Protein AF-A0A1I6MDG7-F1 (afdb_monomer)

Structure (mmCIF, N/CA/C/O backbone):
data_AF-A0A1I6MDG7-F1
#
_entry.id   AF-A0A1I6MDG7-F1
#
loop_
_atom_site.group_PDB
_atom_site.id
_atom_site.type_symbol
_atom_site.label_atom_id
_atom_site.label_alt_id
_atom_site.label_comp_id
_atom_site.label_asym_id
_atom_site.label_entity_id
_atom_site.label_seq_id
_atom_site.pdbx_PDB_ins_code
_atom_site.Cartn_x
_atom_site.Cartn_y
_atom_site.Cartn_z
_atom_site.occupancy
_atom_site.B_iso_or_equiv
_atom_site.auth_seq_id
_atom_site.auth_comp_id
_atom_site.auth_asym_id
_atom_site.auth_atom_id
_atom_site.pdbx_PDB_model_num
ATOM 1 N N . MET A 1 1 ? 11.763 64.704 -12.467 1.00 43.56 1 MET A N 1
ATOM 2 C CA . MET A 1 1 ? 10.989 64.373 -11.253 1.00 43.56 1 MET A CA 1
ATOM 3 C C . MET A 1 1 ? 11.858 63.448 -10.425 1.00 43.56 1 MET A C 1
ATOM 5 O O . MET A 1 1 ? 12.180 62.375 -10.915 1.00 43.56 1 MET A O 1
ATOM 9 N N . ASN A 1 2 ? 12.329 63.895 -9.259 1.00 43.53 2 ASN A N 1
ATOM 10 C CA . ASN A 1 2 ? 13.111 63.047 -8.359 1.00 43.53 2 ASN A CA 1
ATOM 11 C C . ASN A 1 2 ? 12.183 61.952 -7.831 1.00 43.53 2 ASN A C 1
ATOM 13 O O . ASN A 1 2 ? 11.242 62.251 -7.102 1.00 43.53 2 ASN A O 1
ATOM 17 N N . THR A 1 3 ? 12.403 60.709 -8.251 1.00 54.56 3 THR A N 1
ATOM 18 C CA . THR A 1 3 ? 11.709 59.546 -7.700 1.00 54.56 3 THR A CA 1
ATOM 19 C C . THR A 1 3 ? 12.109 59.424 -6.236 1.00 54.56 3 THR A C 1
ATOM 21 O O . THR A 1 3 ? 13.273 59.158 -5.938 1.00 54.56 3 THR A O 1
ATOM 24 N N . VAL A 1 4 ? 11.168 59.687 -5.329 1.00 69.12 4 VAL A N 1
ATOM 25 C CA . VAL A 1 4 ? 11.352 59.421 -3.902 1.00 69.12 4 VAL A CA 1
ATOM 26 C C . VAL A 1 4 ? 11.642 57.933 -3.753 1.00 69.12 4 VAL A C 1
ATOM 28 O O . VAL A 1 4 ? 10.930 57.102 -4.316 1.00 69.12 4 VAL A O 1
ATOM 31 N N . ASP A 1 5 ? 12.704 57.602 -3.028 1.00 78.19 5 ASP A N 1
ATOM 32 C CA . ASP A 1 5 ? 13.038 56.218 -2.725 1.00 78.19 5 ASP A CA 1
ATOM 33 C C . ASP A 1 5 ? 11.861 55.564 -1.970 1.00 78.19 5 ASP A C 1
ATOM 35 O O . ASP A 1 5 ? 11.514 56.038 -0.882 1.00 78.19 5 ASP A O 1
ATOM 39 N N . PRO A 1 6 ? 11.239 54.494 -2.508 1.00 76.62 6 PRO A N 1
ATOM 40 C CA . PRO A 1 6 ? 10.049 53.867 -1.921 1.00 76.62 6 PRO A CA 1
ATOM 41 C C . PRO A 1 6 ? 10.282 53.312 -0.506 1.00 76.62 6 PRO A C 1
ATOM 43 O O . PRO A 1 6 ? 9.327 53.069 0.242 1.00 76.62 6 PRO A O 1
ATOM 46 N N . ASN A 1 7 ? 11.543 53.133 -0.115 1.00 83.25 7 ASN A N 1
ATOM 47 C CA . ASN A 1 7 ? 11.942 52.662 1.206 1.00 83.25 7 ASN A CA 1
ATOM 48 C C . ASN A 1 7 ? 12.086 53.793 2.238 1.00 83.25 7 ASN A C 1
ATOM 50 O O . ASN A 1 7 ? 12.268 53.519 3.424 1.00 83.25 7 ASN A O 1
ATOM 54 N N . THR A 1 8 ? 11.976 55.057 1.821 1.00 88.31 8 THR A N 1
ATOM 55 C CA . THR A 1 8 ? 12.063 56.221 2.711 1.00 88.31 8 THR A CA 1
ATOM 56 C C . THR A 1 8 ? 10.683 56.611 3.238 1.00 88.31 8 THR A C 1
ATOM 58 O O . THR A 1 8 ? 9.764 56.900 2.472 1.00 88.31 8 THR A O 1
ATOM 61 N N . CYS A 1 9 ? 10.542 56.642 4.564 1.00 89.94 9 CYS A N 1
ATOM 62 C CA . CYS A 1 9 ? 9.296 56.961 5.260 1.00 89.94 9 CYS A CA 1
ATOM 63 C C . CYS A 1 9 ? 9.522 58.019 6.354 1.00 89.94 9 CYS A C 1
ATOM 65 O O . CYS A 1 9 ? 10.592 58.075 6.968 1.00 89.94 9 CYS A O 1
ATOM 67 N N . LYS A 1 10 ? 8.490 58.817 6.650 1.00 92.56 10 LYS A N 1
ATOM 68 C CA . LYS A 1 10 ? 8.469 59.782 7.760 1.00 92.56 10 LYS A CA 1
ATOM 69 C C . LYS A 1 10 ? 7.570 59.280 8.902 1.00 92.56 10 LYS A C 1
ATOM 71 O O . LYS A 1 10 ? 6.344 59.343 8.776 1.00 92.56 10 LYS A O 1
ATOM 76 N N . PRO A 1 11 ? 8.131 58.750 10.005 1.00 93.81 11 PRO A N 1
ATOM 77 C CA . PRO A 1 11 ? 7.343 58.425 11.187 1.00 93.81 11 PRO A CA 1
ATOM 78 C C . PRO A 1 11 ? 6.955 59.694 11.962 1.00 93.81 11 PRO A C 1
ATOM 80 O O . PRO A 1 11 ? 7.801 60.511 12.317 1.00 93.81 11 PRO A O 1
ATOM 83 N N . VAL A 1 12 ? 5.667 59.827 12.261 1.00 93.69 12 VAL A N 1
ATOM 84 C CA . VAL A 1 12 ? 5.089 60.845 13.142 1.00 93.69 12 VAL A CA 1
ATOM 85 C C . VAL A 1 12 ? 4.904 60.208 14.511 1.00 93.69 12 VAL A C 1
ATOM 87 O O . VAL A 1 12 ? 4.022 59.372 14.688 1.00 93.69 12 VAL A O 1
ATOM 90 N N . ILE A 1 13 ? 5.766 60.563 15.461 1.00 94.25 13 ILE A N 1
ATOM 91 C CA . ILE A 1 13 ? 5.797 59.947 16.791 1.00 94.25 13 ILE A CA 1
ATOM 92 C C . ILE A 1 13 ? 5.070 60.865 17.766 1.00 94.25 13 ILE A C 1
ATOM 94 O O . ILE A 1 13 ? 5.495 61.999 17.976 1.00 94.25 13 ILE A O 1
ATOM 98 N N . LEU A 1 14 ? 3.981 60.367 18.336 1.00 92.94 14 LEU A N 1
ATOM 99 C CA . LEU A 1 14 ? 3.099 61.072 19.253 1.00 92.94 14 LEU A CA 1
ATOM 100 C C . LEU A 1 14 ? 3.419 60.682 20.694 1.00 92.94 14 LEU A C 1
ATOM 102 O O . LEU A 1 14 ? 3.488 59.494 21.014 1.00 92.94 14 LEU A O 1
ATOM 106 N N . ASP A 1 15 ? 3.556 61.681 21.558 1.00 89.25 15 ASP A N 1
ATOM 107 C CA . ASP A 1 15 ? 3.511 61.481 23.004 1.00 89.25 15 ASP A CA 1
ATOM 108 C C . ASP A 1 15 ? 2.039 61.375 23.449 1.00 89.25 15 ASP A C 1
ATOM 110 O O . ASP A 1 15 ? 1.292 62.354 23.305 1.00 89.25 15 ASP A O 1
ATOM 114 N N . PRO A 1 16 ? 1.595 60.223 23.987 1.00 86.00 16 PRO A N 1
ATOM 115 C CA . PRO A 1 16 ? 0.212 60.040 24.415 1.00 86.00 16 PRO A CA 1
ATOM 116 C C . PRO A 1 16 ? -0.193 60.956 25.580 1.00 86.00 16 PRO A C 1
ATOM 118 O O . PRO A 1 16 ? -1.380 61.217 25.742 1.00 86.00 16 PRO A O 1
ATOM 121 N N . ALA A 1 17 ? 0.749 61.472 26.381 1.00 83.75 17 ALA A N 1
ATOM 122 C CA . ALA A 1 17 ? 0.433 62.340 27.517 1.00 83.75 17 ALA A CA 1
ATOM 123 C C . ALA A 1 17 ? 0.257 63.811 27.111 1.00 83.75 17 ALA A C 1
ATOM 125 O O . ALA A 1 17 ? -0.654 64.484 27.593 1.00 83.75 17 ALA A O 1
ATOM 126 N N . SER A 1 18 ? 1.133 64.327 26.243 1.00 86.19 18 SER A N 1
ATOM 127 C CA . SER A 1 18 ? 1.118 65.741 25.841 1.00 86.19 18 SER A CA 1
ATOM 128 C C . SER A 1 18 ? 0.473 66.013 24.479 1.00 86.19 18 SER A C 1
ATOM 130 O O . SER A 1 18 ? 0.259 67.178 24.138 1.00 86.19 18 SER A O 1
ATOM 132 N N . HIS A 1 19 ? 0.177 64.967 23.697 1.00 88.81 19 HIS A N 1
ATOM 133 C CA . HIS A 1 19 ? -0.295 65.037 22.305 1.00 88.81 19 HIS A CA 1
ATOM 134 C C . HIS A 1 19 ? 0.657 65.805 21.369 1.00 88.81 19 HIS A C 1
ATOM 136 O O . HIS A 1 19 ? 0.256 66.325 20.323 1.00 88.81 19 HIS A O 1
ATOM 142 N N . ARG A 1 20 ? 1.933 65.903 21.750 1.00 91.69 20 ARG A N 1
ATOM 143 C CA . ARG A 1 20 ? 2.981 66.555 20.961 1.00 91.69 20 ARG A CA 1
ATOM 144 C C . ARG A 1 20 ? 3.683 65.551 20.059 1.00 91.69 20 ARG A C 1
ATOM 146 O O . ARG A 1 20 ? 3.671 64.348 20.314 1.00 91.69 20 ARG A O 1
ATOM 153 N N . ILE A 1 21 ? 4.309 66.063 19.005 1.00 93.00 21 ILE A N 1
ATOM 154 C CA . ILE A 1 21 ? 4.988 65.270 17.983 1.00 93.00 21 ILE A CA 1
ATOM 155 C C . ILE A 1 21 ? 6.496 65.443 18.110 1.00 93.00 21 ILE A C 1
ATOM 157 O O . ILE A 1 21 ? 7.004 66.568 18.119 1.00 93.00 21 ILE A O 1
ATOM 161 N N . PHE A 1 22 ? 7.213 64.324 18.153 1.00 93.00 22 PHE A N 1
ATOM 162 C CA . PHE A 1 22 ? 8.669 64.324 18.131 1.00 93.00 22 PHE A CA 1
ATOM 163 C C . PHE A 1 22 ? 9.194 64.878 16.806 1.00 93.00 22 PHE A C 1
ATOM 165 O O . PHE A 1 22 ? 8.869 64.373 15.728 1.00 93.00 22 PHE A O 1
ATOM 172 N N . SER A 1 23 ? 10.045 65.891 16.900 1.00 90.38 23 SER A N 1
ATOM 173 C CA . SER A 1 23 ? 10.650 66.574 15.761 1.00 90.38 23 SER A CA 1
ATOM 174 C C . SER A 1 23 ? 12.162 66.674 15.947 1.00 90.38 23 SER A C 1
ATOM 176 O O . SER A 1 23 ? 12.661 66.770 17.057 1.00 90.38 23 SER A O 1
ATOM 178 N N . VAL A 1 24 ? 12.934 66.678 14.870 1.00 88.00 24 VAL A N 1
ATOM 179 C CA . VAL A 1 24 ? 14.385 66.892 14.905 1.00 88.00 24 VAL A CA 1
ATOM 180 C C . VAL A 1 24 ? 14.662 68.344 14.537 1.00 88.00 24 VAL A C 1
ATOM 182 O O . VAL A 1 24 ? 14.070 68.861 13.594 1.00 88.00 24 VAL A O 1
ATOM 185 N N . ARG A 1 25 ? 15.555 69.014 15.271 1.00 83.06 25 ARG A N 1
ATOM 186 C CA . ARG A 1 25 ? 15.985 70.380 14.954 1.00 83.06 25 ARG A CA 1
ATOM 187 C C . ARG A 1 25 ? 17.420 70.369 14.443 1.00 83.06 25 ARG A C 1
ATOM 189 O O . ARG A 1 25 ? 18.304 69.850 15.122 1.00 83.06 25 ARG A O 1
ATOM 196 N N . ASP A 1 26 ? 17.644 70.966 13.282 1.00 80.25 26 ASP A N 1
ATOM 197 C CA . ASP A 1 26 ? 18.973 71.187 12.714 1.00 80.25 26 ASP A CA 1
ATOM 198 C C . ASP A 1 26 ? 19.121 72.630 12.192 1.00 80.25 26 ASP A C 1
ATOM 200 O O . ASP A 1 26 ? 18.292 73.499 12.471 1.00 80.25 26 ASP A O 1
ATOM 204 N N . ASN A 1 27 ? 20.205 72.907 11.463 1.00 74.19 27 ASN A N 1
ATOM 205 C CA . ASN A 1 27 ? 20.493 74.239 10.922 1.00 74.19 27 ASN A CA 1
ATOM 206 C C . ASN A 1 27 ? 19.499 74.691 9.831 1.00 74.19 27 ASN A C 1
ATOM 208 O O . ASN A 1 27 ? 19.531 75.859 9.444 1.00 74.19 27 ASN A O 1
ATOM 212 N N . THR A 1 28 ? 18.658 73.789 9.317 1.00 74.25 28 THR A N 1
ATOM 213 C CA . THR A 1 28 ? 17.661 74.061 8.272 1.00 74.25 28 THR A CA 1
ATOM 214 C C . THR A 1 28 ? 16.243 74.237 8.809 1.00 74.25 28 THR A C 1
ATOM 216 O O . THR A 1 28 ? 15.419 74.841 8.123 1.00 74.25 28 THR A O 1
ATOM 219 N N . GLY A 1 29 ? 15.979 73.833 10.055 1.00 82.50 29 GLY A N 1
ATOM 220 C CA . GLY A 1 29 ? 14.695 74.052 10.710 1.00 82.50 29 GLY A CA 1
ATOM 221 C C . GLY A 1 29 ? 14.282 72.906 11.628 1.00 82.50 29 GLY A C 1
ATOM 222 O O . GLY A 1 29 ? 15.109 72.208 12.214 1.00 82.50 29 GLY A O 1
ATOM 223 N N . VAL A 1 30 ? 12.969 72.768 11.799 1.00 85.38 30 VAL A N 1
ATOM 224 C CA . VAL A 1 30 ? 12.322 71.676 12.533 1.00 85.38 30 VAL A CA 1
ATOM 225 C C . VAL A 1 30 ? 11.760 70.700 11.505 1.00 85.38 30 VAL A C 1
ATOM 227 O O . VAL A 1 30 ? 10.949 71.096 10.674 1.00 85.38 30 VAL A O 1
ATOM 230 N N . HIS A 1 31 ? 12.157 69.434 11.590 1.00 89.12 31 HIS A N 1
ATOM 231 C CA . HIS A 1 31 ? 11.808 68.399 10.619 1.00 89.12 31 HIS A CA 1
ATOM 232 C C . HIS A 1 31 ? 11.282 67.140 11.306 1.00 89.12 31 HIS A C 1
ATOM 234 O O . HIS A 1 31 ? 11.679 66.815 12.426 1.00 89.12 31 HIS A O 1
ATOM 240 N N . LEU A 1 32 ? 10.413 66.387 10.632 1.00 91.06 32 LEU A N 1
ATOM 241 C CA . LEU A 1 32 ? 10.036 65.058 11.108 1.00 91.06 32 LEU A CA 1
ATOM 242 C C . LEU A 1 32 ? 11.208 64.079 10.931 1.00 91.06 32 LEU A C 1
ATOM 244 O O . LEU A 1 32 ? 11.985 64.205 9.975 1.00 91.06 32 LEU A O 1
ATOM 248 N N . PRO A 1 33 ? 11.344 63.064 11.803 1.00 91.19 33 PRO A N 1
ATOM 249 C CA . PRO A 1 33 ? 12.320 62.008 11.592 1.00 91.19 33 PRO A CA 1
ATOM 250 C C . PRO A 1 33 ? 12.143 61.367 10.214 1.00 91.19 33 PRO A C 1
ATOM 252 O O . PRO A 1 33 ? 11.031 61.231 9.706 1.00 91.19 33 PRO A O 1
ATOM 255 N N . THR A 1 34 ? 13.248 60.937 9.615 1.00 90.50 34 THR A N 1
ATOM 256 C CA . THR A 1 34 ? 13.234 60.182 8.358 1.00 90.50 34 THR A CA 1
ATOM 257 C C . THR A 1 34 ? 13.887 58.830 8.596 1.00 90.50 34 THR A C 1
ATOM 259 O O . THR A 1 34 ? 14.995 58.750 9.134 1.00 90.50 34 THR A O 1
ATOM 262 N N . VAL A 1 35 ? 13.189 57.763 8.212 1.00 91.19 35 VAL A N 1
ATOM 263 C CA . VAL A 1 35 ? 13.634 56.377 8.367 1.00 91.19 35 VAL A CA 1
ATOM 264 C C . VAL A 1 35 ? 13.661 55.707 7.000 1.00 91.19 35 VAL A C 1
ATOM 266 O O . VAL A 1 35 ? 12.691 55.768 6.249 1.00 91.19 35 VAL A O 1
ATOM 269 N N . HIS A 1 36 ? 14.776 55.049 6.702 1.00 89.25 36 HIS A N 1
ATOM 270 C CA . HIS A 1 36 ? 14.913 54.177 5.544 1.00 89.25 36 HIS A CA 1
ATOM 271 C C . HIS A 1 36 ? 14.711 52.724 5.993 1.00 89.25 36 HIS A C 1
ATOM 273 O O . HIS A 1 36 ? 15.344 52.288 6.956 1.00 89.25 36 HIS A O 1
ATOM 279 N N . LEU A 1 37 ? 13.801 52.000 5.342 1.00 88.06 37 LEU A N 1
ATOM 280 C CA . LEU A 1 37 ? 13.463 50.613 5.664 1.00 88.06 37 LEU A CA 1
ATOM 281 C C . LEU A 1 37 ? 14.071 49.660 4.633 1.00 88.06 37 LEU A C 1
ATOM 283 O O . LEU A 1 37 ? 13.758 49.754 3.451 1.00 88.06 37 LEU A O 1
ATOM 287 N N . ASP A 1 38 ? 14.883 48.704 5.081 1.00 83.69 38 ASP A N 1
ATOM 288 C CA . ASP A 1 38 ? 15.487 47.725 4.174 1.00 83.69 38 ASP A CA 1
ATOM 289 C C . ASP A 1 38 ? 14.412 46.877 3.453 1.00 83.69 38 ASP A C 1
ATOM 291 O O . ASP A 1 38 ? 13.447 46.425 4.093 1.00 83.69 38 ASP A O 1
ATOM 295 N N . PRO A 1 39 ? 14.576 46.588 2.146 1.00 79.06 39 PRO A N 1
ATOM 296 C CA . PRO A 1 39 ? 13.670 45.713 1.409 1.00 79.06 39 PRO A CA 1
ATOM 297 C C . PRO A 1 39 ? 13.482 44.354 2.097 1.00 79.06 39 PRO A C 1
ATOM 299 O O . PRO A 1 39 ? 14.442 43.690 2.480 1.00 79.06 39 PRO A O 1
ATOM 302 N N . GLY A 1 40 ? 12.227 43.920 2.240 1.00 75.06 40 GLY A N 1
ATOM 303 C CA . GLY A 1 40 ? 11.880 42.632 2.853 1.00 75.06 40 GLY A CA 1
ATOM 304 C C . GLY A 1 40 ? 11.813 42.632 4.387 1.00 75.06 40 GLY A C 1
ATOM 305 O O . GLY A 1 40 ? 11.380 41.636 4.972 1.00 75.06 40 GLY A O 1
ATOM 306 N N . VAL A 1 41 ? 12.165 43.733 5.061 1.00 80.69 41 VAL A N 1
ATOM 307 C CA . VAL A 1 41 ? 11.931 43.886 6.505 1.00 80.69 41 VAL A CA 1
ATOM 308 C C . VAL A 1 41 ? 10.475 44.281 6.755 1.00 80.69 41 VAL A C 1
ATOM 310 O O . VAL A 1 41 ? 9.925 45.163 6.101 1.00 80.69 41 VAL A O 1
ATOM 313 N N . ARG A 1 42 ? 9.826 43.641 7.738 1.00 83.50 42 ARG A N 1
ATOM 314 C CA . ARG A 1 42 ? 8.473 44.037 8.160 1.00 83.50 42 ARG A CA 1
ATOM 315 C C . ARG A 1 42 ? 8.491 45.466 8.710 1.00 83.50 42 ARG A C 1
ATOM 317 O O . ARG A 1 42 ? 9.258 45.745 9.631 1.00 83.50 42 ARG A O 1
ATOM 324 N N . GLN A 1 43 ? 7.622 46.331 8.184 1.00 86.19 43 GLN A N 1
ATOM 325 C CA . GLN A 1 43 ? 7.634 47.778 8.443 1.00 86.19 43 GLN A CA 1
ATOM 326 C C . GLN A 1 43 ? 7.644 48.131 9.936 1.00 86.19 43 GLN A C 1
ATOM 328 O O . GLN A 1 43 ? 8.569 48.806 10.378 1.00 86.19 43 GLN A O 1
ATOM 333 N N . ALA A 1 44 ? 6.685 47.626 10.722 1.00 88.88 44 ALA A N 1
ATOM 334 C CA . ALA A 1 44 ? 6.586 47.920 12.157 1.00 88.88 44 ALA A CA 1
ATOM 335 C C . ALA A 1 44 ? 7.891 47.608 12.908 1.00 88.88 44 ALA A C 1
ATOM 337 O O . ALA A 1 44 ? 8.415 48.441 13.649 1.00 88.88 44 ALA A O 1
ATOM 338 N N . ARG A 1 45 ? 8.483 46.439 12.633 1.00 87.69 45 ARG A N 1
ATOM 339 C CA . ARG A 1 45 ? 9.755 46.015 13.230 1.00 87.69 45 ARG A CA 1
ATOM 340 C C . ARG A 1 45 ? 10.925 46.888 12.775 1.00 87.69 45 ARG A C 1
ATOM 342 O O . ARG A 1 45 ? 11.804 47.203 13.576 1.00 87.69 45 ARG A O 1
ATOM 349 N N . GLY A 1 46 ? 10.945 47.262 11.496 1.00 89.38 46 GLY A N 1
ATOM 350 C CA . GLY A 1 46 ? 11.945 48.164 10.930 1.00 89.38 46 GLY A CA 1
ATOM 351 C C . GLY A 1 46 ? 11.908 49.546 11.584 1.00 89.38 46 GLY A C 1
ATOM 352 O O . GLY A 1 46 ? 12.948 50.035 12.021 1.00 89.38 46 GLY A O 1
ATOM 353 N N . PHE A 1 47 ? 10.714 50.125 11.753 1.00 91.69 47 PHE A N 1
ATOM 354 C CA . PHE A 1 47 ? 10.531 51.399 12.449 1.00 91.69 47 PHE A CA 1
ATOM 355 C C . PHE A 1 47 ? 10.956 51.328 13.914 1.00 91.69 47 PHE A C 1
ATOM 357 O O . PHE A 1 47 ? 11.747 52.166 14.339 1.00 91.69 47 PHE A O 1
ATOM 364 N N . GLN A 1 48 ? 10.506 50.320 14.671 1.00 90.62 48 GLN A N 1
ATOM 365 C CA . GLN A 1 48 ? 10.900 50.165 16.077 1.00 90.62 48 GLN A CA 1
ATOM 366 C C . GLN A 1 48 ? 12.424 50.105 16.231 1.00 90.62 48 GLN A C 1
ATOM 368 O O . GLN A 1 48 ? 12.995 50.801 17.071 1.00 90.62 48 GLN A O 1
ATOM 373 N N . LYS A 1 49 ? 13.098 49.321 15.379 1.00 90.12 49 LYS A N 1
ATOM 374 C CA . LYS A 1 49 ? 14.559 49.212 15.385 1.00 90.12 49 LYS A CA 1
ATOM 375 C C . LYS A 1 49 ? 15.223 50.548 15.044 1.00 90.12 49 LYS A C 1
ATOM 377 O O . LYS A 1 49 ? 16.109 50.977 15.777 1.00 90.12 49 LYS A O 1
ATOM 382 N N . ALA A 1 50 ? 14.803 51.205 13.964 1.00 91.06 50 ALA A N 1
ATOM 383 C CA . ALA A 1 50 ? 15.408 52.456 13.511 1.00 91.06 50 ALA A CA 1
ATOM 384 C C . ALA A 1 50 ? 15.225 53.594 14.528 1.00 91.06 50 ALA A C 1
ATOM 386 O O . ALA A 1 50 ? 16.182 54.304 14.839 1.00 91.06 50 ALA A O 1
ATOM 387 N N . LEU A 1 51 ? 14.019 53.739 15.084 1.00 91.31 51 LEU A N 1
ATOM 388 C CA . LEU A 1 51 ? 13.691 54.783 16.056 1.00 91.31 51 LEU A CA 1
ATOM 389 C C . LEU A 1 51 ? 14.391 54.557 17.400 1.00 91.31 51 LEU A C 1
ATOM 391 O O . LEU A 1 51 ? 14.964 55.495 17.954 1.00 91.31 51 LEU A O 1
ATOM 395 N N . SER A 1 52 ? 14.452 53.310 17.872 1.00 89.56 52 SER A N 1
ATOM 396 C CA . SER A 1 52 ? 15.197 52.955 19.084 1.00 89.56 52 SER A CA 1
ATOM 397 C C . SER A 1 52 ? 16.709 53.165 18.915 1.00 89.56 52 SER A C 1
ATOM 399 O O . SER A 1 52 ? 17.376 53.716 19.792 1.00 89.56 52 SER A O 1
ATOM 401 N N . GLN A 1 53 ? 17.280 52.784 17.768 1.00 89.88 53 GLN A N 1
ATOM 402 C CA . GLN A 1 53 ? 18.719 52.924 17.531 1.00 89.88 53 GLN A CA 1
ATOM 403 C C . GLN A 1 53 ? 19.155 54.378 17.344 1.00 89.88 53 GLN A C 1
ATOM 405 O O . GLN A 1 53 ? 20.197 54.757 17.877 1.00 89.88 53 GLN A O 1
ATOM 410 N N . ARG A 1 54 ? 18.380 55.173 16.594 1.00 88.56 54 ARG A N 1
ATOM 411 C CA . ARG A 1 54 ? 18.751 56.544 16.217 1.00 88.56 54 ARG A CA 1
ATOM 412 C C . ARG A 1 54 ? 18.315 57.593 17.232 1.00 88.56 54 ARG A C 1
ATOM 414 O O . ARG A 1 54 ? 19.065 58.532 17.467 1.00 88.56 54 ARG A O 1
ATOM 421 N N . TYR A 1 55 ? 17.126 57.437 17.809 1.00 87.38 55 TYR A N 1
ATOM 422 C CA . TYR A 1 55 ? 16.512 58.444 18.680 1.00 87.38 55 TYR A CA 1
ATOM 423 C C . TYR A 1 55 ? 16.276 57.948 20.108 1.00 87.38 55 TYR A C 1
ATOM 425 O O . TYR A 1 55 ? 15.758 58.708 20.913 1.00 87.38 55 TYR A O 1
ATOM 433 N N . ARG A 1 56 ? 16.644 56.698 20.438 1.00 88.44 56 ARG A N 1
ATOM 434 C CA . ARG A 1 56 ? 16.415 56.088 21.765 1.00 88.44 56 ARG A CA 1
ATOM 435 C C . ARG A 1 56 ? 14.942 56.090 22.198 1.00 88.44 56 ARG A C 1
ATOM 437 O O . ARG A 1 56 ? 14.647 56.022 23.384 1.00 88.44 56 ARG A O 1
ATOM 444 N N . LEU A 1 57 ? 14.017 56.114 21.233 1.00 89.12 57 LEU A N 1
ATOM 445 C CA . LEU A 1 57 ? 12.577 56.097 21.487 1.00 89.12 57 LEU A CA 1
ATOM 446 C C . LEU A 1 57 ? 12.008 54.679 21.360 1.00 89.12 57 LEU A C 1
ATOM 448 O O . LEU A 1 57 ? 12.166 54.022 20.327 1.00 89.12 57 LEU A O 1
ATOM 452 N N . GLU A 1 58 ? 11.293 54.236 22.394 1.00 90.12 58 GLU A N 1
ATOM 453 C CA . GLU A 1 58 ? 10.429 53.055 22.337 1.00 90.12 58 GLU A CA 1
ATOM 454 C C . GLU A 1 58 ? 9.066 53.461 21.775 1.00 90.12 58 GLU A C 1
ATOM 456 O O . GLU A 1 58 ? 8.361 54.291 22.351 1.00 90.12 58 GLU A O 1
ATOM 461 N N . THR A 1 59 ? 8.703 52.892 20.627 1.00 92.06 59 THR A N 1
ATOM 462 C CA . THR A 1 59 ? 7.496 53.285 19.895 1.00 92.06 59 THR A CA 1
ATOM 463 C C . THR A 1 59 ? 6.683 52.081 19.443 1.00 92.06 59 THR A C 1
ATOM 465 O O . THR A 1 59 ? 7.204 50.973 19.281 1.00 92.06 59 THR A O 1
ATOM 468 N N . LEU A 1 60 ? 5.397 52.313 19.205 1.00 92.00 60 LEU A N 1
ATOM 469 C CA . LEU A 1 60 ? 4.457 51.362 18.632 1.00 92.00 60 LEU A CA 1
ATOM 470 C C . LEU A 1 60 ? 3.806 52.001 17.409 1.00 92.00 60 LEU A C 1
ATOM 472 O O . LEU A 1 60 ? 3.287 53.108 17.494 1.00 92.00 60 LEU A O 1
ATOM 476 N N . GLN A 1 61 ? 3.849 51.336 16.259 1.00 92.56 61 GLN A N 1
ATOM 477 C CA . GLN A 1 61 ? 3.145 51.814 15.074 1.00 92.56 61 GLN A CA 1
ATOM 478 C C . GLN A 1 61 ? 1.636 51.660 15.289 1.00 92.56 61 GLN A C 1
ATOM 480 O O . GLN A 1 61 ? 1.175 50.575 15.644 1.00 92.56 61 GLN A O 1
ATOM 485 N N . LEU A 1 62 ? 0.883 52.733 15.056 1.00 90.31 62 LEU A N 1
ATOM 486 C CA . LEU A 1 62 ? -0.576 52.751 15.156 1.00 90.31 62 LEU A CA 1
ATOM 487 C C . LEU A 1 62 ? -1.224 52.503 13.793 1.00 90.31 62 LEU A C 1
ATOM 489 O O . LEU A 1 62 ? -2.052 51.609 13.651 1.00 90.31 62 LEU A O 1
ATOM 493 N N . ALA A 1 63 ? -0.810 53.266 12.780 1.00 88.44 63 ALA A N 1
ATOM 494 C CA . ALA A 1 63 ? -1.352 53.190 11.427 1.00 88.44 63 ALA A CA 1
ATOM 495 C C . ALA A 1 63 ? -0.367 53.749 10.392 1.00 88.44 63 ALA A C 1
ATOM 497 O O . ALA A 1 63 ? 0.519 54.540 10.718 1.00 88.44 63 ALA A O 1
ATOM 498 N N . GLU A 1 64 ? -0.552 53.369 9.131 1.00 87.75 64 GLU A N 1
ATOM 499 C CA . GLU A 1 64 ? 0.059 54.046 7.985 1.00 87.75 64 GLU A CA 1
ATOM 500 C C . GLU A 1 64 ? -0.955 55.048 7.421 1.00 87.75 64 GLU A C 1
ATOM 502 O O . GLU A 1 64 ? -2.132 54.722 7.260 1.00 87.75 64 GLU A O 1
ATOM 507 N N . LEU A 1 65 ? -0.523 56.285 7.171 1.00 85.25 65 LEU A N 1
ATOM 508 C CA . LEU A 1 65 ? -1.409 57.319 6.644 1.00 85.25 65 LEU A CA 1
ATOM 509 C C . LEU A 1 65 ? -1.580 57.155 5.129 1.00 85.25 65 LEU A C 1
ATOM 511 O O . LEU A 1 65 ? -0.616 56.804 4.439 1.00 85.25 65 LEU A O 1
ATOM 515 N N . PRO A 1 66 ? -2.761 57.489 4.579 1.00 75.12 66 PRO A N 1
ATOM 516 C CA . PRO A 1 66 ? -2.965 57.518 3.138 1.00 75.12 66 PRO A CA 1
ATOM 517 C C . PRO A 1 66 ? -1.908 58.389 2.439 1.00 75.12 66 PRO A C 1
ATOM 519 O O . PRO A 1 66 ? -1.641 59.526 2.843 1.00 75.12 66 PRO A O 1
ATOM 522 N N . SER A 1 67 ? -1.300 57.858 1.380 1.00 75.69 67 SER A N 1
ATOM 523 C CA . SER A 1 67 ? -0.337 58.571 0.535 1.00 75.69 67 SER A CA 1
ATOM 524 C C . SER A 1 67 ? -0.578 58.238 -0.938 1.00 75.69 67 SER A C 1
ATOM 526 O O . SER A 1 67 ? -1.060 57.157 -1.269 1.00 75.69 67 SER A O 1
ATOM 528 N N . THR A 1 68 ? -0.303 59.195 -1.827 1.00 76.25 68 THR A N 1
ATOM 529 C CA . THR A 1 68 ? -0.380 58.983 -3.277 1.00 76.25 68 THR A CA 1
ATOM 530 C C . THR A 1 68 ? 0.829 58.191 -3.767 1.00 76.25 68 THR A C 1
ATOM 532 O O . THR A 1 68 ? 1.926 58.306 -3.221 1.00 76.25 68 THR A O 1
ATOM 535 N N . GLU A 1 69 ? 0.643 57.397 -4.820 1.00 68.12 69 GLU A N 1
ATOM 536 C CA . GLU A 1 69 ? 1.711 56.582 -5.400 1.00 68.12 69 GLU A CA 1
ATOM 537 C C . GLU A 1 69 ? 2.902 57.461 -5.836 1.00 68.12 69 GLU A C 1
ATOM 539 O O . GLU A 1 69 ? 2.729 58.482 -6.502 1.00 68.12 69 GLU A O 1
ATOM 544 N N . GLY A 1 70 ? 4.114 57.100 -5.401 1.00 66.81 70 GLY A N 1
ATOM 545 C CA . GLY A 1 70 ? 5.338 57.877 -5.644 1.00 66.81 70 GLY A CA 1
ATOM 546 C C . GLY A 1 70 ? 5.618 59.025 -4.658 1.00 66.81 70 GLY A C 1
ATOM 547 O O . GLY A 1 70 ? 6.637 59.701 -4.810 1.00 66.81 70 GLY A O 1
ATOM 548 N N . ALA A 1 71 ? 4.765 59.250 -3.649 1.00 80.44 71 ALA A N 1
ATOM 549 C CA . ALA A 1 71 ? 5.013 60.202 -2.560 1.00 80.44 71 ALA A CA 1
ATOM 550 C C . ALA A 1 71 ? 5.731 59.557 -1.355 1.00 80.44 71 ALA A C 1
ATOM 552 O O . ALA A 1 71 ? 5.748 58.336 -1.196 1.00 80.44 71 ALA A O 1
ATOM 553 N N . ILE A 1 72 ? 6.308 60.389 -0.477 1.00 84.94 72 ILE A N 1
ATOM 554 C CA . ILE A 1 72 ? 6.860 59.941 0.814 1.00 84.94 72 ILE A CA 1
ATOM 555 C C . ILE A 1 72 ? 5.729 59.346 1.662 1.00 84.94 72 ILE A C 1
ATOM 557 O O . ILE A 1 72 ? 4.671 59.958 1.817 1.00 84.94 72 ILE A O 1
ATOM 561 N N . ARG A 1 73 ? 5.971 58.169 2.246 1.00 89.19 73 ARG A N 1
ATOM 562 C CA . ARG A 1 73 ? 5.010 57.487 3.122 1.00 89.19 73 ARG A CA 1
ATOM 563 C C . ARG A 1 73 ? 5.112 57.999 4.553 1.00 89.19 73 ARG A C 1
ATOM 565 O O . ARG A 1 73 ? 6.216 58.188 5.068 1.00 89.19 73 ARG A O 1
ATOM 572 N N . TYR A 1 74 ? 3.964 58.185 5.201 1.00 90.88 74 TYR A N 1
ATOM 573 C CA . TYR A 1 74 ? 3.871 58.640 6.588 1.00 90.88 74 TYR A CA 1
ATOM 574 C C . TYR A 1 74 ? 3.286 57.539 7.462 1.00 90.88 74 TYR A C 1
ATOM 576 O O . TYR A 1 74 ? 2.276 56.931 7.118 1.00 90.88 74 TYR A O 1
ATOM 584 N N . SER A 1 75 ? 3.906 57.306 8.611 1.00 91.38 75 SER A N 1
ATOM 585 C CA . SER A 1 75 ? 3.461 56.304 9.578 1.00 91.38 75 SER A CA 1
ATOM 586 C C . SER A 1 75 ? 3.253 56.970 10.927 1.00 91.38 75 SER A C 1
ATOM 588 O O . SER A 1 75 ? 4.097 57.754 11.346 1.00 91.38 75 SER A O 1
ATOM 590 N N . VAL A 1 76 ? 2.145 56.688 11.605 1.00 91.88 76 VAL A N 1
ATOM 591 C CA . VAL A 1 76 ? 1.870 57.227 12.940 1.00 91.88 76 VAL A CA 1
ATOM 592 C C . VAL A 1 76 ? 2.340 56.235 13.987 1.00 91.88 76 VAL A C 1
ATOM 594 O O . VAL A 1 76 ? 2.047 55.040 13.908 1.00 91.88 76 VAL A O 1
ATOM 597 N N . HIS A 1 77 ? 3.061 56.742 14.977 1.00 93.50 77 HIS A N 1
ATOM 598 C CA . HIS A 1 77 ? 3.609 55.972 16.076 1.00 93.50 77 HIS A CA 1
ATOM 599 C C . HIS A 1 77 ? 3.204 56.593 17.409 1.00 93.50 77 HIS A C 1
ATOM 601 O O . HIS A 1 77 ? 3.204 57.809 17.553 1.00 93.50 77 HIS A O 1
ATOM 607 N N . GLU A 1 78 ? 2.914 55.753 18.390 1.00 92.06 78 GLU A N 1
ATOM 608 C CA . GLU A 1 78 ? 2.766 56.132 19.790 1.00 92.06 78 GLU A CA 1
ATOM 609 C C . GLU A 1 78 ? 4.083 55.879 20.522 1.00 92.06 78 GLU A C 1
ATOM 611 O O . GLU A 1 78 ? 4.715 54.833 20.339 1.00 92.06 78 GLU A O 1
ATOM 616 N N . GLN A 1 79 ? 4.508 56.830 21.345 1.00 91.25 79 GLN A N 1
ATOM 617 C CA . GLN A 1 79 ? 5.605 56.639 22.282 1.00 91.25 79 GLN A CA 1
ATOM 618 C C . GLN A 1 79 ? 5.127 55.813 23.481 1.00 91.25 79 GLN A C 1
ATOM 620 O O . GLN A 1 79 ? 4.168 56.179 24.150 1.00 91.25 79 GLN A O 1
ATOM 625 N N . LEU A 1 80 ? 5.823 54.713 23.774 1.00 88.19 80 LEU A N 1
ATOM 626 C CA . LEU A 1 80 ? 5.438 53.795 24.852 1.00 88.19 80 LEU A CA 1
ATOM 627 C C . LEU A 1 80 ? 5.884 54.274 26.237 1.00 88.19 80 LEU A C 1
ATOM 629 O O . LEU A 1 80 ? 5.240 53.974 27.238 1.00 88.19 80 LEU A O 1
ATOM 633 N N . LYS A 1 81 ? 7.011 54.988 26.307 1.00 80.88 81 LYS A N 1
ATOM 634 C CA . LYS A 1 81 ? 7.576 55.525 27.549 1.00 80.88 81 LYS A CA 1
ATOM 635 C C . LYS A 1 81 ? 8.192 56.898 27.302 1.00 80.88 81 LYS A C 1
ATOM 637 O O . LYS A 1 81 ? 8.820 57.070 26.251 1.00 80.88 81 LYS A O 1
ATOM 642 N N . PRO A 1 82 ? 8.093 57.841 28.258 1.00 76.62 82 PRO A N 1
ATOM 643 C CA . PRO A 1 82 ? 8.863 59.078 28.213 1.00 76.62 82 PRO A CA 1
ATOM 644 C C . PRO A 1 82 ? 10.349 58.780 28.004 1.00 76.62 82 PRO A C 1
ATOM 646 O O . PRO A 1 82 ? 10.874 57.797 28.533 1.00 76.62 82 PRO A O 1
ATOM 649 N N . SER A 1 83 ? 11.019 59.608 27.208 1.00 67.62 83 SER A N 1
ATOM 650 C CA . SER A 1 83 ? 12.446 59.436 26.958 1.00 67.62 83 SER A CA 1
ATOM 651 C C . SER A 1 83 ? 13.231 59.647 28.254 1.00 67.62 83 SER A C 1
ATOM 653 O O . SER A 1 83 ? 13.053 60.654 28.930 1.00 67.62 83 SER A O 1
ATOM 655 N N . SER A 1 84 ? 14.147 58.735 28.577 1.00 64.88 84 SER A N 1
ATOM 656 C CA . SER A 1 84 ? 15.114 58.932 29.665 1.00 64.88 84 SER A CA 1
ATOM 657 C C . SER A 1 84 ? 16.355 59.728 29.237 1.00 64.88 84 SER A C 1
ATOM 659 O O . SER A 1 84 ? 17.206 60.021 30.075 1.00 64.88 84 SER A O 1
ATOM 661 N N . GLU A 1 85 ? 16.496 60.045 27.945 1.00 74.19 85 GLU A N 1
ATOM 662 C CA . GLU A 1 85 ? 17.631 60.802 27.405 1.00 74.19 85 GLU A CA 1
ATOM 663 C C . GLU A 1 85 ? 17.483 62.312 27.672 1.00 74.19 85 GLU A C 1
ATOM 665 O O . GLU A 1 85 ? 16.487 62.914 27.244 1.00 74.19 85 GLU A O 1
ATOM 670 N N . PRO A 1 86 ? 18.475 62.955 28.317 1.00 68.44 86 PRO A N 1
ATOM 671 C CA . PRO A 1 86 ? 18.452 64.388 28.583 1.00 68.44 86 PRO A CA 1
ATOM 672 C C . PRO A 1 86 ? 18.329 65.210 27.291 1.00 68.44 86 PRO A C 1
ATOM 674 O O . PRO A 1 86 ? 19.145 65.084 26.380 1.00 68.44 86 PRO A O 1
ATOM 677 N N . GLY A 1 87 ? 17.336 66.101 27.228 1.00 70.25 87 GLY A N 1
ATOM 678 C CA . GLY A 1 87 ? 17.174 67.065 26.132 1.00 70.25 87 GLY A CA 1
ATOM 679 C C . GLY A 1 87 ? 16.268 66.625 24.976 1.00 70.25 87 GLY A C 1
ATOM 680 O O . GLY A 1 87 ? 15.964 67.462 24.127 1.00 70.25 87 GLY A O 1
ATOM 681 N N . LEU A 1 88 ? 15.774 65.378 24.954 1.00 74.94 88 LEU A N 1
ATOM 682 C CA . LEU A 1 88 ? 14.781 64.947 23.954 1.00 74.94 88 LEU A CA 1
ATOM 683 C C . LEU A 1 88 ? 13.379 65.531 24.207 1.00 74.94 88 LEU A C 1
ATOM 685 O O . LEU A 1 88 ? 12.617 65.691 23.260 1.00 74.94 88 LEU A O 1
ATOM 689 N N . ASP A 1 89 ? 13.045 65.937 25.433 1.00 69.12 89 ASP A N 1
ATOM 690 C CA . ASP A 1 89 ? 11.713 66.482 25.751 1.00 69.12 89 ASP A CA 1
ATOM 691 C C . ASP A 1 89 ? 11.414 67.810 25.031 1.00 69.12 89 ASP A C 1
ATOM 693 O O . ASP A 1 89 ? 10.276 68.086 24.655 1.00 69.12 89 ASP A O 1
ATOM 697 N N . HIS A 1 90 ? 12.442 68.624 24.763 1.00 74.12 90 HIS A N 1
ATOM 698 C CA . HIS A 1 90 ? 12.306 69.890 24.026 1.00 74.12 90 HIS A CA 1
ATOM 699 C C . HIS A 1 90 ? 12.039 69.708 22.524 1.00 74.12 90 HIS A C 1
ATOM 701 O O . HIS A 1 90 ? 11.770 70.683 21.821 1.00 74.12 90 HIS A O 1
ATOM 707 N N . LEU A 1 91 ? 12.132 68.475 22.026 1.00 83.44 91 LEU A N 1
ATOM 708 C CA . LEU A 1 91 ? 11.897 68.120 20.631 1.00 83.44 91 LEU A CA 1
ATOM 709 C C . LEU A 1 91 ? 10.447 67.704 20.356 1.00 83.44 91 LEU A C 1
ATOM 711 O O . LEU A 1 91 ? 10.062 67.561 19.197 1.00 83.44 91 LEU A O 1
ATOM 715 N N . PHE A 1 92 ? 9.631 67.541 21.397 1.00 88.56 92 PHE A N 1
ATOM 716 C CA . PHE A 1 92 ? 8.200 67.309 21.257 1.00 88.56 92 PHE A CA 1
ATOM 717 C C . PHE A 1 92 ? 7.465 68.641 21.130 1.00 88.56 92 PHE A C 1
ATOM 719 O O . PHE A 1 92 ? 7.353 69.408 22.091 1.00 88.56 92 PHE A O 1
ATOM 726 N N . LEU A 1 93 ? 6.945 68.905 19.933 1.00 90.38 93 LEU A N 1
ATOM 727 C CA . LEU A 1 93 ? 6.301 70.167 19.579 1.00 90.38 93 LEU A CA 1
ATOM 728 C C . LEU A 1 93 ? 4.801 69.969 19.306 1.00 90.38 93 LEU A C 1
ATOM 730 O O . LEU A 1 93 ? 4.393 68.902 18.836 1.00 90.38 93 LEU A O 1
ATOM 734 N N . PRO A 1 94 ? 3.948 70.970 19.585 1.00 90.56 94 PRO A N 1
ATOM 735 C CA . PRO A 1 94 ? 2.559 70.960 19.138 1.00 90.56 94 PRO A CA 1
ATOM 736 C C . PRO A 1 94 ? 2.461 70.809 17.613 1.00 90.56 94 PRO A C 1
ATOM 738 O O . PRO A 1 94 ? 3.264 71.376 16.876 1.00 90.56 94 PRO A O 1
ATOM 741 N N . LEU A 1 95 ? 1.419 70.132 17.118 1.00 89.12 95 LEU A N 1
ATOM 742 C CA . LEU A 1 95 ? 1.174 69.948 15.676 1.00 89.12 95 LEU A CA 1
ATOM 743 C C . LEU A 1 95 ? 1.164 71.273 14.881 1.00 89.12 95 LEU A C 1
ATOM 745 O O . LEU A 1 95 ? 1.533 71.301 13.707 1.00 89.12 95 LEU A O 1
ATOM 749 N N . ALA A 1 96 ? 0.759 72.375 15.519 1.00 86.69 96 ALA A N 1
ATOM 750 C CA . ALA A 1 96 ? 0.752 73.712 14.925 1.00 86.69 96 ALA A CA 1
ATOM 751 C C . ALA A 1 96 ? 2.157 74.247 14.581 1.00 86.69 96 ALA A C 1
ATOM 753 O O . ALA A 1 96 ? 2.274 75.073 13.681 1.00 86.69 96 ALA A O 1
ATOM 754 N N . GLU A 1 97 ? 3.205 73.771 15.259 1.00 87.81 97 GLU A N 1
ATOM 755 C CA . GLU A 1 97 ? 4.593 74.212 15.060 1.00 87.81 97 GLU A CA 1
ATOM 756 C C . GLU A 1 97 ? 5.340 73.409 13.983 1.00 87.81 97 GLU A C 1
ATOM 758 O O . GLU A 1 97 ? 6.443 73.782 13.588 1.00 87.81 97 GLU A O 1
ATOM 763 N N . ILE A 1 98 ? 4.747 72.326 13.471 1.00 88.44 98 ILE A N 1
ATOM 764 C CA . ILE A 1 98 ? 5.302 71.574 12.340 1.00 88.44 98 ILE A CA 1
ATOM 765 C C . ILE A 1 98 ? 4.933 72.297 11.046 1.00 88.44 98 ILE A C 1
ATOM 767 O O . ILE A 1 98 ? 3.769 72.653 10.847 1.00 88.44 98 ILE A O 1
ATOM 771 N N . GLY A 1 99 ? 5.901 72.491 10.151 1.00 86.12 99 GLY A N 1
ATOM 772 C CA . GLY A 1 99 ? 5.688 73.121 8.847 1.00 86.12 99 GLY A CA 1
ATOM 773 C C . GLY A 1 99 ? 4.740 72.329 7.933 1.00 86.12 99 GLY A C 1
ATOM 774 O O . GLY A 1 99 ? 4.578 71.111 8.059 1.00 86.12 99 GLY A O 1
ATOM 775 N N . SER A 1 100 ? 4.054 73.019 7.019 1.00 83.75 100 SER A N 1
ATOM 776 C CA . SER A 1 100 ? 3.172 72.388 6.020 1.00 83.75 100 SER A CA 1
ATOM 777 C C . SER A 1 100 ? 3.937 71.646 4.916 1.00 83.75 100 SER A C 1
ATOM 779 O O . SER A 1 100 ? 3.368 70.783 4.253 1.00 83.75 100 SER A O 1
ATOM 781 N N . ASP A 1 101 ? 5.216 71.970 4.744 1.00 83.69 101 ASP A N 1
ATOM 782 C CA . ASP A 1 101 ? 6.205 71.288 3.909 1.00 83.69 101 ASP A CA 1
ATOM 783 C C . ASP A 1 101 ? 6.648 69.943 4.507 1.00 83.69 101 ASP A C 1
ATOM 785 O O . ASP A 1 101 ? 6.836 68.965 3.783 1.00 83.69 101 ASP A O 1
ATOM 789 N N . GLU A 1 102 ? 6.755 69.867 5.834 1.00 86.94 102 GLU A N 1
ATOM 790 C CA . GLU A 1 102 ? 7.101 68.640 6.554 1.00 86.94 102 GLU A CA 1
ATOM 791 C C . GLU A 1 102 ? 5.923 67.668 6.668 1.00 86.94 102 GLU A C 1
ATOM 793 O O . GLU A 1 102 ? 6.087 66.456 6.477 1.00 86.94 102 GLU A O 1
ATOM 798 N N . LEU A 1 103 ? 4.733 68.204 6.949 1.00 88.69 103 LEU A N 1
ATOM 799 C CA . LEU A 1 103 ? 3.503 67.441 7.133 1.00 88.69 103 LEU A CA 1
ATOM 800 C C . LEU A 1 103 ? 2.349 68.062 6.320 1.00 88.69 103 LEU A C 1
ATOM 802 O O . LEU A 1 103 ? 1.708 69.015 6.793 1.00 88.69 103 LEU A O 1
ATOM 806 N N . PRO A 1 104 ? 2.061 67.516 5.121 1.00 88.81 104 PRO A N 1
ATOM 807 C CA . PRO A 1 104 ? 1.040 68.047 4.225 1.00 88.81 104 PRO A CA 1
ATOM 808 C C . PRO A 1 104 ? -0.379 67.965 4.808 1.00 88.81 104 PRO A C 1
ATOM 810 O O . PRO A 1 104 ? -0.663 67.207 5.740 1.00 88.81 104 PRO A O 1
ATOM 813 N N . ALA A 1 105 ? -1.300 68.746 4.236 1.00 86.69 105 ALA A N 1
ATOM 814 C CA . ALA A 1 105 ? -2.663 68.912 4.751 1.00 86.69 105 ALA A CA 1
ATOM 815 C C . ALA A 1 105 ? -3.466 67.600 4.950 1.00 86.69 105 ALA A C 1
ATOM 817 O O . ALA A 1 105 ? -4.134 67.493 5.984 1.00 86.69 105 ALA A O 1
ATOM 818 N N . PRO A 1 106 ? -3.405 66.588 4.053 1.00 86.50 106 PRO A N 1
ATOM 819 C CA . PRO A 1 106 ? -4.120 65.325 4.258 1.00 86.50 106 PRO A CA 1
ATOM 820 C C . PRO A 1 106 ? -3.613 64.552 5.481 1.00 86.50 106 PRO A C 1
ATOM 822 O O . PRO A 1 106 ? -4.407 64.117 6.313 1.00 86.50 106 PRO A O 1
ATOM 825 N N . GLN A 1 107 ? -2.291 64.439 5.639 1.00 89.75 107 GLN A N 1
ATOM 826 C CA . GLN A 1 107 ? -1.676 63.741 6.770 1.00 89.75 107 GLN A CA 1
ATOM 827 C C . GLN A 1 107 ? -1.910 64.496 8.078 1.00 89.75 107 GLN A C 1
ATOM 829 O O . GLN A 1 107 ? -2.238 63.882 9.090 1.00 89.75 107 GLN A O 1
ATOM 834 N N . ARG A 1 108 ? -1.822 65.831 8.050 1.00 89.69 108 ARG A N 1
ATOM 835 C CA . ARG A 1 108 ? -2.156 66.680 9.199 1.00 89.69 108 ARG A CA 1
ATOM 836 C C . ARG A 1 108 ? -3.597 66.467 9.655 1.00 89.69 108 ARG A C 1
ATOM 838 O O . ARG A 1 108 ? -3.825 66.316 10.847 1.00 89.69 108 ARG A O 1
ATOM 845 N N . SER A 1 109 ? -4.544 66.408 8.720 1.00 87.75 109 SER A N 1
ATOM 846 C CA . SER A 1 109 ? -5.957 66.156 9.033 1.00 87.75 109 SER A CA 1
ATOM 847 C C . SER A 1 109 ? -6.159 64.774 9.657 1.00 87.75 109 SER A C 1
ATOM 849 O O . SER A 1 109 ? -6.866 64.656 10.653 1.00 87.75 109 SER A O 1
ATOM 851 N N . ALA A 1 110 ? -5.479 63.747 9.136 1.00 86.81 110 ALA A N 1
ATOM 852 C CA . ALA A 1 110 ? -5.536 62.394 9.689 1.00 86.81 110 ALA A CA 1
ATOM 853 C C . ALA A 1 110 ? -4.943 62.301 11.110 1.00 86.81 110 ALA A C 1
ATOM 855 O O . ALA A 1 110 ? -5.499 61.616 11.964 1.00 86.81 110 ALA A O 1
ATOM 856 N N . ILE A 1 111 ? -3.854 63.023 11.395 1.00 88.38 111 ILE A N 1
ATOM 857 C CA . ILE A 1 111 ? -3.271 63.092 12.746 1.00 88.38 111 ILE A CA 1
ATOM 858 C C . ILE A 1 111 ? -4.196 63.844 13.702 1.00 88.38 111 ILE A C 1
ATOM 860 O O . ILE A 1 111 ? -4.390 63.396 14.827 1.00 88.38 111 ILE A O 1
ATOM 864 N N . THR A 1 112 ? -4.804 64.949 13.264 1.00 88.31 112 THR A N 1
ATOM 865 C CA . THR A 1 112 ? -5.804 65.674 14.060 1.00 88.31 112 THR A CA 1
ATOM 866 C C . THR A 1 112 ? -6.993 64.775 14.404 1.00 88.31 112 THR A C 1
ATOM 868 O O . THR A 1 112 ? -7.373 64.699 15.569 1.00 88.31 112 THR A O 1
ATOM 871 N N . ALA A 1 113 ? -7.530 64.034 13.428 1.00 85.94 113 ALA A N 1
ATOM 872 C CA . ALA A 1 113 ? -8.598 63.062 13.662 1.00 85.94 113 ALA A CA 1
ATOM 873 C C . ALA A 1 113 ? -8.171 61.984 14.676 1.00 85.94 113 ALA A C 1
ATOM 875 O O . ALA A 1 113 ? -8.919 61.667 15.599 1.00 85.94 113 ALA A O 1
ATOM 876 N N . LEU A 1 114 ? -6.931 61.490 14.577 1.00 86.88 114 LEU A N 1
ATOM 877 C CA . LEU A 1 114 ? -6.371 60.523 15.522 1.00 86.88 114 LEU A CA 1
ATOM 878 C C . LEU A 1 114 ? -6.259 61.073 16.949 1.00 86.88 114 LEU A C 1
ATOM 880 O O . LEU A 1 114 ? -6.645 60.385 17.893 1.00 86.88 114 LEU A O 1
ATOM 884 N N . LEU A 1 115 ? -5.806 62.319 17.112 1.00 86.00 115 LEU A N 1
ATOM 885 C CA . LEU A 1 115 ? -5.734 63.000 18.411 1.00 86.00 115 LEU A CA 1
ATOM 886 C C . LEU A 1 115 ? -7.118 63.257 19.033 1.00 86.00 115 LEU A C 1
ATOM 888 O O . LEU A 1 115 ? -7.233 63.317 20.256 1.00 86.00 115 LEU A O 1
ATOM 892 N N . HIS A 1 116 ? -8.163 63.385 18.211 1.00 85.00 116 HIS A N 1
ATOM 893 C CA . HIS A 1 116 ? -9.554 63.513 18.659 1.00 85.00 116 HIS A CA 1
ATOM 894 C C . HIS A 1 116 ? -10.286 62.166 18.805 1.00 85.00 116 HIS A C 1
ATOM 896 O O . HIS A 1 116 ? -11.437 62.142 19.234 1.00 85.00 116 HIS A O 1
ATOM 902 N N . GLY A 1 117 ? -9.630 61.042 18.494 1.00 78.75 117 GLY A N 1
ATOM 903 C CA . GLY A 1 117 ? -10.221 59.701 18.566 1.00 78.75 117 GLY A CA 1
ATOM 904 C C . GLY A 1 117 ? -11.164 59.352 17.405 1.00 78.75 117 GLY A C 1
ATOM 905 O O . GLY A 1 117 ? -11.805 58.301 17.430 1.00 78.75 117 GLY A O 1
ATOM 906 N N . GLU A 1 118 ? -11.227 60.178 16.363 1.00 82.62 118 GLU A N 1
ATOM 907 C CA . GLU A 1 118 ? -12.078 60.021 15.176 1.00 82.62 118 GLU A CA 1
ATOM 908 C C . GLU A 1 118 ? -11.405 59.108 14.131 1.00 82.62 118 GLU A C 1
ATOM 910 O O . GLU A 1 118 ? -11.048 59.518 13.032 1.00 82.62 118 GLU A O 1
ATOM 915 N N . THR A 1 119 ? -11.168 57.847 14.501 1.00 70.25 119 THR A N 1
ATOM 916 C CA . THR A 1 119 ? -10.218 56.945 13.806 1.00 70.25 119 THR A CA 1
ATOM 917 C C . THR A 1 119 ? -10.878 55.804 13.033 1.00 70.25 119 THR A C 1
ATOM 919 O O . THR A 1 119 ? -10.202 54.855 12.637 1.00 70.25 119 THR A O 1
ATOM 922 N N . GLN A 1 120 ? -12.192 55.888 12.787 1.00 67.31 120 GLN A N 1
ATOM 923 C CA . GLN A 1 120 ? -12.980 54.789 12.206 1.00 67.31 120 GLN A CA 1
ATOM 924 C C . GLN A 1 120 ? -12.409 54.279 10.870 1.00 67.31 120 GLN A C 1
ATOM 926 O O . GLN A 1 120 ? -12.362 53.070 10.663 1.00 67.31 120 GLN A O 1
ATOM 931 N N . ASP A 1 121 ? -11.886 55.175 10.026 1.00 69.31 121 ASP A N 1
ATOM 932 C CA . ASP A 1 121 ? -11.325 54.829 8.710 1.00 69.31 121 ASP A CA 1
ATOM 933 C C . ASP A 1 121 ? -9.854 54.364 8.753 1.00 69.31 121 ASP A C 1
ATOM 935 O O . ASP A 1 121 ? -9.351 53.800 7.781 1.00 69.31 121 ASP A O 1
ATOM 939 N N . LEU A 1 122 ? -9.146 54.594 9.867 1.00 71.50 122 LEU A N 1
ATOM 940 C CA . LEU A 1 122 ? -7.741 54.197 10.058 1.00 71.50 122 LEU A CA 1
ATOM 941 C C . LEU A 1 122 ? -7.604 52.856 10.795 1.00 71.50 122 LEU A C 1
ATOM 943 O O . LEU A 1 122 ? -6.531 52.250 10.772 1.00 71.50 122 LEU A O 1
ATOM 947 N N . GLY A 1 123 ? -8.697 52.378 11.394 1.00 77.75 123 GLY A N 1
ATOM 948 C CA . GLY A 1 123 ? -8.816 51.056 11.995 1.00 77.75 123 GLY A CA 1
ATOM 949 C C . GLY A 1 123 ? -8.666 51.013 13.514 1.00 77.75 123 GLY A C 1
ATOM 950 O O . GLY A 1 123 ? -8.254 51.974 14.162 1.00 77.75 123 GLY A O 1
ATOM 951 N N . ARG A 1 124 ? -9.014 49.868 14.111 1.00 83.81 124 ARG A N 1
ATOM 952 C CA . ARG A 1 124 ? -9.160 49.685 15.568 1.00 83.81 124 ARG A CA 1
ATOM 953 C C . ARG A 1 124 ? -7.914 50.028 16.395 1.00 83.81 124 ARG A C 1
ATOM 955 O O . ARG A 1 124 ? -8.045 50.437 17.553 1.00 83.81 124 ARG A O 1
ATOM 962 N N . PHE A 1 125 ? -6.725 49.817 15.833 1.00 87.50 125 PHE A N 1
ATOM 963 C CA . PHE A 1 125 ? -5.445 50.060 16.512 1.00 87.50 125 PHE A CA 1
ATOM 964 C C . PHE A 1 125 ? -4.862 51.449 16.224 1.00 87.50 125 PHE A C 1
ATOM 966 O O . PHE A 1 125 ? -3.849 51.824 16.811 1.00 87.50 125 PHE A O 1
ATOM 973 N N . ALA A 1 126 ? -5.526 52.253 15.390 1.00 86.94 126 ALA A N 1
ATOM 974 C CA . ALA A 1 126 ? -5.106 53.599 15.028 1.00 86.94 126 ALA A CA 1
ATOM 975 C C . ALA A 1 126 ? -5.502 54.660 16.074 1.00 86.94 126 ALA A C 1
ATOM 977 O O . ALA A 1 126 ? -5.936 55.745 15.709 1.00 86.94 126 ALA A O 1
ATOM 978 N N . ARG A 1 127 ? -5.381 54.364 17.373 1.00 88.12 127 ARG A N 1
ATOM 979 C CA . ARG A 1 127 ? -5.785 55.256 18.477 1.00 88.12 127 ARG A CA 1
ATOM 980 C C . ARG A 1 127 ? -4.724 55.278 19.570 1.00 88.12 127 ARG A C 1
ATOM 982 O O . ARG A 1 127 ? -4.165 54.234 19.875 1.00 88.12 127 ARG A O 1
ATOM 989 N N . LEU A 1 128 ? -4.472 56.429 20.184 1.00 87.94 128 LEU A N 1
ATOM 990 C CA . LEU A 1 128 ? -3.515 56.521 21.292 1.00 87.94 128 LEU A CA 1
ATOM 991 C C . LEU A 1 128 ? -4.009 55.739 22.520 1.00 87.94 128 LEU A C 1
ATOM 993 O O . LEU A 1 128 ? -5.205 55.729 22.821 1.00 87.94 128 LEU A O 1
ATOM 997 N N . GLY A 1 129 ? -3.091 55.082 23.227 1.00 86.06 129 GLY A N 1
ATOM 998 C CA . GLY A 1 129 ? -3.351 54.418 24.502 1.00 86.06 129 GLY A CA 1
ATOM 999 C C . GLY A 1 129 ? -4.024 53.049 24.396 1.00 86.06 129 GLY A C 1
ATOM 1000 O O . GLY A 1 129 ? -4.389 52.467 25.419 1.00 86.06 129 GLY A O 1
ATOM 1001 N N . TRP A 1 130 ? -4.192 52.475 23.199 1.00 88.88 130 TRP A N 1
ATOM 1002 C CA . TRP A 1 130 ? -4.794 51.136 23.080 1.00 88.88 130 TRP A CA 1
ATOM 1003 C C . TRP A 1 130 ? -3.942 50.048 23.747 1.00 88.88 130 TRP A C 1
ATOM 1005 O O . TRP A 1 130 ? -4.476 49.061 24.256 1.00 88.88 130 TRP A O 1
ATOM 1015 N N . ILE A 1 131 ? -2.620 50.238 23.775 1.00 89.00 131 ILE A N 1
ATOM 1016 C CA . ILE A 1 131 ? -1.692 49.325 24.443 1.00 89.00 131 ILE A CA 1
ATOM 1017 C C . ILE A 1 131 ? -1.872 49.351 25.968 1.00 89.00 131 ILE A C 1
ATOM 1019 O O . ILE A 1 131 ? -1.774 48.314 26.623 1.00 89.00 131 ILE A O 1
ATOM 1023 N N . GLU A 1 132 ? -2.237 50.506 26.527 1.00 87.44 132 GLU A N 1
ATOM 1024 C CA . GLU A 1 132 ? -2.573 50.659 27.944 1.00 87.44 132 GLU A CA 1
ATOM 1025 C C . GLU A 1 132 ? -3.904 49.984 28.285 1.00 87.44 132 GLU A C 1
ATOM 1027 O O . GLU A 1 132 ? -4.048 49.378 29.348 1.00 87.44 132 GLU A O 1
ATOM 1032 N N . GLU A 1 133 ? -4.864 49.997 27.357 1.00 89.81 133 GLU A N 1
ATOM 1033 C CA . GLU A 1 133 ? -6.087 49.206 27.500 1.00 89.81 133 GLU A CA 1
ATOM 1034 C C . GLU A 1 133 ? -5.777 47.701 27.531 1.00 89.81 133 GLU A C 1
ATOM 1036 O O . GLU A 1 133 ? -6.332 46.973 28.357 1.00 89.81 133 GLU A O 1
ATOM 1041 N N . LEU A 1 134 ? -4.852 47.232 26.685 1.00 90.12 134 LEU A N 1
ATOM 1042 C CA . LEU A 1 134 ? -4.398 45.841 26.703 1.00 90.12 134 LEU A CA 1
ATOM 1043 C C . LEU A 1 134 ? -3.690 45.490 28.022 1.00 90.12 134 LEU A C 1
ATOM 1045 O O . LEU A 1 134 ? -3.980 44.446 28.608 1.00 90.12 134 LEU A O 1
ATOM 1049 N N . ARG A 1 135 ? -2.823 46.379 28.529 1.00 88.81 135 ARG A N 1
ATOM 1050 C CA . ARG A 1 135 ? -2.173 46.241 29.845 1.00 88.81 135 ARG A CA 1
ATOM 1051 C C . ARG A 1 135 ? -3.198 46.114 30.972 1.00 88.81 135 ARG A C 1
ATOM 1053 O O . ARG A 1 135 ? -3.086 45.213 31.802 1.00 88.81 135 ARG A O 1
ATOM 1060 N N . SER A 1 136 ? -4.203 46.991 30.975 1.00 88.81 136 SER A N 1
ATOM 1061 C CA . SER A 1 136 ? -5.284 47.002 31.967 1.00 88.81 136 SER A CA 1
ATOM 1062 C C . SER A 1 136 ? -6.080 45.694 31.951 1.00 88.81 136 SER A C 1
ATOM 1064 O O . SER A 1 136 ? -6.298 45.086 32.998 1.00 88.81 136 SER A O 1
ATOM 1066 N N . ARG A 1 137 ? -6.434 45.195 30.758 1.00 88.75 137 ARG A N 1
ATOM 1067 C CA . ARG A 1 137 ? -7.148 43.917 30.583 1.00 88.75 137 ARG A CA 1
ATOM 1068 C C . ARG A 1 137 ? -6.348 42.719 31.088 1.00 88.75 137 ARG A C 1
ATOM 1070 O O . ARG A 1 137 ? -6.927 41.817 31.682 1.00 88.75 137 ARG A O 1
ATOM 1077 N N . LEU A 1 138 ? -5.032 42.734 30.888 1.00 85.62 138 LEU A N 1
ATOM 1078 C CA . LEU A 1 138 ? -4.103 41.728 31.406 1.00 85.62 138 LEU A CA 1
ATOM 1079 C C . LEU A 1 138 ? -3.913 41.782 32.931 1.00 85.62 138 LEU A C 1
ATOM 1081 O O . LEU A 1 138 ? -3.284 40.887 33.497 1.00 85.62 138 LEU A O 1
ATOM 1085 N N . GLY A 1 139 ? -4.381 42.841 33.600 1.00 83.81 139 GLY A N 1
ATOM 1086 C CA . GLY A 1 139 ? -4.052 43.100 35.003 1.00 83.81 139 GLY A CA 1
ATOM 1087 C C . GLY A 1 139 ? -2.547 43.293 35.237 1.00 83.81 139 GLY A C 1
ATOM 1088 O O . GLY A 1 139 ? -2.072 43.132 36.360 1.00 83.81 139 GLY A O 1
ATOM 1089 N N . ALA A 1 140 ? -1.783 43.603 34.184 1.00 79.75 140 ALA A N 1
ATOM 1090 C CA . ALA A 1 140 ? -0.335 43.722 34.251 1.00 79.75 140 ALA A CA 1
ATOM 1091 C C . ALA A 1 140 ? 0.063 45.042 34.919 1.00 79.75 140 ALA A C 1
ATOM 1093 O O . ALA A 1 140 ? -0.462 46.105 34.581 1.00 79.75 140 ALA A O 1
ATOM 1094 N N . LYS A 1 141 ? 1.056 45.001 35.816 1.00 75.56 141 LYS A N 1
ATOM 1095 C CA . LYS A 1 141 ? 1.648 46.234 36.361 1.00 75.56 141 LYS A CA 1
ATOM 1096 C C . LYS A 1 141 ? 2.324 47.042 35.259 1.00 75.56 141 LYS A C 1
ATOM 1098 O O . LYS A 1 141 ? 2.050 48.230 35.137 1.00 75.56 141 LYS A O 1
ATOM 1103 N N . GLU A 1 142 ? 3.124 46.388 34.423 1.00 77.12 142 GLU A N 1
ATOM 1104 C CA . GLU A 1 142 ? 3.790 46.993 33.270 1.00 77.12 142 GLU A CA 1
ATOM 1105 C C . GLU A 1 142 ? 3.927 45.973 32.132 1.00 77.12 142 GLU A C 1
ATOM 1107 O O . GLU A 1 142 ? 3.983 44.765 32.371 1.00 77.12 142 GLU A O 1
ATOM 1112 N N . LEU A 1 143 ? 3.981 46.470 30.893 1.00 82.56 143 LEU A N 1
ATOM 1113 C CA . LEU A 1 143 ? 4.377 45.697 29.715 1.00 82.56 143 LEU A CA 1
ATOM 1114 C C . LEU A 1 143 ? 5.793 46.122 29.307 1.00 82.56 143 LEU A C 1
ATOM 1116 O O . LEU A 1 143 ? 6.125 47.312 29.291 1.00 82.56 143 LEU A O 1
ATOM 1120 N N . HIS A 1 144 ? 6.648 45.153 28.987 1.00 83.38 144 HIS A N 1
ATOM 1121 C CA . HIS A 1 144 ? 8.049 45.397 28.630 1.00 83.38 144 HIS A CA 1
ATOM 1122 C C . HIS A 1 144 ? 8.453 44.611 27.384 1.00 83.38 144 HIS A C 1
ATOM 1124 O O . HIS A 1 144 ? 7.801 43.630 27.034 1.00 83.38 144 HIS A O 1
ATOM 1130 N N . ASP A 1 145 ? 9.553 45.013 26.731 1.00 87.44 145 ASP A N 1
ATOM 1131 C CA . ASP A 1 145 ? 10.110 44.312 25.556 1.00 87.44 145 ASP A CA 1
ATOM 1132 C C . ASP A 1 145 ? 9.037 44.069 24.472 1.00 87.44 145 ASP A C 1
ATOM 1134 O O . ASP A 1 145 ? 8.910 42.969 23.932 1.00 87.44 145 ASP A O 1
ATOM 1138 N N . ILE A 1 146 ? 8.218 45.095 24.197 1.00 90.69 146 ILE A N 1
ATOM 1139 C CA . ILE A 1 146 ? 7.154 45.041 23.188 1.00 90.69 146 ILE A CA 1
ATOM 1140 C C . ILE A 1 146 ? 7.791 45.063 21.797 1.00 90.69 146 ILE A C 1
ATOM 1142 O O . ILE A 1 146 ? 8.385 46.055 21.374 1.00 90.69 146 ILE A O 1
ATOM 1146 N N . ARG A 1 147 ? 7.619 43.973 21.052 1.00 91.12 147 ARG A N 1
ATOM 1147 C CA . ARG A 1 147 ? 8.093 43.812 19.675 1.00 91.12 147 ARG A CA 1
ATOM 1148 C C . ARG A 1 147 ? 6.898 43.675 18.758 1.00 91.12 147 ARG A C 1
ATOM 1150 O O . ARG A 1 147 ? 6.211 42.654 18.761 1.00 91.12 147 ARG A O 1
ATOM 1157 N N . GLN A 1 148 ? 6.672 44.691 17.946 1.00 91.56 148 GLN A N 1
ATOM 1158 C CA . GLN A 1 148 ? 5.590 44.702 16.983 1.00 91.56 148 GLN A CA 1
ATOM 1159 C C . GLN A 1 148 ? 6.056 44.071 15.673 1.00 91.56 148 GLN A C 1
ATOM 1161 O O . GLN A 1 148 ? 7.032 44.495 15.051 1.00 91.56 148 GLN A O 1
ATOM 1166 N N . VAL A 1 149 ? 5.354 43.025 15.250 1.00 87.56 149 VAL A N 1
ATOM 1167 C CA . VAL A 1 149 ? 5.648 42.302 14.012 1.00 87.56 149 VAL A CA 1
ATOM 1168 C C . VAL A 1 149 ? 4.860 42.894 12.847 1.00 87.56 149 VAL A C 1
ATOM 1170 O O . VAL A 1 149 ? 5.406 43.018 11.749 1.00 87.56 149 VAL A O 1
ATOM 1173 N N . ASN A 1 150 ? 3.602 43.274 13.072 1.00 86.50 150 ASN A N 1
ATOM 1174 C CA . ASN A 1 150 ? 2.810 44.073 12.139 1.00 86.50 150 ASN A CA 1
ATOM 1175 C C . ASN A 1 150 ? 1.754 44.920 12.870 1.00 86.50 150 ASN A C 1
ATOM 1177 O O . ASN A 1 150 ? 1.323 44.598 13.977 1.00 86.50 150 ASN A O 1
ATOM 1181 N N . CYS A 1 151 ? 1.324 45.980 12.191 1.00 79.25 151 CYS A N 1
ATOM 1182 C CA . CYS A 1 151 ? 0.115 46.731 12.493 1.00 79.25 151 CYS A CA 1
ATOM 1183 C C . CYS A 1 151 ? -0.578 47.053 11.171 1.00 79.25 151 CYS A C 1
ATOM 1185 O O . CYS A 1 151 ? 0.085 47.430 10.207 1.00 79.25 151 CYS A O 1
ATOM 1187 N N . GLY A 1 152 ? -1.888 46.884 11.121 1.00 77.50 152 GLY A N 1
ATOM 1188 C CA . GLY A 1 152 ? -2.759 47.333 10.044 1.00 77.50 152 GLY A CA 1
ATOM 1189 C C . GLY A 1 152 ? -4.095 47.770 10.634 1.00 77.50 152 GLY A C 1
ATOM 1190 O O . GLY A 1 152 ? -4.272 47.700 11.848 1.00 77.50 152 GLY A O 1
ATOM 1191 N N . ILE A 1 153 ? -5.032 48.166 9.769 1.00 77.00 153 ILE A N 1
ATOM 1192 C CA . ILE A 1 153 ? -6.339 48.740 10.143 1.00 77.00 153 ILE A CA 1
ATOM 1193 C C . ILE A 1 153 ? -6.992 47.943 11.293 1.00 77.00 153 ILE A C 1
ATOM 1195 O O . ILE A 1 153 ? -7.150 48.453 12.397 1.00 77.00 153 ILE A O 1
ATOM 1199 N N . ASP A 1 154 ? -7.243 46.648 11.089 1.00 82.94 154 ASP A N 1
ATOM 1200 C CA . ASP A 1 154 ? -7.844 45.765 12.105 1.00 82.94 154 ASP A CA 1
ATOM 1201 C C . ASP A 1 154 ? -6.944 44.583 12.495 1.00 82.94 154 ASP A C 1
ATOM 1203 O O . ASP A 1 154 ? -7.399 43.590 13.068 1.00 82.94 154 ASP A O 1
ATOM 1207 N N . PHE A 1 155 ? -5.650 44.670 12.179 1.00 88.25 155 PHE A N 1
ATOM 1208 C CA . PHE A 1 155 ? -4.695 43.583 12.371 1.00 88.25 155 PHE A CA 1
ATOM 1209 C C . PHE A 1 155 ? -3.530 44.021 13.238 1.00 88.25 155 PHE A C 1
ATOM 1211 O O . PHE A 1 155 ? -2.861 45.008 12.943 1.00 88.25 155 PHE A O 1
ATOM 1218 N N . CYS A 1 156 ? -3.213 43.229 14.252 1.00 90.88 156 CYS A N 1
ATOM 1219 C CA . CYS A 1 156 ? -2.020 43.448 15.053 1.00 90.88 156 CYS A CA 1
ATOM 1220 C C . CYS A 1 156 ? -1.385 42.110 15.410 1.00 90.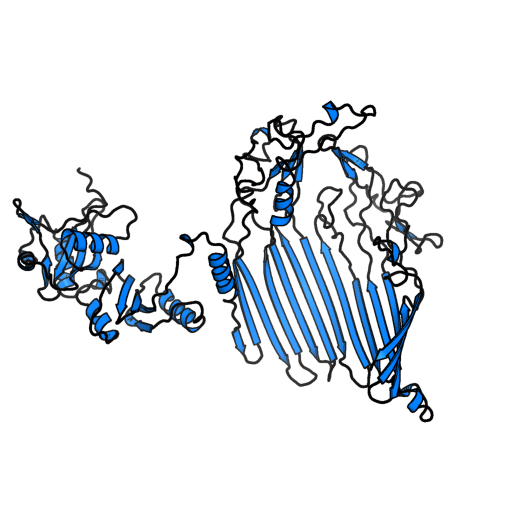88 156 CYS A C 1
ATOM 1222 O O . CYS A 1 156 ? -2.090 41.155 15.737 1.00 90.88 156 CYS A O 1
ATOM 1224 N N . LEU A 1 157 ? -0.059 42.045 15.351 1.00 93.38 157 LEU A N 1
ATOM 1225 C CA . LEU A 1 157 ? 0.731 40.967 15.929 1.00 93.38 157 LEU A CA 1
ATOM 1226 C C . LEU A 1 157 ? 1.916 41.596 16.638 1.00 93.38 157 LEU A C 1
ATOM 1228 O O . LEU A 1 157 ? 2.768 42.235 16.009 1.00 93.38 157 LEU A O 1
ATOM 1232 N N . LEU A 1 158 ? 1.995 41.368 17.938 1.00 93.25 158 LEU A N 1
ATOM 1233 C CA . LEU A 1 158 ? 3.140 41.764 18.737 1.00 93.25 158 LEU A CA 1
ATOM 1234 C C . LEU A 1 158 ? 3.462 40.697 19.775 1.00 93.25 158 LEU A C 1
ATOM 1236 O O . LEU A 1 158 ? 2.583 39.967 20.229 1.00 93.25 158 LEU A O 1
ATOM 1240 N N . SER A 1 159 ? 4.735 40.616 20.137 1.00 92.50 159 SER A N 1
ATOM 1241 C CA . SER A 1 159 ? 5.188 39.858 21.298 1.00 92.50 159 SER A CA 1
ATOM 1242 C C . SER A 1 159 ? 5.561 40.831 22.403 1.00 92.50 159 SER A C 1
ATOM 1244 O O . SER A 1 159 ? 6.179 41.856 22.118 1.00 92.50 159 SER A O 1
ATOM 1246 N N . MET A 1 160 ? 5.266 40.504 23.649 1.00 92.31 160 MET A N 1
ATOM 1247 C CA . MET A 1 160 ? 5.632 41.326 24.802 1.00 92.31 160 MET A CA 1
ATOM 1248 C C . MET A 1 160 ? 5.980 40.446 25.992 1.00 92.31 160 MET A C 1
ATOM 1250 O O . MET A 1 160 ? 5.629 39.267 26.018 1.00 92.31 160 MET A O 1
ATOM 1254 N N . ARG A 1 161 ? 6.670 41.016 26.979 1.00 88.69 161 ARG A N 1
ATOM 1255 C CA . ARG A 1 161 ? 6.830 40.376 28.281 1.00 88.69 161 ARG A CA 1
ATOM 1256 C C . ARG A 1 161 ? 5.660 40.736 29.186 1.00 88.69 161 ARG A C 1
ATOM 1258 O O . ARG A 1 161 ? 5.404 41.918 29.424 1.00 88.69 161 ARG A O 1
ATOM 1265 N N . TYR A 1 162 ? 4.989 39.700 29.670 1.00 80.81 162 TYR A N 1
ATOM 1266 C CA . TYR A 1 162 ? 3.973 39.749 30.710 1.00 80.81 162 TYR A CA 1
ATOM 1267 C C . TYR A 1 162 ? 4.547 39.005 31.920 1.00 80.81 162 TYR A C 1
ATOM 1269 O O . TYR A 1 162 ? 4.838 37.814 31.842 1.00 80.81 162 TYR A O 1
ATOM 1277 N N . GLU A 1 163 ? 4.808 39.741 33.002 1.00 78.75 163 GLU A N 1
ATOM 1278 C CA . GLU A 1 163 ? 5.597 39.252 34.141 1.00 78.75 163 GLU A CA 1
ATOM 1279 C C . GLU A 1 163 ? 6.988 38.731 33.711 1.00 78.75 163 GLU A C 1
ATOM 1281 O O . GLU A 1 163 ? 7.788 39.489 33.155 1.00 78.75 163 GLU A O 1
ATOM 1286 N N . ALA A 1 164 ? 7.305 37.458 33.973 1.00 79.31 164 ALA A N 1
ATOM 1287 C CA . ALA A 1 164 ? 8.569 36.829 33.580 1.00 79.31 164 ALA A CA 1
ATOM 1288 C C . ALA A 1 164 ? 8.522 36.172 32.187 1.00 79.31 164 ALA A C 1
ATOM 1290 O O . ALA A 1 164 ? 9.578 35.853 31.627 1.00 79.31 164 ALA A O 1
ATOM 1291 N N . GLU A 1 165 ? 7.333 36.010 31.606 1.00 85.38 165 GLU A N 1
ATOM 1292 C CA . GLU A 1 165 ? 7.102 35.211 30.403 1.00 85.38 165 GLU A CA 1
ATOM 1293 C C . GLU A 1 165 ? 6.904 36.082 29.163 1.00 85.38 165 GLU A C 1
ATOM 1295 O O . GLU A 1 165 ? 6.522 37.254 29.237 1.00 85.38 165 GLU A O 1
ATOM 1300 N N . ARG A 1 166 ? 7.206 35.518 27.991 1.00 90.88 166 ARG A N 1
ATOM 1301 C CA . ARG A 1 166 ? 6.892 36.155 26.713 1.00 90.88 166 ARG A CA 1
ATOM 1302 C C . ARG A 1 166 ? 5.550 35.637 26.228 1.00 90.88 166 ARG A C 1
ATOM 1304 O O . ARG A 1 166 ? 5.271 34.448 26.305 1.00 90.88 166 ARG A O 1
ATOM 1311 N N . VAL A 1 167 ? 4.734 36.550 25.725 1.00 93.25 167 VAL A N 1
ATOM 1312 C CA . VAL A 1 167 ? 3.409 36.252 25.190 1.00 93.25 167 VAL A CA 1
ATOM 1313 C C . VAL A 1 167 ? 3.231 36.929 23.843 1.00 93.25 167 VAL A C 1
ATOM 1315 O O . VAL A 1 167 ? 3.832 37.972 23.563 1.00 93.25 167 VAL A O 1
ATOM 1318 N N . TRP A 1 168 ? 2.374 36.348 23.016 1.00 94.88 168 TRP A N 1
ATOM 1319 C CA . TRP A 1 168 ? 1.966 36.890 21.731 1.00 94.88 168 TRP A CA 1
ATOM 1320 C C . TRP A 1 168 ? 0.549 37.422 21.818 1.00 94.88 168 TRP A C 1
ATOM 1322 O O . TRP A 1 168 ? -0.368 36.679 22.149 1.00 94.88 168 TRP A O 1
ATOM 1332 N N . PHE A 1 169 ? 0.355 38.685 21.456 1.00 94.75 169 PHE A N 1
ATOM 1333 C CA . PHE A 1 169 ? -0.967 39.232 21.187 1.00 94.75 169 PHE A CA 1
ATOM 1334 C C . PHE A 1 169 ? -1.194 39.281 19.681 1.00 94.75 169 PHE A C 1
ATOM 1336 O O . PHE A 1 169 ? -0.393 39.865 18.943 1.00 94.75 169 PHE A O 1
ATOM 1343 N N . LYS A 1 170 ? -2.297 38.678 19.236 1.00 95.31 170 LYS A N 1
ATOM 1344 C CA . LYS A 1 170 ? -2.745 38.721 17.847 1.00 95.31 170 LYS A CA 1
ATOM 1345 C C . LYS A 1 170 ? -4.195 39.172 17.774 1.00 95.31 170 LYS A C 1
ATOM 1347 O O . LYS A 1 170 ? -5.020 38.704 18.547 1.00 95.31 170 LYS A O 1
ATOM 1352 N N . ALA A 1 171 ? -4.505 40.035 16.817 1.00 94.44 171 ALA A N 1
ATOM 1353 C CA . ALA A 1 171 ? -5.860 40.451 16.480 1.00 94.44 171 ALA A CA 1
ATOM 1354 C C . ALA A 1 171 ? -6.056 40.492 14.965 1.00 94.44 171 ALA A C 1
ATOM 1356 O O . ALA A 1 171 ? -5.106 40.775 14.225 1.00 94.44 171 ALA A O 1
ATOM 1357 N N . VAL A 1 172 ? -7.276 40.183 14.514 1.00 93.44 172 VAL A N 1
ATOM 1358 C CA . VAL A 1 172 ? -7.596 40.019 13.089 1.00 93.44 172 VAL A CA 1
ATOM 1359 C C . VAL A 1 172 ? -8.865 40.763 12.653 1.00 93.44 172 VAL A C 1
ATOM 1361 O O . VAL A 1 172 ? -9.883 40.778 13.347 1.00 93.44 172 VAL A O 1
ATOM 1364 N N . GLY A 1 173 ? -8.820 41.344 11.455 1.00 87.88 173 GLY A N 1
ATOM 1365 C CA . GLY A 1 173 ? -9.963 41.932 10.755 1.00 87.88 173 GLY A CA 1
ATOM 1366 C C . GLY A 1 173 ? -10.365 41.140 9.515 1.00 87.88 173 GLY A C 1
ATOM 1367 O O . GLY A 1 173 ? -9.906 40.016 9.305 1.00 87.88 173 GLY A O 1
ATOM 1368 N N . GLU A 1 174 ? -11.213 41.722 8.669 1.00 84.25 174 GLU A N 1
ATOM 1369 C CA . GLU A 1 174 ? -11.547 41.150 7.358 1.00 84.25 174 GLU A CA 1
ATOM 1370 C C . GLU A 1 174 ? -10.299 41.094 6.454 1.00 84.25 174 GLU A C 1
ATOM 1372 O O . GLU A 1 174 ? -9.506 42.038 6.453 1.00 84.25 174 GLU A O 1
ATOM 1377 N N . PRO A 1 175 ? -10.069 39.996 5.704 1.00 84.62 175 PRO A N 1
ATOM 1378 C CA . PRO A 1 175 ? -10.956 38.842 5.478 1.00 84.62 175 PRO A CA 1
ATOM 1379 C C . PRO A 1 175 ? -10.789 37.678 6.481 1.00 84.62 175 PRO A C 1
ATOM 1381 O O . PRO A 1 175 ? -11.353 36.599 6.298 1.00 84.62 175 PRO A O 1
ATOM 1384 N N . ASN A 1 176 ? -9.981 37.847 7.529 1.00 89.12 176 ASN A N 1
ATOM 1385 C CA . ASN A 1 176 ? -9.524 36.761 8.405 1.00 89.12 176 ASN A CA 1
ATOM 1386 C C . ASN A 1 176 ? -10.284 36.682 9.738 1.00 89.12 176 ASN A C 1
ATOM 1388 O O . ASN A 1 176 ? -9.806 36.060 10.684 1.00 89.12 176 ASN A O 1
ATOM 1392 N N . THR A 1 177 ? -11.479 37.263 9.841 1.00 86.56 177 THR A N 1
ATOM 1393 C CA . THR A 1 177 ? -12.278 37.285 11.084 1.00 86.56 177 THR A CA 1
ATOM 1394 C C . THR A 1 177 ? -12.572 35.886 11.639 1.00 86.56 177 THR A C 1
ATOM 1396 O O . THR A 1 177 ? -12.642 35.694 12.853 1.00 86.56 177 THR A O 1
ATOM 1399 N N . ARG A 1 178 ? -12.643 34.866 10.771 1.00 91.31 178 ARG A N 1
ATOM 1400 C CA . ARG A 1 178 ? -12.800 33.450 11.163 1.00 91.31 178 ARG A CA 1
ATOM 1401 C C . ARG A 1 178 ? -11.602 32.878 11.926 1.00 91.31 178 ARG A C 1
ATOM 1403 O O . ARG A 1 178 ? -11.772 31.900 12.656 1.00 91.31 178 ARG A O 1
ATOM 1410 N N . GLU A 1 179 ? -10.410 33.453 11.768 1.00 93.94 179 GLU A N 1
ATOM 1411 C CA . GLU A 1 179 ? -9.181 32.946 12.386 1.00 93.94 179 GLU A CA 1
ATOM 1412 C C . GLU A 1 179 ? -9.271 32.956 13.917 1.00 93.94 179 GLU A C 1
ATOM 1414 O O . GLU A 1 179 ? -8.802 32.019 14.561 1.00 93.94 179 GLU A O 1
ATOM 1419 N N . PHE A 1 180 ? -9.949 33.951 14.498 1.00 94.38 180 PHE A N 1
ATOM 1420 C CA . PHE A 1 180 ? -10.173 34.042 15.941 1.00 94.38 180 PHE A CA 1
ATOM 1421 C C . PHE A 1 180 ? -10.904 32.805 16.487 1.00 94.38 180 PHE A C 1
ATOM 1423 O O . PHE A 1 180 ? -10.383 32.092 17.345 1.00 94.38 180 PHE A O 1
ATOM 1430 N N . ALA A 1 181 ? -12.085 32.494 15.944 1.00 92.44 181 ALA A N 1
ATOM 1431 C CA . ALA A 1 181 ? -12.886 31.358 16.401 1.00 92.44 181 ALA A CA 1
ATOM 1432 C C . ALA A 1 181 ? -12.178 30.012 16.158 1.00 92.44 181 ALA A C 1
ATOM 1434 O O . ALA A 1 181 ? -12.230 29.117 17.008 1.00 92.44 181 ALA A O 1
ATOM 1435 N N . LEU A 1 182 ? -11.484 29.879 15.021 1.00 91.06 182 LEU A N 1
ATOM 1436 C CA . LEU A 1 182 ? -10.710 28.682 14.689 1.00 91.06 182 LEU A CA 1
ATOM 1437 C C . LEU A 1 182 ? -9.549 28.478 15.663 1.00 91.06 182 LEU A C 1
ATOM 1439 O O . LEU A 1 182 ? -9.416 27.390 16.216 1.00 91.06 182 LEU A O 1
ATOM 1443 N N . THR A 1 183 ? -8.759 29.517 15.932 1.00 93.31 183 THR A N 1
ATOM 1444 C CA . THR A 1 183 ? -7.595 29.436 16.826 1.00 93.31 183 THR A CA 1
ATOM 1445 C C . THR A 1 183 ? -8.004 29.054 18.244 1.00 93.31 183 THR A C 1
ATOM 1447 O O . THR A 1 183 ? -7.420 28.137 18.824 1.00 93.31 183 THR A O 1
ATOM 1450 N N . LEU A 1 184 ? -9.062 29.674 18.783 1.00 93.75 184 LEU A N 1
ATOM 1451 C CA . LEU A 1 184 ? -9.583 29.318 20.106 1.00 93.75 184 LEU A CA 1
ATOM 1452 C C . LEU A 1 184 ? -10.058 27.863 20.170 1.00 93.75 184 LEU A C 1
ATOM 1454 O O . LEU A 1 184 ? -9.837 27.178 21.169 1.00 93.75 184 LEU A O 1
ATOM 1458 N N . THR A 1 185 ? -10.713 27.383 19.112 1.00 90.44 185 THR A N 1
ATOM 1459 C CA . THR A 1 185 ? -11.214 26.004 19.044 1.00 90.44 185 THR A CA 1
ATOM 1460 C C . THR A 1 185 ? -10.062 25.006 18.957 1.00 90.44 185 THR A C 1
ATOM 1462 O O . THR A 1 185 ? -10.046 24.022 19.697 1.00 90.44 185 THR A O 1
ATOM 1465 N N . LEU A 1 186 ? -9.081 25.274 18.091 1.00 86.00 186 LEU A N 1
ATOM 1466 C CA . LEU A 1 186 ? -7.927 24.405 17.884 1.00 86.00 186 LEU A CA 1
ATOM 1467 C C . LEU A 1 186 ? -7.053 24.326 19.139 1.00 86.00 186 LEU A C 1
ATOM 1469 O O . LEU A 1 186 ? -6.774 23.217 19.586 1.00 86.00 186 LEU A O 1
ATOM 1473 N N . SER A 1 187 ? -6.695 25.456 19.759 1.00 89.44 187 SER A N 1
ATOM 1474 C CA . SER A 1 187 ? -5.874 25.461 20.983 1.00 89.44 187 SER A CA 1
ATOM 1475 C C . SER A 1 187 ? -6.549 24.705 22.136 1.00 89.44 187 SER A C 1
ATOM 1477 O O . SER A 1 187 ? -5.915 23.905 22.818 1.00 89.44 187 SER A O 1
ATOM 1479 N N . ARG A 1 188 ? -7.876 24.837 22.305 1.00 88.06 188 ARG A N 1
ATOM 1480 C CA . ARG A 1 188 ? -8.614 24.085 23.341 1.00 88.06 188 ARG A CA 1
ATOM 1481 C C . ARG A 1 188 ? -8.577 22.576 23.140 1.00 88.06 188 ARG A C 1
ATOM 1483 O O . ARG A 1 188 ? -8.645 21.847 24.131 1.00 88.06 188 ARG A O 1
ATOM 1490 N N . LYS A 1 189 ? -8.548 22.136 21.884 1.00 81.25 189 LYS A N 1
ATOM 1491 C CA . LYS A 1 189 ? -8.711 20.740 21.489 1.00 81.25 189 LYS A CA 1
ATOM 1492 C C . LYS A 1 189 ? -7.383 20.010 21.285 1.00 81.25 189 LYS A C 1
ATOM 1494 O O . LYS A 1 189 ? -7.319 18.809 21.508 1.00 81.25 189 LYS A O 1
ATOM 1499 N N . PHE A 1 190 ? -6.334 20.734 20.911 1.00 80.62 190 PHE A N 1
ATOM 1500 C CA . PHE A 1 190 ? -4.994 20.210 20.658 1.00 80.62 190 PHE A CA 1
ATOM 1501 C C . PHE A 1 190 ? -3.974 20.856 21.609 1.00 80.62 190 PHE A C 1
ATOM 1503 O O . PHE A 1 190 ? -2.972 21.407 21.163 1.00 80.62 190 PHE A O 1
ATOM 1510 N N . ARG A 1 191 ? -4.247 20.809 22.922 1.00 83.88 191 ARG A N 1
ATOM 1511 C CA . ARG A 1 191 ? -3.439 21.486 23.960 1.00 83.88 191 ARG A CA 1
ATOM 1512 C C . ARG A 1 191 ? -1.984 21.026 24.006 1.00 83.88 191 ARG A C 1
ATOM 1514 O O . ARG A 1 191 ? -1.117 21.816 24.337 1.00 83.88 191 ARG A O 1
ATOM 1521 N N . ASP A 1 192 ? -1.730 19.775 23.635 1.00 80.00 192 ASP A N 1
ATOM 1522 C CA . ASP A 1 192 ? -0.375 19.214 23.611 1.00 80.00 192 ASP A CA 1
ATOM 1523 C C . ASP A 1 192 ? 0.440 19.679 22.387 1.00 80.00 192 ASP A C 1
ATOM 1525 O O . ASP A 1 192 ? 1.646 19.456 22.326 1.00 80.00 192 ASP A O 1
ATOM 1529 N N . TYR A 1 193 ? -0.211 20.305 21.395 1.00 77.38 193 TYR A N 1
ATOM 1530 C CA . TYR A 1 193 ? 0.389 20.641 20.097 1.00 77.38 193 TYR A CA 1
ATOM 1531 C C . TYR A 1 193 ? 0.335 22.129 19.746 1.00 77.38 193 TYR A C 1
ATOM 1533 O O . TYR A 1 193 ? 1.045 22.568 18.843 1.00 77.38 193 TYR A O 1
ATOM 1541 N N . LEU A 1 194 ? -0.534 22.900 20.399 1.00 86.12 194 LEU A N 1
ATOM 1542 C CA . LEU A 1 194 ? -0.741 24.316 20.117 1.00 86.12 194 LEU A CA 1
ATOM 1543 C C . LEU A 1 194 ? -0.530 25.151 21.383 1.00 86.12 194 LEU A C 1
ATOM 1545 O O . LEU A 1 194 ? -0.911 24.695 22.459 1.00 86.12 194 LEU A O 1
ATOM 1549 N N . PRO A 1 195 ? 0.002 26.384 21.259 1.00 88.06 195 PRO A N 1
ATOM 1550 C CA . PRO A 1 195 ? 0.186 27.272 22.401 1.00 88.06 195 PRO A CA 1
ATOM 1551 C C . PRO A 1 195 ? -1.119 27.498 23.171 1.00 88.06 195 PRO A C 1
ATOM 1553 O O . PRO A 1 195 ? -2.201 27.610 22.569 1.00 88.06 195 PRO A O 1
ATOM 1556 N N . SER A 1 196 ? -1.020 27.614 24.495 1.00 90.75 196 SER A N 1
ATOM 1557 C CA . SER A 1 196 ? -2.171 27.926 25.337 1.00 90.75 196 SER A CA 1
ATOM 1558 C C . SER A 1 196 ? -2.660 29.340 25.054 1.00 90.75 196 SER A C 1
ATOM 1560 O O . SER A 1 196 ? -1.877 30.288 24.980 1.00 90.75 196 SER A O 1
ATOM 1562 N N . ILE A 1 197 ? -3.977 29.495 24.924 1.00 94.56 197 ILE A N 1
ATOM 1563 C CA . ILE A 1 197 ? -4.603 30.817 24.889 1.00 94.56 197 ILE A CA 1
ATOM 1564 C C . ILE A 1 197 ? -4.833 31.279 26.324 1.00 94.56 197 ILE A C 1
ATOM 1566 O O . ILE A 1 197 ? -5.702 30.751 27.018 1.00 94.56 197 ILE A O 1
ATOM 1570 N N . LEU A 1 198 ? -4.081 32.297 26.730 1.00 91.38 198 LEU A N 1
ATOM 1571 C CA . LEU A 1 198 ? -4.175 32.930 28.043 1.00 91.38 198 LEU A CA 1
ATOM 1572 C C . LEU A 1 198 ? -5.419 33.815 28.151 1.00 91.38 198 LEU A C 1
ATOM 1574 O O . LEU A 1 198 ? -6.068 33.871 29.193 1.00 91.38 198 LEU A O 1
ATOM 1578 N N . MET A 1 199 ? -5.771 34.507 27.065 1.00 92.31 199 MET A N 1
ATOM 1579 C CA . MET A 1 199 ? -6.888 35.450 27.049 1.00 92.31 199 MET A CA 1
ATOM 1580 C C . MET A 1 199 ? -7.494 35.576 25.654 1.00 92.31 199 MET A C 1
ATOM 1582 O O . MET A 1 199 ? -6.777 35.607 24.658 1.00 92.31 199 MET A O 1
ATOM 1586 N N . ALA A 1 200 ? -8.818 35.703 25.585 1.00 94.69 200 ALA A N 1
ATOM 1587 C CA . ALA A 1 200 ? -9.543 36.070 24.373 1.00 94.69 200 ALA A CA 1
ATOM 1588 C C . ALA A 1 200 ? -10.187 37.450 24.560 1.00 94.69 200 ALA A C 1
ATOM 1590 O O . ALA A 1 200 ? -10.720 37.742 25.628 1.00 94.69 200 ALA A O 1
ATOM 1591 N N . ILE A 1 201 ? -10.160 38.271 23.513 1.00 94.31 201 ILE A N 1
ATOM 1592 C CA . ILE A 1 201 ? -10.701 39.634 23.459 1.00 94.31 201 ILE A CA 1
ATOM 1593 C C . ILE A 1 201 ? -11.642 39.699 22.239 1.00 94.31 201 ILE A C 1
ATOM 1595 O O . ILE A 1 201 ? -11.216 40.099 21.149 1.00 94.31 201 ILE A O 1
ATOM 1599 N N . PRO A 1 202 ? -12.896 39.215 22.368 1.00 93.00 202 PRO A N 1
ATOM 1600 C CA . PRO A 1 202 ? -13.826 39.057 21.246 1.00 93.00 202 PRO A CA 1
ATOM 1601 C C . PRO A 1 202 ? -14.102 40.344 20.466 1.00 93.00 202 PRO A C 1
ATOM 1603 O O . PRO A 1 202 ? -14.152 40.321 19.242 1.00 93.00 202 PRO A O 1
ATOM 1606 N N . GLU A 1 203 ? -14.215 41.479 21.151 1.00 90.31 203 GLU A N 1
ATOM 1607 C CA . GLU A 1 203 ? -14.419 42.800 20.549 1.00 90.31 203 GLU A CA 1
ATOM 1608 C C . GLU A 1 203 ? -13.275 43.217 19.614 1.00 90.31 203 GLU A C 1
ATOM 1610 O O . GLU A 1 203 ? -13.454 44.074 18.748 1.00 90.31 203 GLU A O 1
ATOM 1615 N N . TRP A 1 204 ? -12.094 42.616 19.781 1.00 91.31 204 TRP A N 1
ATOM 1616 C CA . TRP A 1 204 ? -10.922 42.862 18.949 1.00 91.31 204 TRP A CA 1
ATOM 1617 C C . TRP A 1 204 ? -10.645 41.713 17.978 1.00 91.31 204 TRP A C 1
ATOM 1619 O O . TRP A 1 204 ? -9.637 41.761 17.271 1.00 91.31 204 TRP A O 1
ATOM 1629 N N . ASN A 1 205 ? -11.487 40.669 17.955 1.00 93.69 205 ASN A N 1
ATOM 1630 C CA . ASN A 1 205 ? -11.148 39.363 17.374 1.00 93.69 205 ASN A CA 1
ATOM 1631 C C . ASN A 1 205 ? -9.714 38.951 17.758 1.00 93.69 205 ASN A C 1
ATOM 1633 O O . ASN A 1 205 ? -8.926 38.507 16.920 1.00 93.69 205 ASN A O 1
ATOM 1637 N N . GLY A 1 206 ? -9.347 39.228 19.010 1.00 94.31 206 GLY A N 1
ATOM 1638 C CA . GLY A 1 206 ? -7.974 39.203 19.483 1.00 94.31 206 GLY A CA 1
ATOM 1639 C C . GLY A 1 206 ? -7.763 38.147 20.548 1.00 94.31 206 GLY A C 1
ATOM 1640 O O . GLY A 1 206 ? -8.692 37.762 21.253 1.00 94.31 206 GLY A O 1
ATOM 1641 N N . TRP A 1 207 ? -6.540 37.662 20.675 1.00 96.06 207 TRP A N 1
ATOM 1642 C CA . TRP A 1 207 ? -6.167 36.698 21.695 1.00 96.06 207 TRP A CA 1
ATOM 1643 C C . TRP A 1 207 ? -4.715 36.873 22.113 1.00 96.06 207 TRP A C 1
ATOM 1645 O O . TRP A 1 207 ? -3.891 37.416 21.374 1.00 96.06 207 TRP A O 1
ATOM 1655 N N . ILE A 1 208 ? -4.424 36.396 23.317 1.00 94.50 208 ILE A N 1
ATOM 1656 C CA . ILE A 1 208 ? -3.087 36.333 23.889 1.00 94.50 208 ILE A CA 1
ATOM 1657 C C . ILE A 1 208 ? -2.729 34.864 24.043 1.00 94.50 208 ILE A C 1
ATOM 1659 O O . ILE A 1 208 ? -3.485 34.107 24.655 1.00 94.50 208 ILE A O 1
ATOM 1663 N N . ALA A 1 209 ? -1.601 34.472 23.469 1.00 94.69 209 ALA A N 1
ATOM 1664 C CA . ALA A 1 209 ? -1.058 33.128 23.549 1.00 94.69 209 ALA A CA 1
ATOM 1665 C C . ALA A 1 209 ? 0.306 33.143 24.245 1.00 94.69 209 ALA A C 1
ATOM 1667 O O . ALA A 1 209 ? 1.039 34.130 24.151 1.00 94.69 209 ALA A O 1
ATOM 1668 N N . GLU A 1 210 ? 0.647 32.044 24.909 1.00 92.19 210 GLU A N 1
ATOM 1669 C CA . GLU A 1 210 ? 2.008 31.800 25.394 1.00 92.19 210 GLU A CA 1
ATOM 1670 C C . GLU A 1 210 ? 3.004 31.812 24.222 1.00 92.19 210 GLU A C 1
ATOM 1672 O O . GLU A 1 210 ? 2.683 31.398 23.102 1.00 92.19 210 GLU A O 1
ATOM 1677 N N . ASP A 1 211 ? 4.212 32.315 24.465 1.00 89.25 211 ASP A N 1
ATOM 1678 C CA . ASP A 1 211 ? 5.341 32.066 23.571 1.00 89.25 211 ASP A CA 1
ATOM 1679 C C . ASP A 1 211 ? 5.828 30.626 23.753 1.00 89.25 211 ASP A C 1
ATOM 1681 O O . ASP A 1 211 ? 5.777 30.078 24.853 1.00 89.25 211 ASP A O 1
ATOM 1685 N N . VAL A 1 212 ? 6.289 30.008 22.669 1.00 84.00 212 VAL A N 1
ATOM 1686 C CA . VAL A 1 212 ? 6.781 28.627 22.696 1.00 84.00 212 VAL A CA 1
ATOM 1687 C C . VAL A 1 212 ? 8.227 28.625 22.241 1.00 84.00 212 VAL A C 1
ATOM 1689 O O . VAL A 1 212 ? 8.541 29.054 21.129 1.00 84.00 212 VAL A O 1
ATOM 1692 N N . ASP A 1 213 ? 9.104 28.117 23.102 1.00 77.12 213 ASP A N 1
ATOM 1693 C CA . ASP A 1 213 ? 10.513 27.933 22.778 1.00 77.12 213 ASP A CA 1
ATOM 1694 C C . ASP A 1 213 ? 10.682 26.882 21.669 1.00 77.12 213 ASP A C 1
ATOM 1696 O O . ASP A 1 213 ? 10.070 25.813 21.688 1.00 77.12 213 ASP A O 1
ATOM 1700 N N . GLY A 1 214 ? 11.539 27.167 20.688 1.00 77.19 214 GLY A N 1
ATOM 1701 C CA . GLY A 1 214 ? 11.826 26.235 19.600 1.00 77.19 214 GLY A CA 1
ATOM 1702 C C . GLY A 1 214 ? 12.525 26.876 18.406 1.00 77.19 214 GLY A C 1
ATOM 1703 O O . GLY A 1 214 ? 12.702 28.093 18.330 1.00 77.19 214 GLY A O 1
ATOM 1704 N N . ILE A 1 215 ? 12.926 26.035 17.451 1.00 78.12 215 ILE A N 1
ATOM 1705 C CA . ILE A 1 215 ? 13.497 26.465 16.171 1.00 78.12 215 ILE A CA 1
ATOM 1706 C C . ILE A 1 215 ? 12.416 26.289 15.097 1.00 78.12 215 ILE A C 1
ATOM 1708 O O . ILE A 1 215 ? 11.882 25.186 14.959 1.00 78.12 215 ILE A O 1
ATOM 1712 N N . PRO A 1 216 ? 12.081 27.331 14.315 1.00 78.31 216 PRO A N 1
ATOM 1713 C CA . PRO A 1 216 ? 11.189 27.191 13.171 1.00 78.31 216 PRO A CA 1
ATOM 1714 C C . PRO A 1 216 ? 11.660 26.084 12.220 1.00 78.31 216 PRO A C 1
ATOM 1716 O O . PRO A 1 216 ? 12.846 26.002 11.906 1.00 78.31 216 PRO A O 1
ATOM 1719 N N . LEU A 1 217 ? 10.743 25.261 11.701 1.00 71.62 217 LEU A N 1
ATOM 1720 C CA . LEU A 1 217 ? 11.106 24.131 10.828 1.00 71.62 217 LEU A CA 1
ATOM 1721 C C . LEU A 1 217 ? 11.887 24.553 9.573 1.00 71.62 217 LEU A C 1
ATOM 1723 O O . LEU A 1 217 ? 12.721 23.804 9.081 1.00 71.62 217 LEU A O 1
ATOM 1727 N N . ASN A 1 218 ? 11.679 25.772 9.071 1.00 73.81 218 ASN A N 1
ATOM 1728 C CA . ASN A 1 218 ? 12.438 26.307 7.936 1.00 73.81 218 ASN A CA 1
ATOM 1729 C C . ASN A 1 218 ? 13.876 26.739 8.286 1.00 73.81 218 ASN A C 1
ATOM 1731 O O . ASN A 1 218 ? 14.618 27.143 7.394 1.00 73.81 218 ASN A O 1
ATOM 1735 N N . GLN A 1 219 ? 14.257 26.694 9.562 1.00 80.50 219 GLN A N 1
ATOM 1736 C CA . GLN A 1 219 ? 15.586 27.039 10.068 1.00 80.50 219 GLN A CA 1
ATOM 1737 C C . GLN A 1 219 ? 16.353 25.812 10.583 1.00 80.50 219 GLN A C 1
ATOM 1739 O O . GLN A 1 219 ? 17.478 25.964 11.054 1.00 80.50 219 GLN A O 1
ATOM 1744 N N . THR A 1 220 ? 15.779 24.606 10.488 1.00 78.88 220 THR A N 1
ATOM 1745 C CA . THR A 1 220 ? 16.430 23.360 10.907 1.00 78.88 220 THR A CA 1
ATOM 1746 C C . THR A 1 220 ? 16.450 22.314 9.793 1.00 78.88 220 THR A C 1
ATOM 1748 O O . THR A 1 220 ? 15.459 22.078 9.100 1.00 78.88 220 THR A O 1
ATOM 1751 N N . SER A 1 221 ? 17.601 21.668 9.626 1.00 79.00 221 SER A N 1
ATOM 1752 C CA . SER A 1 221 ? 17.788 20.492 8.769 1.00 79.00 221 SER A CA 1
ATOM 1753 C C . SER A 1 221 ? 17.912 19.195 9.575 1.00 79.00 221 SER A C 1
ATOM 1755 O O . SER A 1 221 ? 18.212 18.157 8.992 1.00 79.00 221 SER A O 1
ATOM 1757 N N . ASP A 1 222 ? 17.692 19.245 10.895 1.00 80.62 222 ASP A N 1
ATOM 1758 C CA . ASP A 1 222 ? 17.763 18.081 11.779 1.00 80.62 222 ASP A CA 1
ATOM 1759 C C . ASP A 1 222 ? 16.606 17.103 11.498 1.00 80.62 222 ASP A C 1
ATOM 1761 O O . ASP A 1 222 ? 15.442 17.446 11.745 1.00 80.62 222 ASP A O 1
ATOM 1765 N N . PRO A 1 223 ? 16.887 15.879 11.010 1.00 66.06 223 PRO A N 1
ATOM 1766 C CA . PRO A 1 223 ? 15.857 14.887 10.730 1.00 66.06 223 PRO A CA 1
ATOM 1767 C C . PRO A 1 223 ? 15.010 14.523 11.955 1.00 66.06 223 PRO A C 1
ATOM 1769 O O . PRO A 1 223 ? 13.824 14.249 11.788 1.00 66.06 223 PRO A O 1
ATOM 1772 N N . ALA A 1 224 ? 15.574 14.561 13.169 1.00 73.50 224 ALA A N 1
ATOM 1773 C CA . ALA A 1 224 ? 14.842 14.228 14.391 1.00 73.50 224 ALA A CA 1
ATOM 1774 C C . ALA A 1 224 ? 13.783 15.291 14.724 1.00 73.50 224 ALA A C 1
ATOM 1776 O O . ALA A 1 224 ? 12.640 14.959 15.041 1.00 73.50 224 ALA A O 1
ATOM 1777 N N . ALA A 1 225 ? 14.123 16.575 14.577 1.00 77.94 225 ALA A N 1
ATOM 1778 C CA . ALA A 1 225 ? 13.167 17.672 14.726 1.00 77.94 225 ALA A CA 1
ATOM 1779 C C . ALA A 1 225 ? 12.014 17.569 13.712 1.00 77.94 225 ALA A C 1
ATOM 1781 O O . ALA A 1 225 ? 10.847 17.769 14.060 1.00 77.94 225 ALA A O 1
ATOM 1782 N N . TRP A 1 226 ? 12.332 17.198 12.468 1.00 79.94 226 TRP A N 1
ATOM 1783 C CA . TRP A 1 226 ? 11.328 16.930 11.444 1.00 79.94 226 TRP A CA 1
ATOM 1784 C C . TRP A 1 226 ? 10.456 15.722 11.802 1.00 79.94 226 TRP A C 1
ATOM 1786 O O . TRP A 1 226 ? 9.235 15.821 11.717 1.00 79.94 226 TRP A O 1
ATOM 1796 N N . GLU A 1 227 ? 11.037 14.612 12.257 1.00 73.50 227 GLU A N 1
ATOM 1797 C CA . GLU A 1 227 ? 10.304 13.409 12.672 1.00 73.50 227 GLU A CA 1
ATOM 1798 C C . GLU A 1 227 ? 9.314 13.684 13.812 1.00 73.50 227 GLU A C 1
ATOM 1800 O O . GLU A 1 227 ? 8.166 13.234 13.754 1.00 73.50 227 GLU A O 1
ATOM 1805 N N . VAL A 1 228 ? 9.714 14.474 14.812 1.00 76.06 228 VAL A N 1
ATOM 1806 C CA . VAL A 1 228 ? 8.827 14.902 15.905 1.00 76.06 228 VAL A CA 1
ATOM 1807 C C . VAL A 1 228 ? 7.665 15.733 15.365 1.00 76.06 228 VAL A C 1
ATOM 1809 O O . VAL A 1 228 ? 6.511 15.443 15.685 1.00 76.06 228 VAL A O 1
ATOM 1812 N N . ALA A 1 229 ? 7.933 16.713 14.497 1.00 77.19 229 ALA A N 1
ATOM 1813 C CA . ALA A 1 229 ? 6.884 17.527 13.884 1.00 77.19 229 ALA A CA 1
ATOM 1814 C C . ALA A 1 229 ? 5.925 16.686 13.025 1.00 77.19 229 ALA A C 1
ATOM 1816 O O . ALA A 1 229 ? 4.707 16.850 13.105 1.00 77.19 229 ALA A O 1
ATOM 1817 N N . PHE A 1 230 ? 6.452 15.740 12.243 1.00 70.31 230 PHE A N 1
ATOM 1818 C CA . PHE A 1 230 ? 5.649 14.808 11.452 1.00 70.31 230 PHE A CA 1
ATOM 1819 C C . PHE A 1 230 ? 4.781 13.912 12.327 1.00 70.31 230 PHE A C 1
ATOM 1821 O O . PHE A 1 230 ? 3.611 13.694 12.011 1.00 70.31 230 PHE A O 1
ATOM 1828 N N . THR A 1 231 ? 5.341 13.401 13.420 1.00 65.25 231 THR A N 1
ATOM 1829 C CA . THR A 1 231 ? 4.619 12.553 14.368 1.00 65.25 231 THR A CA 1
ATOM 1830 C C . THR A 1 231 ? 3.497 13.339 15.032 1.00 65.25 231 THR A C 1
ATOM 1832 O O . THR A 1 231 ? 2.365 12.870 15.027 1.00 65.25 231 THR A O 1
ATOM 1835 N N . ALA A 1 232 ? 3.776 14.559 15.493 1.00 69.06 232 ALA A N 1
ATOM 1836 C CA . ALA A 1 232 ? 2.791 15.458 16.086 1.00 69.06 232 ALA A CA 1
ATOM 1837 C C . ALA A 1 232 ? 1.647 15.815 15.118 1.00 69.06 232 ALA A C 1
ATOM 1839 O O . ALA A 1 232 ? 0.475 15.773 15.481 1.00 69.06 232 ALA A O 1
ATOM 1840 N N . LEU A 1 233 ? 1.954 16.108 13.851 1.00 67.81 233 LEU A N 1
ATOM 1841 C CA . LEU A 1 233 ? 0.926 16.348 12.832 1.00 67.81 233 LEU A CA 1
ATOM 1842 C C . LEU A 1 233 ? 0.125 15.078 12.516 1.00 67.81 233 LEU A C 1
ATOM 1844 O O . LEU A 1 233 ? -1.081 15.144 12.287 1.00 67.81 233 LEU A O 1
ATOM 1848 N N . ALA A 1 234 ? 0.776 13.913 12.513 1.00 61.41 234 ALA A N 1
ATOM 1849 C CA . ALA A 1 234 ? 0.111 12.635 12.298 1.00 61.41 234 ALA A CA 1
ATOM 1850 C C . ALA A 1 234 ? -0.808 12.241 13.465 1.00 61.41 234 ALA A C 1
ATOM 1852 O O . ALA A 1 234 ? -1.806 11.557 13.229 1.00 61.41 234 ALA A O 1
ATOM 1853 N N . THR A 1 235 ? -0.499 12.665 14.694 1.00 59.72 235 THR A N 1
ATOM 1854 C CA . THR A 1 235 ? -1.325 12.432 15.886 1.00 59.72 235 THR A CA 1
ATOM 1855 C C . THR A 1 235 ? -2.474 13.427 16.035 1.00 59.72 235 THR A C 1
ATOM 1857 O O . THR A 1 235 ? -3.375 13.156 16.824 1.00 59.72 235 THR A O 1
ATOM 1860 N N . MET A 1 236 ? -2.551 14.493 15.226 1.00 61.88 236 MET A N 1
ATOM 1861 C CA . MET A 1 236 ? -3.746 15.352 15.107 1.00 61.88 236 MET A CA 1
ATOM 1862 C C . MET A 1 236 ? -4.933 14.650 14.401 1.00 61.88 236 MET A C 1
ATOM 1864 O O . MET A 1 236 ? -5.737 15.290 13.721 1.00 61.88 236 MET A O 1
ATOM 1868 N N . GLN A 1 237 ? -5.057 13.328 14.541 1.00 63.47 237 GLN A N 1
ATOM 1869 C CA . GLN A 1 237 ? -6.283 12.600 14.224 1.00 63.47 237 GLN A CA 1
ATOM 1870 C C . GLN A 1 237 ? -7.338 12.899 15.279 1.00 63.47 237 GLN A C 1
ATOM 1872 O O . GLN A 1 237 ? -7.029 13.146 16.444 1.00 63.47 237 GLN A O 1
ATOM 1877 N N . ASP A 1 238 ? -8.593 12.878 14.857 1.00 68.12 238 ASP A N 1
ATOM 1878 C CA . ASP A 1 238 ? -9.698 13.232 15.719 1.00 68.12 238 ASP A CA 1
ATOM 1879 C C . ASP A 1 238 ? -10.858 12.261 15.572 1.00 68.12 238 ASP A C 1
ATOM 1881 O O . ASP A 1 238 ? -11.079 11.672 14.512 1.00 68.12 238 ASP A O 1
ATOM 1885 N N . GLU A 1 239 ? -11.611 12.114 16.651 1.00 75.38 239 GLU A N 1
ATOM 1886 C CA . GLU A 1 239 ? -12.763 11.232 16.710 1.00 75.38 239 GLU A CA 1
ATOM 1887 C C . GLU A 1 239 ? -13.974 12.021 17.200 1.00 75.38 239 GLU A C 1
ATOM 1889 O O . GLU A 1 239 ? -14.039 12.502 18.330 1.00 75.38 239 GLU A O 1
ATOM 1894 N N . TRP A 1 240 ? -14.952 12.174 16.317 1.00 80.62 240 TRP A N 1
ATOM 1895 C CA . TRP A 1 240 ? -16.203 12.858 16.594 1.00 80.62 240 TRP A CA 1
ATOM 1896 C C . TRP A 1 240 ? -17.278 11.834 16.929 1.00 80.62 240 TRP A C 1
ATOM 1898 O O . TRP A 1 240 ? -17.823 11.166 16.049 1.00 80.62 240 TRP A O 1
ATOM 1908 N N . GLN A 1 241 ? -17.649 11.752 18.202 1.00 85.25 241 GLN A N 1
ATOM 1909 C CA . GLN A 1 241 ? -18.870 11.060 18.610 1.00 85.25 241 GLN A CA 1
ATOM 1910 C C . GLN A 1 241 ? -20.071 11.981 18.368 1.00 85.25 241 GLN A C 1
ATOM 1912 O O . GLN A 1 241 ? -20.430 12.789 19.223 1.00 85.25 241 GLN A O 1
ATOM 1917 N N . LEU A 1 242 ? -20.687 11.895 17.183 1.00 85.62 242 LEU A N 1
ATOM 1918 C CA . LEU A 1 242 ? -21.849 12.733 16.844 1.00 85.62 242 LEU A CA 1
ATOM 1919 C C . LEU A 1 242 ? -23.123 12.274 17.572 1.00 85.62 242 LEU A C 1
ATOM 1921 O O . LEU A 1 242 ? -24.052 13.057 17.755 1.00 85.62 242 LEU A O 1
ATOM 1925 N N . SER A 1 243 ? -23.184 11.005 17.985 1.00 90.50 243 SER A N 1
ATOM 1926 C CA . SER A 1 243 ? -24.226 10.470 18.866 1.00 90.50 243 SER A CA 1
ATOM 1927 C C . SER A 1 243 ? -23.708 9.254 19.644 1.00 90.50 243 SER A C 1
ATOM 1929 O O . SER A 1 243 ? -22.610 8.770 19.389 1.00 90.50 243 SER A O 1
ATOM 1931 N N . ARG A 1 244 ? -24.520 8.695 20.553 1.00 88.12 244 ARG A N 1
ATOM 1932 C CA . ARG A 1 244 ? -24.173 7.464 21.297 1.00 88.12 244 ARG A CA 1
ATOM 1933 C C . ARG A 1 244 ? -23.994 6.225 20.410 1.00 88.12 244 ARG A C 1
ATOM 1935 O O . ARG A 1 244 ? -23.447 5.232 20.874 1.00 88.12 244 ARG A O 1
ATOM 1942 N N . SER A 1 245 ? -24.501 6.258 19.179 1.00 92.75 245 SER A N 1
ATOM 1943 C CA . SER A 1 245 ? -24.454 5.143 18.231 1.00 92.75 245 SER A CA 1
ATOM 1944 C C . SER A 1 245 ? -23.681 5.466 16.956 1.00 92.75 245 SER A C 1
ATOM 1946 O O . SER A 1 245 ? -23.537 4.583 16.115 1.00 92.75 245 SER A O 1
ATOM 1948 N N . PHE A 1 246 ? -23.188 6.695 16.786 1.00 95.44 246 PHE A N 1
ATOM 1949 C CA . PHE A 1 246 ? -22.502 7.113 15.569 1.00 95.44 246 PHE A CA 1
ATOM 1950 C C . PHE A 1 246 ? -21.214 7.866 15.880 1.00 95.44 246 PHE A C 1
ATOM 1952 O O . PHE A 1 246 ? -21.241 8.945 16.481 1.00 95.44 246 PHE A O 1
ATOM 1959 N N . THR A 1 247 ? -20.116 7.315 15.376 1.00 95.50 247 THR A N 1
ATOM 1960 C CA . THR A 1 247 ? -18.772 7.876 15.474 1.00 95.50 247 THR A CA 1
ATOM 1961 C C . THR A 1 247 ? -18.241 8.160 14.076 1.00 95.50 247 THR A C 1
ATOM 1963 O O . THR A 1 247 ? -18.325 7.311 13.187 1.00 95.50 247 THR A O 1
ATOM 1966 N N . LEU A 1 248 ? -17.663 9.343 13.893 1.00 94.94 248 LEU A N 1
ATOM 1967 C CA . LEU A 1 248 ? -16.945 9.752 12.694 1.00 94.94 248 LEU A CA 1
ATOM 1968 C C . LEU A 1 248 ? -15.475 9.994 13.048 1.00 94.94 248 LEU A C 1
ATOM 1970 O O . LEU A 1 248 ? -15.179 10.650 14.039 1.00 94.94 248 LEU A O 1
ATOM 1974 N N . SER A 1 249 ? -14.558 9.523 12.215 1.00 93.56 249 SER A N 1
ATOM 1975 C CA . SER A 1 249 ? -13.114 9.670 12.414 1.00 93.56 249 SER A CA 1
ATOM 1976 C C . SER A 1 249 ? -12.492 10.314 11.174 1.00 93.56 249 SER A C 1
ATOM 1978 O O . SER A 1 249 ? -12.041 9.601 10.267 1.00 93.56 249 SER A O 1
ATOM 1980 N N . PRO A 1 250 ? -12.533 11.654 11.055 1.00 90.19 250 PRO A N 1
ATOM 1981 C CA . PRO A 1 250 ? -11.797 12.362 10.022 1.00 90.19 250 PRO A CA 1
ATOM 1982 C C . PRO A 1 250 ? -10.298 12.379 10.350 1.00 90.19 250 PRO A C 1
ATOM 1984 O O . PRO A 1 250 ? -9.881 12.609 11.482 1.00 90.19 250 PRO A O 1
ATOM 1987 N N . GLY A 1 251 ? -9.471 12.169 9.333 1.00 86.38 251 GLY A N 1
ATOM 1988 C CA . GLY A 1 251 ? -8.022 12.235 9.446 1.00 86.38 251 GLY A CA 1
ATOM 1989 C C . GLY A 1 251 ? -7.408 12.882 8.215 1.00 86.38 251 GLY A C 1
ATOM 1990 O O . GLY A 1 251 ? -7.844 12.662 7.086 1.00 86.38 251 GLY A O 1
ATOM 1991 N N . LEU A 1 252 ? -6.358 13.663 8.428 1.00 86.94 252 LEU A N 1
ATOM 1992 C CA . LEU A 1 252 ? -5.519 14.181 7.360 1.00 86.94 252 LEU A CA 1
ATOM 1993 C C . LEU A 1 252 ? -4.079 13.839 7.699 1.00 86.94 252 LEU A C 1
ATOM 1995 O O . LEU A 1 252 ? -3.582 14.209 8.756 1.00 86.94 252 LEU A O 1
ATOM 1999 N N . ARG A 1 253 ? -3.413 13.116 6.804 1.00 84.44 253 ARG A N 1
ATOM 2000 C CA . ARG A 1 253 ? -1.986 12.842 6.924 1.00 84.44 253 ARG A CA 1
ATOM 2001 C C . ARG A 1 253 ? -1.245 13.607 5.845 1.00 84.44 253 ARG A C 1
ATOM 2003 O O . ARG A 1 253 ? -1.690 13.647 4.705 1.00 84.44 253 ARG A O 1
ATOM 2010 N N . TRP A 1 254 ? -0.119 14.201 6.197 1.00 84.81 254 TRP A N 1
ATOM 2011 C CA . TRP A 1 254 ? 0.818 14.746 5.228 1.00 84.81 254 TRP A CA 1
ATOM 2012 C C . TRP A 1 254 ? 1.997 13.782 5.090 1.00 84.81 254 TRP A C 1
ATOM 2014 O O . TRP A 1 254 ? 2.514 13.297 6.096 1.00 84.81 254 TRP A O 1
ATOM 2024 N N . GLU A 1 255 ? 2.372 13.444 3.856 1.00 81.12 255 GLU A N 1
ATOM 2025 C CA . GLU A 1 255 ? 3.449 12.497 3.567 1.00 81.12 255 GLU A CA 1
ATOM 2026 C C . GLU A 1 255 ? 4.534 13.154 2.706 1.00 81.12 255 GLU A C 1
ATOM 2028 O O . GLU A 1 255 ? 4.262 13.861 1.734 1.00 81.12 255 GLU A O 1
ATOM 2033 N N . VAL A 1 256 ? 5.794 12.898 3.048 1.00 83.69 256 VAL A N 1
ATOM 2034 C CA . VAL A 1 256 ? 6.951 13.335 2.266 1.00 83.69 256 VAL A CA 1
ATOM 2035 C C . VAL A 1 256 ? 7.840 12.129 1.980 1.00 83.69 256 VAL A C 1
ATOM 2037 O O . VAL A 1 256 ? 8.068 11.294 2.853 1.00 83.69 256 VAL A O 1
ATOM 2040 N N . SER A 1 257 ? 8.325 12.015 0.745 1.00 85.19 257 SER A N 1
ATOM 2041 C CA . SER A 1 257 ? 9.238 10.945 0.324 1.00 85.19 257 SER A CA 1
ATOM 2042 C C . SER A 1 257 ? 10.378 11.554 -0.497 1.00 85.19 257 SER A C 1
ATOM 2044 O O . SER A 1 257 ? 10.313 11.550 -1.732 1.00 85.19 257 SER A O 1
ATOM 2046 N N . PRO A 1 258 ? 11.403 12.122 0.164 1.00 88.81 258 PRO A N 1
ATOM 2047 C CA . PRO A 1 258 ? 12.578 12.639 -0.530 1.00 88.81 258 PRO A CA 1
ATOM 2048 C C . PRO A 1 258 ? 13.363 11.500 -1.204 1.00 88.81 258 PRO A C 1
ATOM 2050 O O . PRO A 1 258 ? 13.238 10.343 -0.784 1.00 88.81 258 PRO A O 1
ATOM 2053 N N . PRO A 1 259 ? 14.172 11.794 -2.237 1.00 90.38 259 PRO A N 1
ATOM 2054 C CA . PRO A 1 259 ? 15.050 10.795 -2.830 1.00 90.38 259 PRO A CA 1
ATOM 2055 C C . PRO A 1 259 ? 16.084 10.282 -1.821 1.00 90.38 259 PRO A C 1
ATOM 2057 O O . PRO A 1 259 ? 16.565 11.052 -0.982 1.00 90.38 259 PRO A O 1
ATOM 2060 N N . PRO A 1 260 ? 16.462 8.994 -1.903 1.00 90.38 260 PRO A N 1
ATOM 2061 C CA . PRO A 1 260 ? 17.585 8.483 -1.134 1.00 90.38 260 PRO A CA 1
ATOM 2062 C C . PRO A 1 260 ? 18.876 9.205 -1.537 1.00 90.38 260 PRO A C 1
ATOM 2064 O O . PRO A 1 260 ? 19.079 9.542 -2.705 1.00 90.38 260 PRO A O 1
ATOM 2067 N N . HIS A 1 261 ? 19.754 9.412 -0.563 1.00 88.19 261 HIS A N 1
ATOM 2068 C CA . HIS A 1 261 ? 21.085 9.984 -0.740 1.00 88.19 261 HIS A CA 1
ATOM 2069 C C . HIS A 1 261 ? 22.117 9.078 -0.065 1.00 88.19 261 HIS A C 1
ATOM 2071 O O . HIS A 1 261 ? 21.792 8.343 0.870 1.00 88.19 261 HIS A O 1
ATOM 2077 N N . GLY A 1 262 ? 23.348 9.103 -0.569 1.00 82.75 262 GLY A N 1
ATOM 2078 C CA . GLY A 1 262 ? 24.448 8.346 0.024 1.00 82.75 262 GLY A CA 1
ATOM 2079 C C . GLY A 1 262 ? 24.976 9.013 1.290 1.00 82.75 262 GLY A C 1
ATOM 2080 O O . GLY A 1 262 ? 24.784 10.212 1.501 1.00 82.75 262 GLY A O 1
ATOM 2081 N N . ALA A 1 263 ? 25.690 8.255 2.121 1.00 77.00 263 ALA A N 1
ATOM 2082 C CA . ALA A 1 263 ? 26.439 8.839 3.226 1.00 77.00 263 ALA A CA 1
ATOM 2083 C C . ALA A 1 263 ? 27.611 9.668 2.660 1.00 77.00 263 ALA A C 1
ATOM 2085 O O . ALA A 1 263 ? 28.498 9.145 1.988 1.00 77.00 263 ALA A O 1
ATOM 2086 N N . GLY A 1 264 ? 27.609 10.984 2.887 1.00 76.25 264 GLY A N 1
ATOM 2087 C CA . GLY A 1 264 ? 28.658 11.879 2.389 1.00 76.25 264 GLY A CA 1
ATOM 2088 C C . GLY A 1 264 ? 28.591 12.118 0.874 1.00 76.25 264 GLY A C 1
ATOM 2089 O O . GLY A 1 264 ? 27.626 12.689 0.371 1.00 76.25 264 GLY A O 1
ATOM 2090 N N . THR A 1 265 ? 29.643 11.743 0.139 1.00 73.19 265 THR A N 1
ATOM 2091 C CA . THR A 1 265 ? 29.777 12.016 -1.309 1.00 73.19 265 THR A CA 1
ATOM 2092 C C . THR A 1 265 ? 29.275 10.877 -2.201 1.00 73.19 265 THR A C 1
ATOM 2094 O O . THR A 1 265 ? 29.279 11.005 -3.427 1.00 73.19 265 THR A O 1
ATOM 2097 N N . GLU A 1 266 ? 28.797 9.777 -1.616 1.00 83.50 266 GLU A N 1
ATOM 2098 C CA . GLU A 1 266 ? 28.403 8.549 -2.316 1.00 83.50 266 GLU A CA 1
ATOM 2099 C C . GLU A 1 266 ? 26.990 8.600 -2.919 1.00 83.50 266 GLU A C 1
ATOM 2101 O O . GLU A 1 266 ? 26.205 7.664 -2.807 1.00 83.50 266 GLU A O 1
ATOM 2106 N N . ASN A 1 267 ? 26.637 9.701 -3.579 1.00 90.00 267 ASN A N 1
ATOM 2107 C CA . ASN A 1 267 ? 25.337 9.827 -4.236 1.00 90.00 267 ASN A CA 1
ATOM 2108 C C . ASN A 1 267 ? 25.289 9.050 -5.556 1.00 90.00 267 ASN A C 1
ATOM 2110 O O . ASN A 1 267 ? 26.275 9.035 -6.304 1.00 90.00 267 ASN A O 1
ATOM 2114 N N . ALA A 1 268 ? 24.127 8.452 -5.838 1.00 92.44 268 ALA A N 1
ATOM 2115 C CA . ALA A 1 268 ? 23.819 7.865 -7.134 1.00 92.44 268 ALA A CA 1
ATOM 2116 C C . ALA A 1 268 ? 23.902 8.914 -8.249 1.00 92.44 268 ALA A C 1
ATOM 2118 O O . ALA A 1 268 ? 23.575 10.088 -8.053 1.00 92.44 268 ALA A O 1
ATOM 2119 N N . TYR A 1 269 ? 24.333 8.476 -9.428 1.00 92.81 269 TYR A N 1
ATOM 2120 C CA . TYR A 1 269 ? 24.290 9.300 -10.628 1.00 92.81 269 TYR A CA 1
ATOM 2121 C C . TYR A 1 269 ? 22.889 9.276 -11.246 1.00 92.81 269 TYR A C 1
ATOM 2123 O O . TYR A 1 269 ? 22.195 8.262 -11.206 1.00 92.81 269 TYR A O 1
ATOM 2131 N N . THR A 1 270 ? 22.500 10.398 -11.847 1.00 94.06 270 THR A N 1
ATOM 2132 C CA . THR A 1 270 ? 21.266 10.555 -12.628 1.00 94.06 270 THR A CA 1
ATOM 2133 C C . THR A 1 270 ? 21.565 11.330 -13.910 1.00 94.06 270 THR A C 1
ATOM 2135 O O . THR A 1 270 ? 22.707 11.725 -14.159 1.00 94.06 270 THR A O 1
ATOM 2138 N N . LEU A 1 271 ? 20.547 11.544 -14.734 1.00 93.69 271 LEU A N 1
ATOM 2139 C CA . LEU A 1 271 ? 20.652 12.243 -16.010 1.00 93.69 271 LEU A CA 1
ATOM 2140 C C . LEU A 1 271 ? 20.062 13.653 -15.927 1.00 93.69 271 LEU A C 1
ATOM 2142 O O . LEU A 1 271 ? 19.052 13.885 -15.262 1.00 93.69 271 LEU A O 1
ATOM 2146 N N . ALA A 1 272 ? 20.677 14.577 -16.658 1.00 91.88 272 ALA A N 1
ATOM 2147 C CA . ALA A 1 272 ? 20.081 15.841 -17.062 1.00 91.88 272 ALA A CA 1
ATOM 2148 C C . ALA A 1 272 ? 19.562 15.727 -18.508 1.00 91.88 272 ALA A C 1
ATOM 2150 O O . ALA A 1 272 ? 19.998 14.861 -19.264 1.00 91.88 272 ALA A O 1
ATOM 2151 N N . GLY A 1 273 ? 18.620 16.592 -18.893 1.00 88.50 273 GLY A N 1
ATOM 2152 C CA . GLY A 1 273 ? 17.959 16.533 -20.202 1.00 88.50 273 GLY A CA 1
ATOM 2153 C C . GLY A 1 273 ? 16.674 15.699 -20.195 1.00 88.50 273 GLY A C 1
ATOM 2154 O O . GLY A 1 273 ? 16.112 15.397 -19.141 1.00 88.50 273 GLY A O 1
ATOM 2155 N N . SER A 1 274 ? 16.163 15.364 -21.382 1.00 87.56 274 SER A N 1
ATOM 2156 C CA . SER A 1 274 ? 14.877 14.673 -21.537 1.00 87.56 274 SER A CA 1
ATOM 2157 C C . SER A 1 274 ? 15.051 13.264 -22.088 1.00 87.56 274 SER A C 1
ATOM 2159 O O . SER A 1 274 ? 15.576 13.077 -23.179 1.00 87.56 274 SER A O 1
ATOM 2161 N N . ILE A 1 275 ? 14.498 12.270 -21.389 1.00 85.44 275 ILE A N 1
ATOM 2162 C CA . ILE A 1 275 ? 14.445 10.872 -21.859 1.00 85.44 275 ILE A CA 1
ATOM 2163 C C . ILE A 1 275 ? 13.647 10.737 -23.166 1.00 85.44 275 ILE A C 1
ATOM 2165 O O . ILE A 1 275 ? 13.891 9.828 -23.951 1.00 85.44 275 ILE A O 1
ATOM 2169 N N . ALA A 1 276 ? 12.697 11.641 -23.423 1.00 86.56 276 ALA A N 1
ATOM 2170 C CA . ALA A 1 276 ? 11.950 11.660 -24.681 1.00 86.56 276 ALA A CA 1
ATOM 2171 C C . ALA A 1 276 ? 12.773 12.209 -25.862 1.00 86.56 276 ALA A C 1
ATOM 2173 O O . ALA A 1 276 ? 12.378 12.025 -27.009 1.00 86.56 276 ALA A O 1
ATOM 2174 N N . LEU A 1 277 ? 13.901 12.873 -25.589 1.00 91.31 277 LEU A N 1
ATOM 2175 C CA . LEU A 1 277 ? 14.832 13.417 -26.578 1.00 91.31 277 LEU A CA 1
ATOM 2176 C C . LEU A 1 277 ? 16.262 12.986 -26.207 1.00 91.31 277 LEU A C 1
ATOM 2178 O O . LEU A 1 277 ? 17.026 13.814 -25.698 1.00 91.31 277 LEU A O 1
ATOM 2182 N N . PRO A 1 278 ? 16.643 11.712 -26.430 1.00 91.31 278 PRO A N 1
ATOM 2183 C CA . PRO A 1 278 ? 17.874 11.155 -25.868 1.00 91.31 278 PRO A CA 1
ATOM 2184 C C . PRO A 1 278 ? 19.164 11.895 -26.257 1.00 91.31 278 PRO A C 1
ATOM 2186 O O . PRO A 1 278 ? 20.093 11.962 -25.456 1.00 91.31 278 PRO A O 1
ATOM 2189 N N . ALA A 1 279 ? 19.193 12.543 -27.426 1.00 92.06 279 ALA A N 1
ATOM 2190 C CA . ALA A 1 279 ? 20.283 13.426 -27.863 1.00 92.06 279 ALA A CA 1
ATOM 2191 C C . ALA A 1 279 ? 20.572 14.607 -26.908 1.00 92.06 279 ALA A C 1
ATOM 2193 O O . ALA A 1 279 ? 21.637 15.210 -26.982 1.00 92.06 279 ALA A O 1
ATOM 2194 N N . THR A 1 280 ? 19.640 14.956 -26.014 1.00 93.25 280 THR A N 1
ATOM 2195 C CA . THR A 1 280 ? 19.816 16.012 -24.998 1.00 93.25 280 THR A CA 1
ATOM 2196 C C . THR A 1 280 ? 20.364 15.499 -23.667 1.00 93.25 280 THR A C 1
ATOM 2198 O O . THR A 1 280 ? 20.610 16.304 -22.769 1.00 93.25 280 THR A O 1
ATOM 2201 N N . LEU A 1 281 ? 20.497 14.179 -23.507 1.00 94.44 281 LEU A N 1
ATOM 2202 C CA . LEU A 1 281 ? 20.910 13.579 -22.244 1.00 94.44 281 LEU A CA 1
ATOM 2203 C C . LEU A 1 281 ? 22.381 13.862 -21.956 1.00 94.44 281 LEU A C 1
ATOM 2205 O O . LEU A 1 281 ? 23.241 13.710 -22.820 1.00 94.44 281 LEU A O 1
ATOM 2209 N N . SER A 1 282 ? 22.656 14.220 -20.709 1.00 94.88 282 SER A N 1
ATOM 2210 C CA . SER A 1 282 ? 24.003 14.347 -20.166 1.00 94.88 282 SER A CA 1
ATOM 2211 C C . SER A 1 282 ? 24.038 13.824 -18.734 1.00 94.88 282 SER A C 1
ATOM 2213 O O . SER A 1 282 ? 23.005 13.715 -18.064 1.00 94.88 282 SER A O 1
ATOM 2215 N N . LEU A 1 283 ? 25.226 13.461 -18.252 1.00 94.81 283 LEU A N 1
ATOM 2216 C CA . LEU A 1 283 ? 25.372 12.960 -16.891 1.00 94.81 283 LEU A CA 1
ATOM 2217 C C . LEU A 1 283 ? 25.232 14.141 -15.930 1.00 94.81 283 LEU A C 1
ATOM 2219 O O . LEU A 1 283 ? 25.986 15.112 -16.020 1.00 94.81 283 LEU A O 1
ATOM 2223 N N . ALA A 1 284 ? 24.280 14.066 -15.002 1.00 94.50 284 ALA A N 1
ATOM 2224 C CA . ALA A 1 284 ? 24.120 15.118 -14.013 1.00 94.50 284 ALA A CA 1
ATOM 2225 C C . ALA A 1 284 ? 25.324 15.137 -13.049 1.00 94.50 284 ALA A C 1
ATOM 2227 O O . ALA A 1 284 ? 25.876 14.075 -12.731 1.00 94.50 284 ALA A O 1
ATOM 2228 N N . PRO A 1 285 ? 25.723 16.315 -12.531 1.00 92.31 285 PRO A N 1
ATOM 2229 C CA . PRO A 1 285 ? 26.759 16.405 -11.511 1.00 92.31 285 PRO A CA 1
ATOM 2230 C C . PRO A 1 285 ? 26.465 15.482 -10.325 1.00 92.31 285 PRO A C 1
ATOM 2232 O O . PRO A 1 285 ? 25.316 15.360 -9.885 1.00 92.31 285 PRO A O 1
ATOM 2235 N N . ARG A 1 286 ? 27.503 14.841 -9.779 1.00 89.06 286 ARG A N 1
ATOM 2236 C CA . ARG A 1 286 ? 27.349 13.955 -8.618 1.00 89.06 286 ARG A CA 1
ATOM 2237 C C . ARG A 1 286 ? 26.745 14.731 -7.443 1.00 89.06 286 ARG A C 1
ATOM 2239 O O . ARG A 1 286 ? 27.199 15.826 -7.128 1.00 89.06 286 ARG A O 1
ATOM 2246 N N . GLY A 1 287 ? 25.732 14.152 -6.800 1.00 88.81 287 GLY A N 1
ATOM 2247 C CA . GLY A 1 287 ? 24.956 14.820 -5.748 1.00 88.81 287 GLY A CA 1
ATOM 2248 C C . GLY A 1 287 ? 23.689 15.519 -6.245 1.00 88.81 287 GLY A C 1
ATOM 2249 O O . GLY A 1 287 ? 22.898 15.971 -5.422 1.00 88.81 287 GLY A O 1
ATOM 2250 N N . THR A 1 288 ? 23.448 15.560 -7.560 1.00 92.75 288 THR A N 1
ATOM 2251 C CA . THR A 1 288 ? 22.128 15.932 -8.089 1.00 92.75 288 THR A CA 1
ATOM 2252 C C . THR A 1 288 ? 21.085 14.932 -7.571 1.00 92.75 288 THR A C 1
ATOM 2254 O O . THR A 1 288 ? 21.277 13.727 -7.750 1.00 92.75 288 THR A O 1
ATOM 2257 N N . PRO A 1 289 ? 19.997 15.385 -6.920 1.00 91.88 289 PRO A N 1
ATOM 2258 C CA . PRO A 1 289 ? 18.973 14.481 -6.411 1.00 91.88 289 PRO A CA 1
ATOM 2259 C C . PRO A 1 289 ? 18.282 13.741 -7.561 1.00 91.88 289 PRO A C 1
ATOM 2261 O O . PRO A 1 289 ? 18.066 14.306 -8.632 1.00 91.88 289 PRO A O 1
ATOM 2264 N N . LEU A 1 290 ? 17.895 12.481 -7.329 1.00 93.00 290 LEU A N 1
ATOM 2265 C CA . LEU A 1 290 ? 17.202 11.668 -8.339 1.00 93.00 290 LEU A CA 1
ATOM 2266 C C . LEU A 1 290 ? 15.876 12.309 -8.799 1.00 93.00 290 LEU A C 1
ATOM 2268 O O . LEU A 1 290 ? 15.492 12.148 -9.953 1.00 93.00 290 LEU A O 1
ATOM 2272 N N . TRP A 1 291 ? 15.198 13.035 -7.904 1.00 92.81 291 TRP A N 1
ATOM 2273 C CA . TRP A 1 291 ? 14.024 13.875 -8.169 1.00 92.81 291 TRP A CA 1
ATOM 2274 C C . TRP A 1 291 ? 13.926 14.998 -7.125 1.00 92.81 291 TRP A C 1
ATOM 2276 O O . TRP A 1 291 ? 14.517 14.912 -6.050 1.00 92.81 291 TRP A O 1
ATOM 2286 N N . HIS A 1 292 ? 13.150 16.042 -7.403 1.00 90.62 292 HIS A N 1
ATOM 2287 C CA . HIS A 1 292 ? 12.811 17.075 -6.428 1.00 90.62 292 HIS A CA 1
ATOM 2288 C C . HIS A 1 292 ? 11.717 16.587 -5.474 1.00 90.62 292 HIS A C 1
ATOM 2290 O O . HIS A 1 292 ? 10.708 16.024 -5.899 1.00 90.62 292 HIS A O 1
ATOM 2296 N N . THR A 1 293 ? 11.917 16.803 -4.173 1.00 86.38 293 THR A N 1
ATOM 2297 C CA . THR A 1 293 ? 10.951 16.411 -3.142 1.00 86.38 293 THR A CA 1
ATOM 2298 C C . THR A 1 293 ? 9.670 17.232 -3.262 1.00 86.38 293 THR A C 1
ATOM 2300 O O . THR A 1 293 ? 9.674 18.439 -3.034 1.00 86.38 293 THR A O 1
ATOM 2303 N N . GLU A 1 294 ? 8.560 16.563 -3.558 1.00 82.00 294 GLU A N 1
ATOM 2304 C CA . GLU A 1 294 ? 7.228 17.165 -3.532 1.00 82.00 294 GLU A CA 1
ATOM 2305 C C . GLU A 1 294 ? 6.691 17.232 -2.096 1.00 82.00 294 GLU A C 1
ATOM 2307 O O . GLU A 1 294 ? 6.674 16.230 -1.376 1.00 82.00 294 GLU A O 1
ATOM 2312 N N . LEU A 1 295 ? 6.216 18.413 -1.689 1.00 82.12 295 LEU A N 1
ATOM 2313 C CA . LEU A 1 295 ? 5.686 18.677 -0.345 1.00 82.12 295 LEU A CA 1
ATOM 2314 C C . LEU A 1 295 ? 4.151 18.676 -0.293 1.00 82.12 295 LEU A C 1
ATOM 2316 O O . LEU A 1 295 ? 3.583 18.962 0.750 1.00 82.12 295 LEU A O 1
ATOM 2320 N N . PHE A 1 296 ? 3.450 18.353 -1.381 1.00 82.88 296 PHE A N 1
ATOM 2321 C CA . PHE A 1 296 ? 1.983 18.451 -1.451 1.00 82.88 296 PHE A CA 1
ATOM 2322 C C . PHE A 1 296 ? 1.269 17.088 -1.489 1.00 82.88 296 PHE A C 1
ATOM 2324 O O . PHE A 1 296 ? 0.252 16.937 -2.166 1.00 82.88 296 PHE A O 1
ATOM 2331 N N . ASN A 1 297 ? 1.760 16.083 -0.750 1.00 86.75 297 ASN A N 1
ATOM 2332 C CA . ASN A 1 297 ? 1.095 14.774 -0.654 1.00 86.75 297 ASN A CA 1
ATOM 2333 C C . ASN A 1 297 ? 0.206 14.702 0.595 1.00 86.75 297 ASN A C 1
ATOM 2335 O O . ASN A 1 297 ? 0.590 14.189 1.647 1.00 86.75 297 ASN A O 1
ATOM 2339 N N . PHE A 1 298 ? -1.001 15.248 0.476 1.00 89.69 298 PHE A N 1
ATOM 2340 C CA . PHE A 1 298 ? -2.031 15.134 1.505 1.00 89.69 298 PHE A CA 1
ATOM 2341 C C . PHE A 1 298 ? -2.853 13.860 1.304 1.00 89.69 298 PHE A C 1
ATOM 2343 O O . PHE A 1 298 ? -3.429 13.627 0.242 1.00 89.69 298 PHE A O 1
ATOM 2350 N N . ALA A 1 299 ? -2.909 13.041 2.344 1.00 93.00 299 ALA A N 1
ATOM 2351 C CA . ALA A 1 299 ? -3.586 11.759 2.419 1.00 93.00 299 ALA A CA 1
ATOM 2352 C C . ALA A 1 299 ? -4.812 11.874 3.347 1.00 93.00 299 ALA A C 1
ATOM 2354 O O . ALA A 1 299 ? -4.717 11.548 4.538 1.00 93.00 299 ALA A O 1
ATOM 2355 N N . PRO A 1 300 ? -5.960 12.379 2.848 1.00 93.81 300 PRO A N 1
ATOM 2356 C CA . PRO A 1 300 ? -7.193 12.425 3.622 1.00 93.81 300 PRO A CA 1
ATOM 2357 C C . PRO A 1 300 ? -7.722 11.013 3.883 1.00 93.81 300 PRO A C 1
ATOM 2359 O O . PRO A 1 300 ? -7.583 10.106 3.055 1.00 93.81 300 PRO A O 1
ATOM 2362 N N . ARG A 1 301 ? -8.341 10.839 5.048 1.00 94.38 301 ARG A N 1
ATOM 2363 C CA . ARG A 1 301 ? -8.945 9.594 5.519 1.00 94.38 301 ARG A CA 1
ATOM 2364 C C . ARG A 1 301 ? -10.241 9.920 6.246 1.00 94.38 301 ARG A C 1
ATOM 2366 O O . ARG A 1 301 ? -10.319 10.898 6.984 1.00 94.38 301 ARG A O 1
ATOM 2373 N N . LEU A 1 302 ? -11.256 9.100 6.038 1.00 95.94 302 LEU A N 1
ATOM 2374 C CA . LEU A 1 302 ? -12.540 9.234 6.704 1.00 95.94 302 LEU A CA 1
ATOM 2375 C C . LEU A 1 302 ? -13.037 7.851 7.099 1.00 95.94 302 LEU A C 1
ATOM 2377 O O . LEU A 1 302 ? -13.190 6.984 6.241 1.00 95.94 302 LEU A O 1
ATOM 2381 N N . GLY A 1 303 ? -13.285 7.658 8.389 1.00 96.81 303 GLY A N 1
ATOM 2382 C CA . GLY A 1 303 ? -13.949 6.481 8.938 1.00 96.81 303 GLY A CA 1
ATOM 2383 C C . GLY A 1 303 ? -15.294 6.849 9.553 1.00 96.81 303 GLY A C 1
ATOM 2384 O O . GLY A 1 303 ? -15.455 7.942 10.086 1.00 96.81 303 GLY A O 1
ATOM 2385 N N . ALA A 1 304 ? -16.254 5.936 9.493 1.00 97.31 304 ALA A N 1
ATOM 2386 C CA . ALA A 1 304 ? -17.535 6.043 10.170 1.00 97.31 304 ALA A CA 1
ATOM 2387 C C . ALA A 1 304 ? -17.921 4.689 10.770 1.00 97.31 304 ALA A C 1
ATOM 2389 O O . ALA A 1 304 ? -17.766 3.641 10.135 1.00 97.31 304 ALA A O 1
ATOM 2390 N N . VAL A 1 305 ? -18.457 4.717 11.985 1.00 97.75 305 VAL A N 1
ATOM 2391 C CA . VAL A 1 305 ? -18.995 3.548 12.677 1.00 97.75 305 VAL A CA 1
ATOM 2392 C C . VAL A 1 305 ? -20.401 3.875 13.151 1.00 97.75 305 VAL A C 1
ATOM 2394 O O . VAL A 1 305 ? -20.616 4.875 13.832 1.00 97.75 305 VAL A O 1
ATOM 2397 N N . TRP A 1 306 ? -21.353 3.018 12.797 1.00 97.56 306 TRP A N 1
ATOM 2398 C CA . TRP A 1 306 ? -22.751 3.148 13.174 1.00 97.56 306 TRP A CA 1
ATOM 2399 C C . TRP A 1 306 ? -23.251 1.868 13.842 1.00 97.56 306 TRP A C 1
ATOM 2401 O O . TRP A 1 306 ? -23.371 0.819 13.207 1.00 97.56 306 TRP A O 1
ATOM 2411 N N . ALA A 1 307 ? -23.541 1.962 15.135 1.00 97.06 307 ALA A N 1
ATOM 2412 C CA . ALA A 1 307 ? -24.195 0.929 15.920 1.00 97.06 307 ALA A CA 1
ATOM 2413 C C . ALA A 1 307 ? -25.716 1.017 15.707 1.00 97.06 307 ALA A C 1
ATOM 2415 O O . ALA A 1 307 ? -26.415 1.770 16.384 1.00 97.06 307 ALA A O 1
ATOM 2416 N N . VAL A 1 308 ? -26.212 0.290 14.706 1.00 97.00 308 VAL A N 1
ATOM 2417 C CA . VAL A 1 308 ? -27.623 0.298 14.285 1.00 97.00 308 VAL A CA 1
ATOM 2418 C C . VAL A 1 308 ? -28.513 -0.343 15.348 1.00 97.00 308 VAL A C 1
ATOM 2420 O O . VAL A 1 308 ? -29.595 0.161 15.636 1.00 97.00 308 VAL A O 1
ATOM 2423 N N . ASP A 1 309 ? -28.046 -1.449 15.926 1.00 94.31 309 ASP A N 1
ATOM 2424 C CA . ASP A 1 309 ? -28.724 -2.187 16.987 1.00 94.31 309 ASP A CA 1
ATOM 2425 C C . ASP A 1 309 ? -27.695 -2.601 18.041 1.00 94.31 309 ASP A C 1
ATOM 2427 O O . ASP A 1 309 ? -26.602 -3.052 17.701 1.00 94.31 309 ASP A O 1
ATOM 2431 N N . ASN A 1 310 ? -28.058 -2.449 19.311 1.00 92.44 310 ASN A N 1
ATOM 2432 C CA . ASN A 1 310 ? -27.225 -2.762 20.472 1.00 92.44 310 ASN A CA 1
ATOM 2433 C C . ASN A 1 310 ? -27.900 -3.775 21.408 1.00 92.44 310 ASN A C 1
ATOM 2435 O O . ASN A 1 310 ? -27.465 -3.946 22.547 1.00 92.44 310 ASN A O 1
ATOM 2439 N N . MET A 1 311 ? -28.986 -4.420 20.970 1.00 93.44 311 MET A N 1
ATOM 2440 C CA . MET A 1 311 ? -29.615 -5.480 21.747 1.00 93.44 311 MET A CA 1
ATOM 2441 C C . MET A 1 311 ? -28.665 -6.681 21.875 1.00 93.44 311 MET A C 1
ATOM 2443 O O . MET A 1 311 ? -28.198 -7.187 20.851 1.00 93.44 311 MET A O 1
ATOM 2447 N N . PRO A 1 312 ? -28.414 -7.178 23.101 1.00 91.25 312 PRO A N 1
ATOM 2448 C CA . PRO A 1 312 ? -27.544 -8.324 23.327 1.00 91.25 312 PRO A CA 1
ATOM 2449 C C . PRO A 1 312 ? -27.895 -9.538 22.455 1.00 91.25 312 PRO A C 1
ATOM 2451 O O . PRO A 1 312 ? -29.018 -10.043 22.495 1.00 91.25 312 PRO A O 1
ATOM 2454 N N . GLY A 1 313 ? -26.930 -10.019 21.669 1.00 91.25 313 GLY A N 1
ATOM 2455 C CA . GLY A 1 313 ? -27.097 -11.151 20.748 1.00 91.25 313 GLY A CA 1
ATOM 2456 C C . GLY A 1 313 ? -27.800 -10.818 19.426 1.00 91.25 313 GLY A C 1
ATOM 2457 O O . GLY A 1 313 ? -28.013 -11.715 18.607 1.00 91.25 313 GLY A O 1
ATOM 2458 N N . GLN A 1 314 ? -28.162 -9.556 19.201 1.00 94.88 314 GLN A N 1
ATOM 2459 C CA . GLN A 1 314 ? -28.694 -9.040 17.938 1.00 94.88 314 GLN A CA 1
ATOM 2460 C C . GLN A 1 314 ? -27.968 -7.763 17.500 1.00 94.88 314 GLN A C 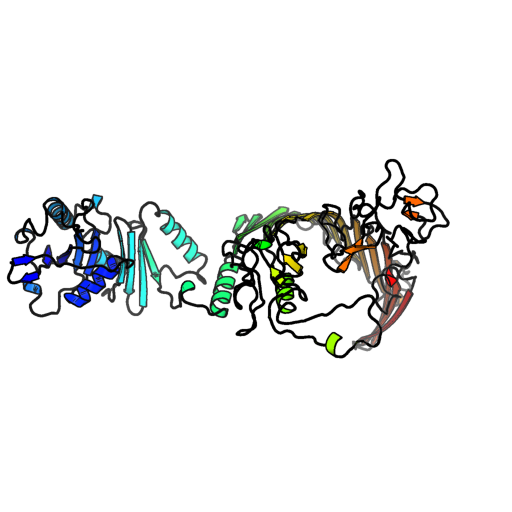1
ATOM 2462 O O . GLN A 1 314 ? -28.454 -7.058 16.618 1.00 94.88 314 GLN A O 1
ATOM 2467 N N . GLU A 1 315 ? -26.801 -7.469 18.068 1.00 97.06 315 GLU A N 1
ATOM 2468 C CA . GLU A 1 315 ? -26.049 -6.262 17.757 1.00 97.06 315 GLU A CA 1
ATOM 2469 C C . GLU A 1 315 ? -25.767 -6.178 16.253 1.00 97.06 315 GLU A C 1
ATOM 2471 O O . GLU A 1 315 ? -25.389 -7.166 15.616 1.00 97.06 315 GLU A O 1
ATOM 2476 N N . LEU A 1 316 ? -25.984 -4.999 15.678 1.00 97.69 316 LEU A N 1
ATOM 2477 C CA . LEU A 1 316 ? -25.727 -4.707 14.275 1.00 97.69 316 LEU A CA 1
ATOM 2478 C C . LEU A 1 316 ? -24.849 -3.468 14.185 1.00 97.69 316 LEU A C 1
ATOM 2480 O O . LEU A 1 316 ? -25.258 -2.370 14.561 1.00 97.69 316 LEU A O 1
ATOM 2484 N N . LEU A 1 317 ? -23.661 -3.654 13.628 1.00 97.88 317 LEU A N 1
ATOM 2485 C CA . LEU A 1 317 ? -22.674 -2.609 13.447 1.00 97.88 317 LEU A CA 1
ATOM 2486 C C . LEU A 1 317 ? -22.352 -2.451 11.966 1.00 97.88 317 LEU A C 1
ATOM 2488 O O . LEU A 1 317 ? -22.054 -3.424 11.276 1.00 97.88 317 LEU A O 1
ATOM 2492 N N . ILE A 1 318 ? -22.364 -1.215 11.486 1.00 98.38 318 ILE A N 1
ATOM 2493 C CA . ILE A 1 318 ? -21.893 -0.861 10.152 1.00 98.38 318 ILE A CA 1
ATOM 2494 C C . ILE A 1 318 ? -20.622 -0.033 10.312 1.00 98.38 318 ILE A C 1
ATOM 2496 O O . ILE A 1 318 ? -20.589 0.933 11.071 1.00 98.38 318 ILE A O 1
ATOM 2500 N N . ARG A 1 319 ? -19.564 -0.413 9.600 1.00 97.81 319 ARG A N 1
ATOM 2501 C CA . ARG A 1 319 ? -18.307 0.332 9.516 1.00 97.81 319 ARG A CA 1
ATOM 2502 C C . ARG A 1 319 ? -18.055 0.701 8.064 1.00 97.81 319 ARG A C 1
ATOM 2504 O O . ARG A 1 319 ? -18.100 -0.167 7.198 1.00 97.81 319 ARG A O 1
ATOM 2511 N N . ALA A 1 320 ? -17.754 1.958 7.796 1.00 98.19 320 ALA A N 1
ATOM 2512 C CA . ALA A 1 320 ? -17.345 2.417 6.478 1.00 98.19 320 ALA A CA 1
ATOM 2513 C C . ALA A 1 320 ? -16.063 3.236 6.600 1.00 98.19 320 ALA A C 1
ATOM 2515 O O . ALA A 1 320 ? -15.870 3.950 7.581 1.00 98.19 320 ALA A O 1
ATOM 2516 N N . GLY A 1 321 ? -15.182 3.127 5.618 1.00 97.94 321 GLY A N 1
ATOM 2517 C CA . GLY A 1 321 ? -13.927 3.860 5.600 1.00 97.94 321 GLY A CA 1
ATOM 2518 C C . GLY A 1 321 ? -13.453 4.115 4.182 1.00 97.94 321 GLY A C 1
ATOM 2519 O O . GLY A 1 321 ? -13.670 3.292 3.294 1.00 97.94 321 GLY A O 1
ATOM 2520 N N . ALA A 1 322 ? -12.807 5.254 3.964 1.00 98.38 322 ALA A N 1
ATOM 2521 C CA . ALA A 1 322 ? -12.093 5.552 2.733 1.00 98.38 322 ALA A CA 1
ATOM 2522 C C . ALA A 1 322 ? -10.861 6.416 3.015 1.00 98.38 322 ALA A C 1
ATOM 2524 O O . ALA A 1 322 ? -10.852 7.222 3.947 1.00 98.38 322 ALA A O 1
ATOM 2525 N N . GLY A 1 323 ? -9.815 6.273 2.206 1.00 97.19 323 GLY A N 1
ATOM 2526 C CA . GLY A 1 323 ? -8.620 7.094 2.347 1.00 97.19 323 GLY A CA 1
ATOM 2527 C C . GLY A 1 323 ? -7.653 6.996 1.178 1.00 97.19 323 GLY A C 1
ATOM 2528 O O . GLY A 1 323 ? -7.721 6.075 0.361 1.00 97.19 323 GLY A O 1
ATOM 2529 N N . VAL A 1 324 ? -6.744 7.966 1.123 1.00 96.88 324 VAL A N 1
ATOM 2530 C CA . VAL A 1 324 ? -5.619 8.007 0.182 1.00 96.88 324 VAL A CA 1
ATOM 2531 C C . VAL A 1 324 ? -4.347 7.555 0.899 1.00 96.88 324 VAL A C 1
ATOM 2533 O O . VAL A 1 324 ? -4.099 7.931 2.045 1.00 96.88 324 VAL A O 1
ATOM 2536 N N . PHE A 1 325 ? -3.541 6.744 0.220 1.00 94.62 325 PHE A N 1
ATOM 2537 C CA . PHE A 1 325 ? -2.288 6.195 0.737 1.00 94.62 325 PHE A CA 1
ATOM 2538 C C . PHE A 1 325 ? -1.204 6.345 -0.329 1.00 94.62 325 PHE A C 1
ATOM 2540 O O . PHE A 1 325 ? -1.360 5.780 -1.415 1.00 94.62 325 PHE A O 1
ATOM 2547 N N . PHE A 1 326 ? -0.130 7.092 -0.055 1.00 93.50 326 PHE A N 1
ATOM 2548 C CA . PHE A 1 326 ? 0.982 7.196 -0.998 1.00 93.50 326 PHE A CA 1
ATOM 2549 C C . PHE A 1 326 ? 1.948 6.021 -0.829 1.00 93.50 326 PHE A C 1
ATOM 2551 O O . PHE A 1 326 ? 2.151 5.485 0.260 1.00 93.50 326 PHE A O 1
ATOM 2558 N N . GLY A 1 327 ? 2.518 5.585 -1.946 1.00 89.19 327 GLY A N 1
ATOM 2559 C CA . GLY A 1 327 ? 3.665 4.690 -1.976 1.00 89.19 327 GLY A CA 1
ATOM 2560 C C . GLY A 1 327 ? 4.968 5.479 -2.068 1.00 89.19 327 GLY A C 1
ATOM 2561 O O . GLY A 1 327 ? 4.973 6.692 -2.271 1.00 89.19 327 GLY A O 1
ATOM 2562 N N . THR A 1 328 ? 6.090 4.773 -1.964 1.00 86.81 328 THR A N 1
ATOM 2563 C CA . THR A 1 328 ? 7.426 5.375 -2.062 1.00 86.81 328 THR A CA 1
ATOM 2564 C C . THR A 1 328 ? 8.116 4.957 -3.358 1.00 86.81 328 THR A C 1
ATOM 2566 O O . THR A 1 328 ? 7.853 3.884 -3.908 1.00 86.81 328 THR A O 1
ATOM 2569 N N . ALA A 1 329 ? 9.034 5.796 -3.835 1.00 88.81 329 ALA A N 1
ATOM 2570 C CA . ALA A 1 329 ? 9.916 5.483 -4.958 1.00 88.81 329 ALA A CA 1
ATOM 2571 C C . ALA A 1 329 ? 11.287 4.944 -4.506 1.00 88.81 329 ALA A C 1
ATOM 2573 O O . ALA A 1 329 ? 12.157 4.680 -5.332 1.00 88.81 329 ALA A O 1
ATOM 2574 N N . ASN A 1 330 ? 11.492 4.744 -3.200 1.00 88.00 330 ASN A N 1
ATOM 2575 C CA . ASN A 1 330 ? 12.821 4.476 -2.645 1.00 88.00 330 ASN A CA 1
ATOM 2576 C C . ASN A 1 330 ? 13.365 3.100 -3.042 1.00 88.00 330 ASN A C 1
ATOM 2578 O O . ASN A 1 330 ? 14.564 2.965 -3.262 1.00 88.00 330 ASN A O 1
ATOM 2582 N N . ARG A 1 331 ? 12.499 2.085 -3.188 1.00 86.50 331 ARG A N 1
ATOM 2583 C CA . ARG A 1 331 ? 12.925 0.743 -3.622 1.00 86.50 331 ARG A CA 1
ATOM 2584 C C . ARG A 1 331 ? 13.556 0.756 -5.025 1.00 86.50 331 ARG A C 1
ATOM 2586 O O . ARG A 1 331 ? 14.688 0.301 -5.131 1.00 86.50 331 ARG A O 1
ATOM 2593 N N . PRO A 1 332 ? 12.890 1.254 -6.089 1.00 87.44 332 PRO A N 1
ATOM 2594 C CA . PRO A 1 332 ? 13.537 1.351 -7.398 1.00 87.44 332 PRO A CA 1
ATOM 2595 C C . PRO A 1 332 ? 14.699 2.353 -7.405 1.00 87.44 332 PRO A C 1
ATOM 2597 O O . PRO A 1 332 ? 15.681 2.132 -8.102 1.00 87.44 332 PRO A O 1
ATOM 2600 N N . ALA A 1 333 ? 14.639 3.423 -6.607 1.00 91.44 333 ALA A N 1
ATOM 2601 C CA . ALA A 1 333 ? 15.737 4.383 -6.500 1.00 91.44 333 ALA A CA 1
ATOM 2602 C C . ALA A 1 333 ? 17.013 3.786 -5.896 1.00 91.44 333 ALA A C 1
ATOM 2604 O O . ALA A 1 333 ? 18.109 4.161 -6.299 1.00 91.44 333 ALA A O 1
ATOM 2605 N N . ALA A 1 334 ? 16.889 2.817 -4.988 1.00 90.38 334 ALA A N 1
ATOM 2606 C CA . ALA A 1 334 ? 18.031 2.090 -4.445 1.00 90.38 334 ALA A CA 1
ATOM 2607 C C . ALA A 1 334 ? 18.792 1.290 -5.521 1.00 90.38 334 ALA A C 1
ATOM 2609 O O . ALA A 1 334 ? 19.994 1.087 -5.376 1.00 90.38 334 ALA A O 1
ATOM 2610 N N . GLU A 1 335 ? 18.146 0.886 -6.626 1.00 89.31 335 GLU A N 1
ATOM 2611 C CA . GLU A 1 335 ? 18.842 0.235 -7.751 1.00 89.31 335 GLU A CA 1
ATOM 2612 C C . GLU A 1 335 ? 19.886 1.171 -8.392 1.00 89.31 335 GLU A C 1
ATOM 2614 O O . GLU A 1 335 ? 20.926 0.697 -8.846 1.00 89.31 335 GLU A O 1
ATOM 2619 N N . ALA A 1 336 ? 19.676 2.494 -8.346 1.00 90.88 336 ALA A N 1
ATOM 2620 C CA . ALA A 1 336 ? 20.637 3.479 -8.850 1.00 90.88 336 ALA A CA 1
ATOM 2621 C C . ALA A 1 336 ? 21.969 3.473 -8.072 1.00 90.88 336 ALA A C 1
ATOM 2623 O O . ALA A 1 336 ? 23.011 3.807 -8.633 1.00 90.88 336 ALA A O 1
ATOM 2624 N N . PHE A 1 337 ? 21.954 3.043 -6.805 1.00 90.81 337 PHE A N 1
ATOM 2625 C CA . PHE A 1 337 ? 23.144 2.908 -5.951 1.00 90.81 337 PHE A CA 1
ATOM 2626 C C . PHE A 1 337 ? 23.904 1.592 -6.174 1.00 90.81 337 PHE A C 1
ATOM 2628 O O . PHE A 1 337 ? 24.916 1.347 -5.530 1.00 90.81 337 PHE A O 1
ATOM 2635 N N . ASN A 1 338 ? 23.442 0.753 -7.104 1.00 87.69 338 ASN A N 1
ATOM 2636 C CA . ASN A 1 338 ? 24.152 -0.438 -7.570 1.00 87.69 338 ASN A CA 1
ATOM 2637 C C . ASN A 1 338 ? 24.561 -0.316 -9.048 1.00 87.69 338 ASN A C 1
ATOM 2639 O O . ASN A 1 338 ? 24.888 -1.324 -9.669 1.00 87.69 338 ASN A O 1
ATOM 2643 N N . ALA A 1 339 ? 24.512 0.886 -9.629 1.00 87.00 339 ALA A N 1
ATOM 2644 C CA . ALA A 1 339 ? 24.686 1.125 -11.061 1.00 87.00 339 ALA A CA 1
ATOM 2645 C C . ALA A 1 339 ? 25.993 1.889 -11.366 1.00 87.00 339 ALA A C 1
ATOM 2647 O O . ALA A 1 339 ? 27.014 1.641 -10.720 1.00 87.00 339 ALA A O 1
ATOM 2648 N N . LEU A 1 340 ? 25.980 2.802 -12.350 1.00 88.69 340 LEU A N 1
ATOM 2649 C CA . LEU A 1 340 ? 27.120 3.652 -12.724 1.00 88.69 340 LEU A CA 1
ATOM 2650 C C . LEU A 1 340 ? 27.840 4.228 -11.488 1.00 88.69 340 LEU A C 1
ATOM 2652 O O . LEU A 1 340 ? 27.232 4.905 -10.662 1.00 88.69 340 LEU A O 1
ATOM 2656 N N . GLY A 1 341 ? 29.147 3.970 -11.380 1.00 87.31 341 GLY A N 1
ATOM 2657 C CA . GLY A 1 341 ? 29.993 4.425 -10.270 1.00 87.31 341 GLY A CA 1
ATOM 2658 C C . GLY A 1 341 ? 30.052 3.494 -9.053 1.00 87.31 341 GLY A C 1
ATOM 2659 O O . GLY A 1 341 ? 30.912 3.691 -8.199 1.00 87.31 341 GLY A O 1
ATOM 2660 N N . PHE A 1 342 ? 29.191 2.472 -8.985 1.00 88.00 342 PHE A N 1
ATOM 2661 C CA . PHE A 1 342 ? 29.117 1.512 -7.872 1.00 88.00 342 PHE A CA 1
ATOM 2662 C C . PHE A 1 342 ? 29.371 0.072 -8.319 1.00 88.00 342 PHE A C 1
ATOM 2664 O O . PHE A 1 342 ? 30.023 -0.691 -7.610 1.00 88.00 342 PHE A O 1
ATOM 2671 N N . SER A 1 343 ? 28.898 -0.298 -9.509 1.00 82.81 343 SER A N 1
ATOM 2672 C CA . SER A 1 343 ? 29.169 -1.595 -10.122 1.00 82.81 343 SER A CA 1
ATOM 2673 C C . SER A 1 343 ? 29.528 -1.443 -11.600 1.00 82.81 343 SER A C 1
ATOM 2675 O O . SER A 1 343 ? 29.177 -0.459 -12.257 1.00 82.81 343 SER A O 1
ATOM 2677 N N . ALA A 1 344 ? 30.261 -2.422 -12.124 1.00 77.06 344 ALA A N 1
ATOM 2678 C CA . ALA A 1 344 ? 30.592 -2.522 -13.536 1.00 77.06 344 ALA A CA 1
ATOM 2679 C C . ALA A 1 344 ? 30.494 -3.987 -13.959 1.00 77.06 344 ALA A C 1
ATOM 2681 O O . ALA A 1 344 ? 31.000 -4.873 -13.270 1.00 77.06 344 ALA A O 1
ATOM 2682 N N . THR A 1 345 ? 29.820 -4.236 -15.080 1.00 73.62 345 THR A N 1
ATOM 2683 C CA . THR A 1 345 ? 29.597 -5.583 -15.613 1.00 73.62 345 THR A CA 1
ATOM 2684 C C . THR A 1 345 ? 30.024 -5.610 -17.073 1.00 73.62 345 THR A C 1
ATOM 2686 O O . THR A 1 345 ? 29.731 -4.682 -17.819 1.00 73.62 345 THR A O 1
ATOM 2689 N N . ASN A 1 346 ? 30.721 -6.667 -17.488 1.00 72.12 346 ASN A N 1
ATOM 2690 C CA . ASN A 1 346 ? 31.094 -6.891 -18.883 1.00 72.12 346 ASN A CA 1
ATOM 2691 C C . ASN A 1 346 ? 30.478 -8.214 -19.356 1.00 72.12 346 ASN A C 1
ATOM 2693 O O . ASN A 1 346 ? 30.771 -9.266 -18.786 1.00 72.12 346 ASN A O 1
ATOM 2697 N N . HIS A 1 347 ? 29.627 -8.166 -20.381 1.00 71.00 347 HIS A N 1
ATOM 2698 C CA . HIS A 1 347 ? 29.021 -9.350 -20.989 1.00 71.00 347 HIS A CA 1
ATOM 2699 C C . HIS A 1 347 ? 29.712 -9.656 -22.318 1.00 71.00 347 HIS A C 1
ATOM 2701 O O . HIS A 1 347 ? 29.710 -8.827 -23.224 1.00 71.00 347 HIS A O 1
ATOM 2707 N N . GLN A 1 348 ? 30.273 -10.858 -22.460 1.00 70.00 348 GLN A N 1
ATOM 2708 C CA . GLN A 1 348 ? 30.884 -11.308 -23.713 1.00 70.00 348 GLN A CA 1
ATOM 2709 C C . GLN A 1 348 ? 30.151 -12.531 -24.257 1.00 70.00 348 GLN A C 1
ATOM 2711 O O . GLN A 1 348 ? 29.942 -13.509 -23.542 1.00 70.00 348 GLN A O 1
ATOM 2716 N N . THR A 1 349 ? 29.767 -12.469 -25.531 1.00 71.81 349 THR A N 1
ATOM 2717 C CA . THR A 1 349 ? 29.043 -13.536 -26.238 1.00 71.81 349 THR A CA 1
ATOM 2718 C C . THR A 1 349 ? 29.869 -13.976 -27.442 1.00 71.81 349 THR A C 1
ATOM 2720 O O . THR A 1 349 ? 30.484 -13.136 -28.092 1.00 71.81 349 THR A O 1
ATOM 2723 N N . ASN A 1 350 ? 29.891 -15.277 -27.751 1.00 77.44 350 ASN A N 1
ATOM 2724 C CA . ASN A 1 350 ? 30.642 -15.850 -28.882 1.00 77.44 350 ASN A CA 1
ATOM 2725 C C . ASN A 1 350 ? 32.155 -15.548 -28.875 1.00 77.44 350 ASN A C 1
ATOM 2727 O O . ASN A 1 350 ? 32.781 -15.480 -29.932 1.00 77.44 350 ASN A O 1
ATOM 2731 N N . VAL A 1 351 ? 32.755 -15.381 -27.693 1.00 80.94 351 VAL A N 1
ATOM 2732 C CA . VAL A 1 351 ? 34.204 -15.178 -27.549 1.00 80.94 351 VAL A CA 1
ATOM 2733 C C . VAL A 1 351 ? 34.937 -16.498 -27.267 1.00 80.94 351 VAL A C 1
ATOM 2735 O O . VAL A 1 351 ? 34.399 -17.344 -26.547 1.00 80.94 351 VAL A O 1
ATOM 2738 N N . PRO A 1 352 ? 36.157 -16.702 -27.803 1.00 85.50 352 PRO A N 1
ATOM 2739 C CA . PRO A 1 352 ? 36.985 -17.858 -27.465 1.00 85.50 352 PRO A CA 1
ATOM 2740 C C . PRO A 1 352 ? 37.335 -17.908 -25.971 1.00 85.50 352 PRO A C 1
ATOM 2742 O O . PRO A 1 352 ? 37.600 -16.879 -25.353 1.00 85.50 352 PRO A O 1
ATOM 2745 N N . VAL A 1 353 ? 37.369 -19.117 -25.407 1.00 85.31 353 VAL A N 1
ATOM 2746 C CA . VAL A 1 353 ? 37.758 -19.378 -24.011 1.00 85.31 353 VAL A CA 1
ATOM 2747 C C . VAL A 1 353 ? 39.128 -20.078 -24.007 1.00 85.31 353 VAL A C 1
ATOM 2749 O O . VAL A 1 353 ? 39.306 -21.011 -24.795 1.00 85.31 353 VAL A O 1
ATOM 2752 N N . PRO A 1 354 ? 40.091 -19.682 -23.145 1.00 85.88 354 PRO A N 1
ATOM 2753 C CA . PRO A 1 354 ? 39.980 -18.711 -22.048 1.00 85.88 354 PRO A CA 1
ATOM 2754 C C . PRO A 1 354 ? 39.971 -17.247 -22.509 1.00 85.88 354 PRO A C 1
ATOM 2756 O O . PRO A 1 354 ? 40.619 -16.889 -23.488 1.00 85.88 354 PRO A O 1
ATOM 2759 N N . VAL A 1 355 ? 39.260 -16.401 -21.757 1.00 83.00 355 VAL A N 1
ATOM 2760 C CA . VAL A 1 355 ? 39.256 -14.945 -21.968 1.00 83.00 355 VAL A CA 1
ATOM 2761 C C . VAL A 1 355 ? 40.622 -14.334 -21.624 1.00 83.00 355 VAL A C 1
ATOM 2763 O O . VAL A 1 355 ? 41.314 -14.795 -20.714 1.00 83.00 355 VAL A O 1
ATOM 2766 N N . THR A 1 356 ? 41.025 -13.292 -22.347 1.00 84.69 356 THR A N 1
ATOM 2767 C CA . THR A 1 356 ? 42.289 -12.575 -22.153 1.00 84.69 356 THR A CA 1
ATOM 2768 C C . THR A 1 356 ? 42.235 -11.645 -20.928 1.00 84.69 356 THR A C 1
ATOM 2770 O O . THR A 1 356 ? 41.164 -11.167 -20.551 1.00 84.69 356 THR A O 1
ATOM 2773 N N . PRO A 1 357 ? 43.381 -11.287 -20.315 1.00 79.88 357 PRO A N 1
ATOM 2774 C CA . PRO A 1 357 ? 43.412 -10.322 -19.209 1.00 79.88 357 PRO A CA 1
ATOM 2775 C C . PRO A 1 357 ? 42.809 -8.950 -19.552 1.00 79.88 357 PRO A C 1
ATOM 2777 O O . PRO A 1 357 ? 42.222 -8.301 -18.694 1.00 79.88 357 PRO A O 1
ATOM 2780 N N . THR A 1 358 ? 42.898 -8.512 -20.813 1.00 77.88 358 THR A N 1
ATOM 2781 C CA . THR A 1 358 ? 42.267 -7.267 -21.278 1.00 77.88 358 THR A CA 1
ATOM 2782 C C . THR A 1 358 ? 40.744 -7.368 -21.342 1.00 77.88 358 THR A C 1
ATOM 2784 O O . THR A 1 358 ? 40.065 -6.382 -21.070 1.00 77.88 358 THR A O 1
ATOM 2787 N N . GLN A 1 359 ? 40.196 -8.555 -21.625 1.00 73.88 359 GLN A N 1
ATOM 2788 C CA . GLN A 1 359 ? 38.756 -8.827 -21.557 1.00 73.88 359 GLN A CA 1
ATOM 2789 C C . GLN A 1 359 ? 38.217 -8.811 -20.112 1.00 73.88 359 GLN A C 1
ATOM 2791 O O . GLN A 1 359 ? 37.014 -8.634 -19.920 1.00 73.88 359 GLN A O 1
ATOM 2796 N N . LEU A 1 360 ? 39.097 -8.941 -19.110 1.00 73.50 360 LEU A N 1
ATOM 2797 C CA . LEU A 1 360 ? 38.782 -8.923 -17.676 1.00 73.50 360 LEU A CA 1
ATOM 2798 C C . LEU A 1 360 ? 38.973 -7.549 -17.009 1.00 73.50 360 LEU A C 1
ATOM 2800 O O . LEU A 1 360 ? 38.779 -7.432 -15.800 1.00 73.50 360 LEU A O 1
ATOM 2804 N N . ASN A 1 361 ? 39.354 -6.507 -17.755 1.00 75.00 361 ASN A N 1
ATOM 2805 C CA . ASN A 1 361 ? 39.523 -5.171 -17.186 1.00 75.00 361 ASN A CA 1
ATOM 2806 C C . ASN A 1 361 ? 38.152 -4.539 -16.881 1.00 75.00 361 ASN A C 1
ATOM 2808 O O . ASN A 1 361 ? 37.469 -4.055 -17.783 1.00 75.00 361 ASN A O 1
ATOM 2812 N N . ILE A 1 362 ? 37.747 -4.573 -15.610 1.00 73.56 362 ILE A N 1
ATOM 2813 C CA . ILE A 1 362 ? 36.463 -4.063 -15.116 1.00 73.56 362 ILE A CA 1
ATOM 2814 C C . ILE A 1 362 ? 36.758 -2.937 -14.121 1.00 73.56 362 ILE A C 1
ATOM 2816 O O . ILE A 1 362 ? 37.463 -3.143 -13.136 1.00 73.56 362 ILE A O 1
ATOM 2820 N N . SER A 1 363 ? 36.222 -1.743 -14.374 1.00 77.88 363 SER A N 1
ATOM 2821 C CA . SER A 1 363 ? 36.409 -0.563 -13.526 1.00 77.88 363 SER A CA 1
ATOM 2822 C C . SER A 1 363 ? 35.068 0.096 -13.236 1.00 77.88 363 SER A C 1
ATOM 2824 O O . SER A 1 363 ? 34.236 0.224 -14.129 1.00 77.88 363 SER A O 1
ATOM 2826 N N . THR A 1 364 ? 34.879 0.548 -11.998 1.00 82.12 364 THR A N 1
ATOM 2827 C CA . THR A 1 364 ? 33.737 1.378 -11.584 1.00 82.12 364 THR A CA 1
ATOM 2828 C C . THR A 1 364 ? 33.997 2.873 -11.782 1.00 8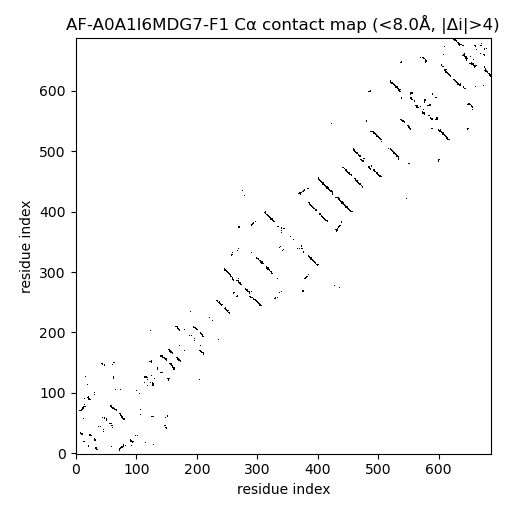2.12 364 THR A C 1
ATOM 2830 O O . THR A 1 364 ? 33.160 3.695 -11.415 1.00 82.12 364 THR A O 1
ATOM 2833 N N . ALA A 1 365 ? 35.148 3.248 -12.354 1.00 83.56 365 ALA A N 1
ATOM 2834 C CA . ALA A 1 365 ? 35.457 4.638 -12.655 1.00 83.56 365 ALA A CA 1
ATOM 2835 C C . ALA A 1 365 ? 34.406 5.234 -13.603 1.00 83.56 365 ALA A C 1
ATOM 2837 O O . ALA A 1 365 ? 34.019 4.630 -14.602 1.00 83.56 365 ALA A O 1
ATOM 2838 N N . VAL A 1 366 ? 33.951 6.443 -13.283 1.00 86.50 366 VAL A N 1
ATOM 2839 C CA . VAL A 1 366 ? 32.917 7.135 -14.055 1.00 86.50 366 VAL A CA 1
ATOM 2840 C C . VAL A 1 366 ? 33.596 7.993 -15.115 1.00 86.50 366 VAL A C 1
ATOM 2842 O O . VAL A 1 366 ? 34.035 9.107 -14.842 1.00 86.50 366 VAL A O 1
ATOM 2845 N N . SER A 1 367 ? 33.689 7.460 -16.330 1.00 87.06 367 SER A N 1
ATOM 2846 C CA . SER A 1 367 ? 34.234 8.146 -17.505 1.00 87.06 367 SER A CA 1
ATOM 2847 C C . SER A 1 367 ? 33.367 7.853 -18.722 1.00 87.06 367 SER A C 1
ATOM 2849 O O . SER A 1 367 ? 33.015 6.697 -18.947 1.00 87.06 367 SER A O 1
ATOM 2851 N N . ALA A 1 368 ? 33.032 8.884 -19.500 1.00 85.69 368 ALA A N 1
ATOM 2852 C CA . ALA A 1 368 ? 32.295 8.706 -20.745 1.00 85.69 368 ALA A CA 1
ATOM 2853 C C . ALA A 1 368 ? 33.135 7.907 -21.769 1.00 85.69 368 ALA A C 1
ATOM 2855 O O . ALA A 1 368 ? 34.365 8.035 -21.770 1.00 85.69 368 ALA A O 1
ATOM 2856 N N . PRO A 1 369 ? 32.503 7.123 -22.662 1.00 87.25 369 PRO A N 1
ATOM 2857 C CA . PRO A 1 369 ? 31.063 6.862 -22.748 1.00 87.25 369 PRO A CA 1
ATOM 2858 C C . PRO A 1 369 ? 30.579 5.833 -21.704 1.00 87.25 369 PRO A C 1
ATOM 2860 O O . PRO A 1 369 ? 31.227 4.822 -21.439 1.00 87.25 369 PRO A O 1
ATOM 2863 N N . TYR A 1 370 ? 29.400 6.068 -21.132 1.00 86.94 370 TYR A N 1
ATOM 2864 C CA . TYR A 1 370 ? 28.739 5.259 -20.101 1.00 86.94 370 TYR A CA 1
ATOM 2865 C C . TYR A 1 370 ? 27.944 4.089 -20.704 1.00 86.94 370 TYR A C 1
ATOM 2867 O O . TYR A 1 370 ? 26.805 3.823 -20.322 1.00 86.94 370 TYR A O 1
ATOM 2875 N N . THR A 1 371 ? 28.513 3.404 -21.694 1.00 82.38 371 THR A N 1
ATOM 2876 C CA . THR A 1 371 ? 27.809 2.382 -22.487 1.00 82.38 371 THR A CA 1
ATOM 2877 C C . THR A 1 371 ? 27.836 0.985 -21.876 1.00 82.38 371 THR A C 1
ATOM 2879 O O . THR A 1 371 ? 26.971 0.173 -22.194 1.00 82.38 371 THR A O 1
ATOM 2882 N N . ASN A 1 372 ? 28.774 0.724 -20.960 1.00 75.69 372 ASN A N 1
ATOM 2883 C CA . ASN A 1 372 ? 28.961 -0.571 -20.286 1.00 75.69 372 ASN A CA 1
ATOM 2884 C C . ASN A 1 372 ? 28.231 -0.673 -18.934 1.00 75.69 372 ASN A C 1
ATOM 2886 O O . ASN A 1 372 ? 28.526 -1.541 -18.114 1.00 75.69 372 ASN A O 1
ATOM 2890 N N . THR A 1 373 ? 27.323 0.254 -18.652 1.00 79.62 373 THR A N 1
ATOM 2891 C CA . THR A 1 373 ? 26.523 0.273 -17.429 1.00 79.62 373 THR A CA 1
ATOM 2892 C C . THR A 1 373 ? 25.191 0.951 -17.707 1.00 79.62 373 THR A C 1
ATOM 2894 O O . THR A 1 373 ? 25.025 1.625 -18.725 1.00 79.62 373 THR A O 1
ATOM 2897 N N . THR A 1 374 ? 24.238 0.766 -16.804 1.00 85.12 374 THR A N 1
ATOM 2898 C CA . THR A 1 374 ? 22.924 1.392 -16.905 1.00 85.12 374 THR A CA 1
ATOM 2899 C C . THR A 1 374 ? 22.888 2.639 -16.036 1.00 85.12 374 THR A C 1
ATOM 2901 O O . THR A 1 374 ? 23.331 2.619 -14.886 1.00 85.12 374 THR A O 1
ATOM 2904 N N . VAL A 1 375 ? 22.309 3.722 -16.551 1.00 90.12 375 VAL A N 1
ATOM 2905 C CA . VAL A 1 375 ? 22.016 4.913 -15.742 1.00 90.12 375 VAL A CA 1
ATOM 2906 C C . VAL A 1 375 ? 20.542 4.912 -15.357 1.00 90.12 375 VAL A C 1
ATOM 2908 O O . VAL A 1 375 ? 19.669 4.594 -16.164 1.00 90.12 375 VAL A O 1
ATOM 2911 N N . PHE A 1 376 ? 20.256 5.239 -14.102 1.00 92.81 376 PHE A N 1
ATOM 2912 C CA . PHE A 1 376 ? 18.899 5.288 -13.573 1.00 92.81 376 PHE A CA 1
ATOM 2913 C C . PHE A 1 376 ? 18.421 6.737 -13.540 1.00 92.81 376 PHE A C 1
ATOM 2915 O O . PHE A 1 376 ? 19.151 7.628 -13.113 1.00 92.81 376 PHE A O 1
ATOM 2922 N N . ALA A 1 377 ? 17.191 6.969 -13.985 1.00 93.25 377 ALA A N 1
ATOM 2923 C CA . ALA A 1 377 ? 16.593 8.293 -14.039 1.00 93.25 377 ALA A CA 1
ATOM 2924 C C . ALA A 1 377 ? 15.130 8.267 -13.585 1.00 93.25 377 ALA A C 1
ATOM 2926 O O . ALA A 1 377 ? 14.389 7.302 -13.793 1.00 93.25 377 ALA A O 1
ATOM 2927 N N . PHE A 1 378 ? 14.695 9.378 -13.003 1.00 93.69 378 PHE A N 1
ATOM 2928 C CA . PHE A 1 378 ? 13.322 9.609 -12.569 1.00 93.69 378 PHE A CA 1
ATOM 2929 C C . PHE A 1 378 ? 12.825 10.932 -13.165 1.00 93.69 378 PHE A C 1
ATOM 2931 O O . PHE A 1 378 ? 13.633 11.777 -13.558 1.00 93.69 378 PHE A O 1
ATOM 2938 N N . PRO A 1 379 ? 11.502 11.136 -13.297 1.00 92.00 379 PRO A N 1
ATOM 2939 C CA . PRO A 1 379 ? 10.960 12.468 -13.531 1.00 92.00 379 PRO A CA 1
ATOM 2940 C C . PRO A 1 379 ? 11.528 13.470 -12.513 1.00 92.00 379 PRO A C 1
ATOM 2942 O O . PRO A 1 379 ? 11.508 13.188 -11.318 1.00 92.00 379 PRO A O 1
ATOM 2945 N N . GLN A 1 380 ? 11.978 14.646 -12.970 1.00 89.44 380 GLN A N 1
ATOM 2946 C CA . GLN A 1 380 ? 12.480 15.701 -12.074 1.00 89.44 380 GLN A CA 1
ATOM 2947 C C . GLN A 1 380 ? 11.447 16.072 -11.001 1.00 89.44 380 GLN A C 1
ATOM 2949 O O . GLN A 1 380 ? 11.803 16.241 -9.841 1.00 89.44 380 GLN A O 1
ATOM 2954 N N . HIS A 1 381 ? 10.167 16.121 -11.379 1.00 88.94 381 HIS A N 1
ATOM 2955 C CA . HIS A 1 381 ? 9.027 16.254 -10.472 1.00 88.94 381 HIS A CA 1
ATOM 2956 C C . HIS A 1 381 ? 8.297 14.918 -10.362 1.00 88.94 381 HIS A C 1
ATOM 2958 O O . HIS A 1 381 ? 7.332 14.645 -11.086 1.00 88.94 381 HIS A O 1
ATOM 2964 N N . LEU A 1 382 ? 8.800 14.040 -9.496 1.00 90.31 382 LEU A N 1
ATOM 2965 C CA . LEU A 1 382 ? 8.216 12.721 -9.308 1.00 90.31 382 LEU A CA 1
ATOM 2966 C C . LEU A 1 382 ? 6.945 12.809 -8.461 1.00 90.31 382 LEU A C 1
ATOM 2968 O O . LEU A 1 382 ? 6.992 12.943 -7.240 1.00 90.31 382 LEU A O 1
ATOM 2972 N N . GLN A 1 383 ? 5.795 12.655 -9.112 1.00 90.56 383 GLN A N 1
ATOM 2973 C CA . GLN A 1 383 ? 4.534 12.459 -8.406 1.00 90.56 383 GLN A CA 1
ATOM 2974 C C . GLN A 1 383 ? 4.479 11.043 -7.833 1.00 90.56 383 GLN A C 1
ATOM 2976 O O . GLN A 1 383 ? 4.562 10.065 -8.581 1.00 90.56 383 GLN A O 1
ATOM 2981 N N . LEU A 1 384 ? 4.309 10.936 -6.515 1.00 90.56 384 LEU A N 1
ATOM 2982 C CA . LEU A 1 384 ? 4.280 9.641 -5.847 1.00 90.56 384 LEU A CA 1
ATOM 2983 C C . LEU A 1 384 ? 3.095 8.780 -6.326 1.00 90.56 384 LEU A C 1
ATOM 2985 O O . LEU A 1 384 ? 1.996 9.307 -6.564 1.00 90.56 384 LEU A O 1
ATOM 2989 N N . PRO A 1 385 ? 3.291 7.452 -6.437 1.00 93.81 385 PRO A N 1
ATOM 2990 C CA . PRO A 1 385 ? 2.183 6.522 -6.599 1.00 93.81 385 PRO A CA 1
ATOM 2991 C C . PRO A 1 385 ? 1.227 6.655 -5.417 1.00 93.81 385 PRO A C 1
ATOM 2993 O O . PRO A 1 385 ? 1.664 6.848 -4.284 1.00 93.81 385 PRO A O 1
ATOM 2996 N N . TYR A 1 386 ? -0.073 6.509 -5.652 1.00 95.12 386 TYR A N 1
ATOM 2997 C CA . TYR A 1 386 ? -1.055 6.502 -4.570 1.00 95.12 386 TYR A CA 1
ATOM 2998 C C . TYR A 1 386 ? -2.136 5.458 -4.803 1.00 95.12 386 TYR A C 1
ATOM 3000 O O . TYR A 1 386 ? -2.399 5.044 -5.932 1.00 95.12 386 TYR A O 1
ATOM 3008 N N . THR A 1 387 ? -2.768 5.031 -3.716 1.00 97.69 387 THR A N 1
ATOM 3009 C CA . THR A 1 387 ? -3.921 4.137 -3.727 1.00 97.69 387 THR A CA 1
ATOM 3010 C C . THR A 1 387 ? -5.064 4.773 -2.964 1.00 97.69 387 THR A C 1
ATOM 3012 O O . THR A 1 387 ? -4.900 5.177 -1.815 1.00 97.69 387 THR A O 1
ATOM 3015 N N . ILE A 1 388 ? -6.228 4.834 -3.601 1.00 98.19 388 ILE A N 1
ATOM 3016 C CA . ILE A 1 388 ? -7.494 5.109 -2.934 1.00 98.19 388 ILE A CA 1
ATOM 3017 C C . ILE A 1 388 ? -8.021 3.762 -2.455 1.00 98.19 388 ILE A C 1
ATOM 3019 O O . ILE A 1 388 ? -8.194 2.848 -3.261 1.00 98.19 388 ILE A O 1
ATOM 3023 N N . GLN A 1 389 ? -8.238 3.623 -1.152 1.00 98.31 389 GLN A N 1
ATOM 3024 C CA . GLN A 1 389 ? -8.819 2.418 -0.563 1.00 98.31 389 GLN A CA 1
ATOM 3025 C C . GLN A 1 389 ? -10.144 2.770 0.092 1.00 98.31 389 GLN A C 1
ATOM 3027 O O . GLN A 1 389 ? -10.255 3.820 0.725 1.00 98.31 389 GLN A O 1
ATOM 3032 N N . TRP A 1 390 ? -11.132 1.894 -0.048 1.00 98.38 390 TRP A N 1
ATOM 3033 C CA . TRP A 1 390 ? -12.413 2.024 0.630 1.00 98.38 390 TRP A CA 1
ATOM 3034 C C . TRP A 1 390 ? -12.925 0.671 1.095 1.00 98.38 390 TRP A C 1
ATOM 3036 O O . TRP A 1 390 ? -12.733 -0.350 0.433 1.00 98.38 390 TRP A O 1
ATOM 3046 N N . ASN A 1 391 ? -13.615 0.669 2.227 1.00 98.12 391 ASN A N 1
ATOM 3047 C CA . ASN A 1 391 ? -14.250 -0.512 2.774 1.00 98.12 391 ASN A CA 1
ATOM 3048 C C . ASN A 1 391 ? -15.618 -0.171 3.361 1.00 98.12 391 ASN A C 1
ATOM 3050 O O . ASN A 1 391 ? -15.800 0.871 3.986 1.00 98.12 391 ASN A O 1
ATOM 3054 N N . VAL A 1 392 ? -16.567 -1.085 3.204 1.00 98.44 392 VAL A N 1
ATOM 3055 C CA . VAL A 1 392 ? -17.859 -1.049 3.893 1.00 98.44 392 VAL A CA 1
ATOM 3056 C C . VAL A 1 392 ? -18.106 -2.432 4.460 1.00 98.44 392 VAL A C 1
ATOM 3058 O O . VAL A 1 392 ? -18.114 -3.411 3.721 1.00 98.44 392 VAL A O 1
ATOM 3061 N N . ALA A 1 393 ? -18.291 -2.514 5.769 1.00 98.44 393 ALA A N 1
ATOM 3062 C CA . ALA A 1 393 ? -18.500 -3.750 6.493 1.00 98.44 393 ALA A CA 1
ATOM 3063 C C . ALA A 1 393 ? -19.756 -3.666 7.357 1.00 98.44 393 ALA A C 1
ATOM 3065 O O . ALA A 1 393 ? -20.010 -2.665 8.019 1.00 98.44 393 ALA A O 1
ATOM 3066 N N . MET A 1 394 ? -20.512 -4.752 7.376 1.00 98.50 394 MET A N 1
ATOM 3067 C CA . MET A 1 394 ? -21.635 -4.984 8.267 1.00 98.50 394 MET A CA 1
ATOM 3068 C C . MET A 1 394 ? -21.297 -6.180 9.150 1.00 98.50 394 MET A C 1
ATOM 3070 O O . MET A 1 394 ? -20.928 -7.235 8.638 1.00 98.50 394 MET A O 1
ATOM 3074 N N . GLU A 1 395 ? -21.446 -6.033 10.460 1.00 98.12 395 GLU A N 1
ATOM 3075 C CA . GLU A 1 395 ? -21.302 -7.108 11.437 1.00 98.12 395 GLU A CA 1
ATOM 3076 C C . GLU A 1 395 ? -22.613 -7.285 12.188 1.00 98.12 395 GLU A C 1
ATOM 3078 O O . GLU A 1 395 ? -23.141 -6.331 12.755 1.00 98.12 395 GLU A O 1
ATOM 3083 N N . LYS A 1 396 ? -23.135 -8.510 12.187 1.00 97.94 396 LYS A N 1
ATOM 3084 C CA . LYS A 1 396 ? -24.368 -8.875 12.879 1.00 97.94 396 LYS A CA 1
ATOM 3085 C C . LYS A 1 396 ? -24.079 -10.000 13.862 1.00 97.94 396 LYS A C 1
ATOM 3087 O O . LYS A 1 396 ? -23.591 -11.061 13.461 1.00 97.94 396 LYS A O 1
ATOM 3092 N N . SER A 1 397 ? -24.425 -9.798 15.126 1.00 97.62 397 SER A N 1
ATOM 3093 C CA . SER A 1 397 ? -24.541 -10.894 16.082 1.00 97.62 397 SER A CA 1
ATOM 3094 C C . SER A 1 397 ? -25.741 -11.767 15.724 1.00 97.62 397 SER A C 1
ATOM 3096 O O . SER A 1 397 ? -26.840 -11.267 15.469 1.00 97.62 397 SER A O 1
ATOM 3098 N N . VAL A 1 398 ? -25.531 -13.081 15.691 1.00 95.69 398 VAL A N 1
ATOM 3099 C CA . VAL A 1 398 ? -26.562 -14.080 15.374 1.00 95.69 398 VAL A CA 1
ATOM 3100 C C . VAL A 1 398 ? -26.799 -14.936 16.616 1.00 95.69 398 VAL A C 1
ATOM 3102 O O . VAL A 1 398 ? -26.351 -16.077 16.719 1.00 95.69 398 VAL A O 1
ATOM 3105 N N . GLY A 1 399 ? -27.474 -14.350 17.602 1.00 92.50 399 GLY A N 1
ATOM 3106 C CA . GLY A 1 399 ? -27.578 -14.912 18.942 1.00 92.50 399 GLY A CA 1
ATOM 3107 C C . GLY A 1 399 ? -26.301 -14.691 19.752 1.00 92.50 399 GLY A C 1
ATOM 3108 O O . GLY A 1 399 ? -25.461 -13.851 19.436 1.00 92.50 399 GLY A O 1
ATOM 3109 N N . ILE A 1 400 ? -26.152 -15.454 20.830 1.00 90.12 400 ILE A N 1
ATOM 3110 C CA . ILE A 1 400 ? -25.041 -15.270 21.765 1.00 90.12 400 ILE A CA 1
ATOM 3111 C C . ILE A 1 400 ? -23.795 -15.994 21.243 1.00 90.12 400 ILE A C 1
ATOM 3113 O O . ILE A 1 400 ? -23.828 -17.191 20.951 1.00 90.12 400 ILE A O 1
ATOM 3117 N N . GLY A 1 401 ? -22.681 -15.263 21.157 1.00 92.62 401 GLY A N 1
ATOM 3118 C CA . GLY A 1 401 ? -21.368 -15.820 20.821 1.00 92.62 401 GLY A CA 1
ATOM 3119 C C . GLY A 1 401 ? -21.183 -16.187 19.346 1.00 92.62 401 GLY A C 1
ATOM 3120 O O . GLY A 1 401 ? -20.278 -16.958 19.033 1.00 92.62 401 GLY A O 1
ATOM 3121 N N . GLN A 1 402 ? -22.020 -15.671 18.445 1.00 96.81 402 GLN A N 1
ATOM 3122 C CA . GLN A 1 402 ? -21.890 -15.873 17.002 1.00 96.81 402 GLN A CA 1
ATOM 3123 C C . GLN A 1 402 ? -21.967 -14.542 16.267 1.00 96.81 402 GLN A C 1
ATOM 3125 O O . GLN A 1 402 ? -22.825 -13.715 16.566 1.00 96.81 402 GLN A O 1
ATOM 3130 N N . THR A 1 403 ? -21.111 -14.363 15.268 1.00 97.88 403 THR A N 1
ATOM 3131 C CA . THR A 1 403 ? -21.034 -13.137 14.476 1.00 97.88 403 THR A CA 1
ATOM 3132 C C . THR A 1 403 ? -20.891 -13.479 13.002 1.00 97.88 403 THR A C 1
ATOM 3134 O O . THR A 1 403 ? -20.053 -14.299 12.617 1.00 97.88 403 THR A O 1
ATOM 3137 N N . LEU A 1 404 ? -21.703 -12.824 12.178 1.00 98.38 404 LEU A N 1
ATOM 3138 C CA . LEU A 1 404 ? -21.581 -12.817 10.729 1.00 98.38 404 LEU A CA 1
ATOM 3139 C C . LEU A 1 404 ? -21.117 -11.428 10.286 1.00 98.38 404 LEU A C 1
ATOM 3141 O O . LEU A 1 404 ? -21.776 -10.432 10.576 1.00 98.38 404 LEU A O 1
ATOM 3145 N N . SER A 1 405 ? -20.010 -11.376 9.555 1.00 98.31 405 SER A N 1
ATOM 3146 C CA . SER A 1 405 ? -19.479 -10.157 8.955 1.00 98.31 405 SER A CA 1
ATOM 3147 C C . SER A 1 405 ? -19.536 -10.253 7.433 1.00 98.31 405 SER A C 1
ATOM 3149 O O . SER A 1 405 ? -19.099 -11.246 6.848 1.00 98.31 405 SER A O 1
ATOM 3151 N N . LEU A 1 406 ? -20.033 -9.202 6.793 1.00 98.56 406 LEU A N 1
ATOM 3152 C CA . LEU A 1 406 ? -20.039 -9.007 5.346 1.00 98.56 406 LEU A CA 1
ATOM 3153 C C . LEU A 1 406 ? -19.262 -7.728 5.043 1.00 98.56 406 LEU A C 1
ATOM 3155 O O . LEU A 1 406 ? -19.624 -6.676 5.555 1.00 98.56 406 LEU A O 1
ATOM 3159 N N . SER A 1 407 ? -18.212 -7.798 4.233 1.00 98.44 407 SER A N 1
ATOM 3160 C CA . SER A 1 407 ? -17.361 -6.651 3.911 1.00 98.44 407 SER A CA 1
ATOM 3161 C C . SER A 1 407 ? -17.127 -6.546 2.412 1.00 98.44 407 SER A C 1
ATOM 3163 O O . SER A 1 407 ? -16.807 -7.538 1.761 1.00 98.44 407 SER A O 1
ATOM 3165 N N . TRP A 1 408 ? -17.266 -5.344 1.866 1.00 98.50 408 TRP A N 1
ATOM 3166 C CA . TRP A 1 408 ? -16.784 -4.991 0.538 1.00 98.50 408 TRP A CA 1
ATOM 3167 C C . TRP A 1 408 ? -15.546 -4.112 0.681 1.00 98.50 408 TRP A C 1
ATOM 3169 O O . TRP A 1 408 ? -15.603 -3.076 1.341 1.00 98.50 408 TRP A O 1
ATOM 3179 N N . LEU A 1 409 ? -14.442 -4.508 0.053 1.00 97.75 409 LEU A N 1
ATOM 3180 C CA . LEU A 1 409 ? -13.177 -3.777 0.021 1.00 97.75 409 LEU A CA 1
ATOM 3181 C C . LEU A 1 409 ? -12.816 -3.474 -1.432 1.00 97.75 409 LEU A C 1
ATOM 3183 O O . LEU A 1 409 ? -12.819 -4.373 -2.273 1.00 97.75 409 LEU A O 1
ATOM 3187 N N . GLY A 1 410 ? -12.453 -2.229 -1.714 1.00 98.12 410 GLY A N 1
ATOM 3188 C CA . GLY A 1 410 ? -11.962 -1.811 -3.017 1.00 98.12 410 GLY A CA 1
ATOM 3189 C C . GLY A 1 410 ? -10.675 -1.008 -2.909 1.00 98.12 410 GLY A C 1
ATOM 3190 O O . GLY A 1 410 ? -10.475 -0.250 -1.958 1.00 98.12 410 GLY A O 1
ATOM 3191 N N . THR A 1 411 ? -9.802 -1.175 -3.898 1.00 98.19 411 THR A N 1
ATOM 3192 C CA . THR A 1 411 ? -8.644 -0.310 -4.098 1.00 98.19 411 THR A CA 1
ATOM 3193 C C . THR A 1 411 ? -8.540 0.124 -5.557 1.00 98.19 411 THR A C 1
ATOM 3195 O O . THR A 1 411 ? -8.835 -0.642 -6.480 1.00 98.19 411 THR A O 1
ATOM 3198 N N . ASP A 1 412 ? -8.112 1.366 -5.758 1.00 97.62 412 ASP A N 1
ATOM 3199 C CA . ASP A 1 412 ? -7.747 1.923 -7.057 1.00 97.62 412 ASP A CA 1
ATOM 3200 C C . ASP A 1 412 ? -6.413 2.656 -6.904 1.00 97.62 412 ASP A C 1
ATOM 3202 O O . ASP A 1 412 ? -6.301 3.660 -6.197 1.00 97.62 412 ASP A O 1
ATOM 3206 N N . SER A 1 413 ? -5.374 2.104 -7.516 1.00 96.69 413 SER A N 1
ATOM 3207 C CA . SER A 1 413 ? -4.016 2.630 -7.476 1.00 96.69 413 SER A CA 1
ATOM 3208 C C . SER A 1 413 ? -3.694 3.358 -8.772 1.00 96.69 413 SER A C 1
ATOM 3210 O O . SER A 1 413 ? -3.984 2.868 -9.866 1.00 96.69 413 SER A O 1
ATOM 3212 N N . ARG A 1 414 ? -3.045 4.515 -8.660 1.00 95.19 414 ARG A N 1
ATOM 3213 C CA . ARG A 1 414 ? -2.679 5.395 -9.773 1.00 95.19 414 ARG A CA 1
ATOM 3214 C C . ARG A 1 414 ? -1.231 5.840 -9.640 1.00 95.19 414 ARG A C 1
ATOM 3216 O O . ARG A 1 414 ? -0.652 5.801 -8.555 1.00 95.19 414 ARG A O 1
ATOM 3223 N N . ARG A 1 415 ? -0.669 6.300 -10.760 1.00 93.94 415 ARG A N 1
ATOM 3224 C CA . ARG A 1 415 ? 0.721 6.772 -10.859 1.00 93.94 415 ARG A CA 1
ATOM 3225 C C . ARG A 1 415 ? 1.734 5.721 -10.402 1.00 93.94 415 ARG A C 1
ATOM 3227 O O . ARG A 1 415 ? 2.811 6.058 -9.922 1.00 93.94 415 ARG A O 1
ATOM 3234 N N . LEU A 1 416 ? 1.382 4.442 -10.536 1.00 92.50 416 LEU A N 1
ATOM 3235 C CA . LEU A 1 416 ? 2.282 3.347 -10.209 1.00 92.50 416 LEU A CA 1
ATOM 3236 C C . LEU A 1 416 ? 3.513 3.438 -11.115 1.00 92.50 416 LEU A C 1
ATOM 3238 O O . LEU A 1 416 ? 3.390 3.676 -12.321 1.00 92.50 416 LEU A O 1
ATOM 3242 N N . LEU A 1 417 ? 4.688 3.290 -10.505 1.00 90.31 417 LEU A N 1
ATOM 3243 C CA . LEU A 1 417 ? 5.960 3.400 -11.205 1.00 90.31 417 LEU A CA 1
ATOM 3244 C C . LEU A 1 417 ? 6.120 2.243 -12.188 1.00 90.31 417 LEU A C 1
ATOM 3246 O O . LEU A 1 417 ? 5.907 1.081 -11.844 1.00 90.31 417 LEU A O 1
ATOM 3250 N N . GLN A 1 418 ? 6.540 2.576 -13.399 1.00 87.06 418 GLN A N 1
ATOM 3251 C CA . GLN A 1 418 ? 6.883 1.626 -14.446 1.00 87.06 418 GLN A CA 1
ATOM 3252 C C . GLN A 1 418 ? 8.388 1.647 -14.653 1.00 87.06 418 GLN A C 1
ATOM 3254 O O . GLN A 1 418 ? 8.930 2.714 -14.886 1.00 87.06 418 GLN A O 1
ATOM 3259 N N . LYS A 1 419 ? 9.078 0.506 -14.642 1.00 86.62 419 LYS A N 1
ATOM 3260 C CA . LYS A 1 419 ? 10.468 0.470 -15.118 1.00 86.62 419 LYS A CA 1
ATOM 3261 C C . LYS A 1 419 ? 10.458 0.470 -16.647 1.00 86.62 419 LYS A C 1
ATOM 3263 O O . LYS A 1 419 ? 9.987 -0.489 -17.254 1.00 86.62 419 LYS A O 1
ATOM 3268 N N . ARG A 1 420 ? 10.949 1.542 -17.267 1.00 85.12 420 ARG A N 1
ATOM 3269 C CA . ARG A 1 420 ? 11.160 1.650 -18.713 1.00 85.12 420 ARG A CA 1
ATOM 3270 C C . ARG A 1 420 ? 12.655 1.604 -18.998 1.00 85.12 420 ARG A C 1
ATOM 3272 O O . ARG A 1 420 ? 13.364 2.578 -18.767 1.00 85.12 420 ARG A O 1
ATOM 3279 N N . ARG A 1 421 ? 13.105 0.475 -19.528 1.00 83.69 421 ARG A N 1
ATOM 3280 C CA . ARG A 1 421 ? 14.467 0.271 -20.023 1.00 83.69 421 ARG A CA 1
ATOM 3281 C C . ARG A 1 421 ? 14.530 0.750 -21.475 1.00 83.69 421 ARG A C 1
ATOM 3283 O O . ARG A 1 421 ? 13.654 0.397 -22.258 1.00 83.69 421 ARG A O 1
ATOM 3290 N N . THR A 1 422 ? 15.468 1.630 -21.812 1.00 83.31 422 THR A N 1
ATOM 3291 C CA . THR A 1 422 ? 15.642 2.165 -23.176 1.00 83.31 422 THR A CA 1
ATOM 3292 C C . THR A 1 422 ? 17.130 2.190 -23.505 1.00 83.31 422 THR A C 1
ATOM 3294 O O . THR A 1 422 ? 17.901 2.794 -22.763 1.00 83.31 422 THR A O 1
ATOM 3297 N N . ASP A 1 423 ? 17.533 1.544 -24.596 1.00 84.81 423 ASP A N 1
ATOM 3298 C CA . ASP A 1 423 ? 18.853 1.757 -25.191 1.00 84.81 423 ASP A CA 1
ATOM 3299 C C . ASP A 1 423 ? 18.818 3.054 -26.002 1.00 84.81 423 ASP A C 1
ATOM 3301 O O . ASP A 1 423 ? 17.905 3.252 -26.803 1.00 84.81 423 ASP A O 1
ATOM 3305 N N . VAL A 1 424 ? 19.772 3.946 -25.747 1.00 88.44 424 VAL A N 1
ATOM 3306 C CA . VAL A 1 424 ? 19.843 5.269 -26.378 1.00 88.44 424 VAL A CA 1
ATOM 3307 C C . VAL A 1 424 ? 21.119 5.462 -27.195 1.00 88.44 424 VAL A C 1
ATOM 3309 O O . VAL A 1 424 ? 21.378 6.576 -27.641 1.00 88.44 424 VAL A O 1
ATOM 3312 N N . ARG A 1 425 ? 21.920 4.406 -27.418 1.00 87.44 425 ARG A N 1
ATOM 3313 C CA . ARG A 1 425 ? 23.218 4.505 -28.117 1.00 87.44 425 ARG A CA 1
ATOM 3314 C C . ARG A 1 425 ? 23.126 5.113 -29.511 1.00 87.44 425 ARG A C 1
ATOM 3316 O O . ARG A 1 425 ? 24.059 5.791 -29.934 1.00 87.44 425 ARG A O 1
ATOM 3323 N N . ASN A 1 426 ? 22.033 4.852 -30.228 1.00 87.06 426 ASN A N 1
ATOM 3324 C CA . ASN A 1 426 ? 21.853 5.333 -31.598 1.00 87.06 426 ASN A CA 1
ATOM 3325 C C . ASN A 1 426 ? 21.594 6.846 -31.645 1.00 87.06 426 ASN A C 1
ATOM 3327 O O . ASN A 1 426 ? 22.019 7.520 -32.580 1.00 87.06 426 ASN A O 1
ATOM 3331 N N . GLU A 1 427 ? 20.899 7.380 -30.644 1.00 90.81 427 GLU A N 1
ATOM 3332 C CA . GLU A 1 427 ? 20.533 8.789 -30.530 1.00 90.81 427 GLU A CA 1
ATOM 3333 C C . GLU A 1 427 ? 21.549 9.601 -29.715 1.00 90.81 427 GLU A C 1
ATOM 3335 O O . GLU A 1 427 ? 21.677 10.809 -29.920 1.00 90.81 427 GLU A O 1
ATOM 3340 N N . ASN A 1 428 ? 22.252 8.958 -28.781 1.00 91.62 428 ASN A N 1
ATOM 3341 C CA . ASN A 1 428 ? 23.266 9.555 -27.925 1.00 91.62 428 ASN A CA 1
ATOM 3342 C C . ASN A 1 428 ? 24.402 8.549 -27.640 1.00 91.62 428 ASN A C 1
ATOM 3344 O O . ASN A 1 428 ? 24.256 7.682 -26.775 1.00 91.62 428 ASN A O 1
ATOM 3348 N N . PRO A 1 429 ? 25.564 8.678 -28.309 1.00 90.69 429 PRO A N 1
ATOM 3349 C CA . PRO A 1 429 ? 26.657 7.714 -28.189 1.00 90.69 429 PRO A CA 1
ATOM 3350 C C . PRO A 1 429 ? 27.363 7.741 -26.823 1.00 90.69 429 PRO A C 1
ATOM 3352 O O . PRO A 1 429 ? 28.153 6.840 -26.536 1.00 90.69 429 PRO A O 1
ATOM 3355 N N . GLU A 1 430 ? 27.109 8.746 -25.973 1.00 90.75 430 GLU A N 1
ATOM 3356 C CA . GLU A 1 430 ? 27.674 8.793 -24.619 1.00 90.75 430 GLU A CA 1
ATOM 3357 C C . GLU A 1 430 ? 27.016 7.794 -23.668 1.00 90.75 430 GLU A C 1
ATOM 3359 O O . GLU A 1 430 ? 27.642 7.412 -22.682 1.00 90.75 430 GLU A O 1
ATOM 3364 N N . PHE A 1 431 ? 25.781 7.364 -23.931 1.00 89.62 431 PHE A N 1
ATOM 3365 C CA . PHE A 1 431 ? 25.022 6.509 -23.022 1.00 89.62 431 PHE A CA 1
ATOM 3366 C C . PHE A 1 431 ? 24.679 5.177 -23.666 1.00 89.62 431 PHE A C 1
ATOM 3368 O O . PHE A 1 431 ? 24.359 5.091 -24.846 1.00 89.62 431 PHE A O 1
ATOM 3375 N N . GLY A 1 432 ? 24.752 4.127 -22.852 1.00 85.81 432 GLY A N 1
ATOM 3376 C CA . GLY A 1 432 ? 24.249 2.812 -23.205 1.00 85.81 432 GLY A CA 1
ATOM 3377 C C . GLY A 1 432 ? 22.752 2.750 -22.975 1.00 85.81 432 GLY A C 1
ATOM 3378 O O . GLY A 1 432 ? 21.927 3.289 -23.707 1.00 85.81 432 GLY A O 1
ATOM 3379 N N . GLU A 1 433 ? 22.422 2.095 -21.879 1.00 85.31 433 GLU A N 1
ATOM 3380 C CA . GLU A 1 433 ? 21.058 1.905 -21.447 1.00 85.31 433 GLU A CA 1
ATOM 3381 C C . GLU A 1 433 ? 20.661 2.889 -20.353 1.00 85.31 433 GLU A C 1
ATOM 3383 O O . GLU A 1 433 ? 21.433 3.201 -19.440 1.00 85.31 433 GLU A O 1
ATOM 3388 N N . VAL A 1 434 ? 19.398 3.301 -20.401 1.00 89.38 434 VAL A N 1
ATOM 3389 C CA . VAL A 1 434 ? 18.769 4.107 -19.366 1.00 89.38 434 VAL A CA 1
ATOM 3390 C C . VAL A 1 434 ? 17.531 3.404 -18.816 1.00 89.38 434 VAL A C 1
ATOM 3392 O O . VAL A 1 434 ? 16.611 3.046 -19.555 1.00 89.38 434 VAL A O 1
ATOM 3395 N N . ASN A 1 435 ? 17.487 3.253 -17.491 1.00 91.06 435 ASN A N 1
ATOM 3396 C CA . ASN A 1 435 ? 16.303 2.826 -16.753 1.00 91.06 435 ASN A CA 1
ATOM 3397 C C . ASN A 1 435 ? 15.553 4.053 -16.230 1.00 91.06 435 ASN A C 1
ATOM 3399 O O . ASN A 1 435 ? 16.014 4.731 -15.314 1.00 91.06 435 ASN A O 1
ATOM 3403 N N . TYR A 1 436 ? 14.377 4.314 -16.791 1.00 91.56 436 TYR A N 1
ATOM 3404 C CA . TYR A 1 436 ? 13.516 5.434 -16.428 1.00 91.56 436 TYR A CA 1
ATOM 3405 C C . TYR A 1 436 ? 12.249 4.966 -15.705 1.00 91.56 436 TYR A C 1
ATOM 3407 O O . TYR A 1 436 ? 11.630 3.991 -16.130 1.00 91.56 436 TYR A O 1
ATOM 3415 N N . PHE A 1 437 ? 11.833 5.663 -14.641 1.00 92.00 437 PHE A N 1
ATOM 3416 C CA . PHE A 1 437 ? 10.696 5.255 -13.798 1.00 92.00 437 PHE A CA 1
ATOM 3417 C C . PHE A 1 437 ? 9.523 6.253 -13.796 1.00 92.00 437 PHE A C 1
ATOM 3419 O O . PHE A 1 437 ? 9.323 6.962 -12.806 1.00 92.00 437 PHE A O 1
ATOM 3426 N N . PRO A 1 438 ? 8.717 6.346 -14.872 1.00 90.69 438 PRO A N 1
ATOM 3427 C CA . PRO A 1 438 ? 7.542 7.214 -14.890 1.00 90.69 438 PRO A CA 1
ATOM 3428 C C . PRO A 1 438 ? 6.373 6.633 -14.073 1.00 90.69 438 PRO A C 1
ATOM 3430 O O . PRO A 1 438 ? 6.163 5.421 -14.025 1.00 90.69 438 PRO A O 1
ATOM 3433 N N . GLY A 1 439 ? 5.558 7.509 -13.476 1.00 89.25 439 GLY A N 1
ATOM 3434 C CA . GLY A 1 439 ? 4.334 7.145 -12.750 1.00 89.25 439 GLY A CA 1
ATOM 3435 C C . GLY A 1 439 ? 3.095 7.126 -13.648 1.00 89.25 439 GLY A C 1
ATOM 3436 O O . GLY A 1 439 ? 2.290 8.054 -13.598 1.00 89.25 439 GLY A O 1
ATOM 3437 N N . GLN A 1 440 ? 2.929 6.088 -14.474 1.00 85.44 440 GLN A N 1
ATOM 3438 C CA . GLN A 1 440 ? 1.843 6.013 -15.474 1.00 85.44 440 GLN A CA 1
ATOM 3439 C C . GLN A 1 440 ? 0.893 4.820 -15.299 1.00 85.44 440 GLN A C 1
ATOM 3441 O O . GLN A 1 440 ? -0.183 4.803 -15.899 1.00 85.44 440 GLN A O 1
ATOM 3446 N N . LEU A 1 441 ? 1.244 3.830 -14.475 1.00 91.31 441 LEU A N 1
ATOM 3447 C CA . LEU A 1 441 ? 0.451 2.607 -14.357 1.00 91.31 441 LEU A CA 1
ATOM 3448 C C . LEU A 1 441 ? -0.680 2.748 -13.331 1.00 91.31 441 LEU A C 1
ATOM 3450 O O . LEU A 1 441 ? -0.679 3.623 -12.457 1.00 91.31 441 LEU A O 1
ATOM 3454 N N . SER A 1 442 ? -1.661 1.855 -13.444 1.00 94.44 442 SER A N 1
ATOM 3455 C CA . SER A 1 442 ? -2.778 1.754 -12.505 1.00 94.44 442 SER A CA 1
ATOM 3456 C C . SER A 1 442 ? -3.095 0.307 -12.148 1.00 94.44 442 SER A C 1
ATOM 3458 O O . SER A 1 442 ? -2.778 -0.615 -12.896 1.00 94.44 442 SER A O 1
ATOM 3460 N N . SER A 1 443 ? -3.727 0.110 -10.999 1.00 95.44 443 SER A N 1
ATOM 3461 C CA . SER A 1 443 ? -4.228 -1.190 -10.558 1.00 95.44 443 SER A CA 1
ATOM 3462 C C . SER A 1 443 ? -5.591 -1.007 -9.909 1.00 95.44 443 SER A C 1
ATOM 3464 O O . SER A 1 443 ? -5.853 0.031 -9.310 1.00 95.44 443 SER A O 1
ATOM 3466 N N . SER A 1 444 ? -6.468 -1.993 -10.044 1.00 96.62 444 SER A N 1
ATOM 3467 C CA . SER A 1 444 ? -7.784 -1.988 -9.410 1.00 96.62 444 SER A CA 1
ATOM 3468 C C . SER A 1 444 ? -8.070 -3.347 -8.793 1.00 96.62 444 SER A C 1
ATOM 3470 O O . SER A 1 444 ? -7.956 -4.365 -9.481 1.00 96.62 444 SER A O 1
ATOM 3472 N N . TYR A 1 445 ? -8.499 -3.355 -7.537 1.00 97.50 445 TYR A N 1
ATOM 3473 C CA . TYR A 1 445 ? -8.898 -4.550 -6.804 1.00 97.50 445 TYR A CA 1
ATOM 3474 C C . TYR A 1 445 ? -10.281 -4.346 -6.196 1.00 97.50 445 TYR A C 1
ATOM 3476 O O . TYR A 1 445 ? -10.550 -3.303 -5.610 1.00 97.50 445 TYR A O 1
ATOM 3484 N N . GLN A 1 446 ? -11.158 -5.335 -6.322 1.00 98.12 446 GLN A N 1
ATOM 3485 C CA . GLN A 1 446 ? -12.456 -5.363 -5.647 1.00 98.12 446 GLN A CA 1
ATOM 3486 C C . GLN A 1 446 ? -12.633 -6.719 -4.981 1.00 98.12 446 GLN A C 1
ATOM 3488 O O . GLN A 1 446 ? -12.325 -7.743 -5.595 1.00 98.12 446 GLN A O 1
ATOM 3493 N N . ALA A 1 447 ? -13.144 -6.737 -3.753 1.00 98.19 447 ALA A N 1
ATOM 3494 C CA . ALA A 1 447 ? -13.399 -7.967 -3.029 1.00 98.19 447 ALA A CA 1
ATOM 3495 C C . ALA A 1 447 ? -14.632 -7.902 -2.132 1.00 98.19 447 ALA A C 1
ATOM 3497 O O . ALA A 1 447 ? -14.835 -6.950 -1.383 1.00 98.19 447 ALA A O 1
ATOM 3498 N N . LEU A 1 448 ? -15.390 -8.993 -2.157 1.00 98.50 448 LEU A N 1
ATOM 3499 C CA . LEU A 1 448 ? -16.407 -9.335 -1.178 1.00 98.50 448 LEU A CA 1
ATOM 3500 C C . LEU A 1 448 ? -15.818 -10.346 -0.193 1.00 98.50 448 LEU A C 1
ATOM 3502 O O . LEU A 1 448 ? -15.313 -11.392 -0.600 1.00 98.50 448 LEU A O 1
ATOM 3506 N N . GLN A 1 449 ? -15.920 -10.066 1.098 1.00 98.25 449 GLN A N 1
ATOM 3507 C CA . GLN A 1 449 ? -15.477 -10.939 2.176 1.00 98.25 449 GLN A CA 1
ATOM 3508 C C . GLN A 1 449 ? -16.652 -11.273 3.091 1.00 98.25 449 GLN A C 1
ATOM 3510 O O . GLN A 1 449 ? -17.363 -10.390 3.565 1.00 98.25 449 GLN A O 1
ATOM 3515 N N . ILE A 1 450 ? -16.840 -12.560 3.354 1.00 98.56 450 ILE A N 1
ATOM 3516 C CA . ILE A 1 450 ? -17.841 -13.092 4.273 1.00 98.56 450 ILE A CA 1
ATOM 3517 C C . ILE A 1 450 ? -17.092 -13.824 5.372 1.00 98.56 450 ILE A C 1
ATOM 3519 O O . ILE A 1 450 ? -16.311 -14.730 5.085 1.00 98.56 450 ILE A O 1
ATOM 3523 N N . ARG A 1 451 ? -17.340 -13.466 6.629 1.00 98.56 451 ARG A N 1
ATOM 3524 C CA . ARG A 1 451 ? -16.762 -14.145 7.787 1.00 98.56 451 ARG A CA 1
ATOM 3525 C C . ARG A 1 451 ? -17.863 -14.588 8.730 1.00 98.56 451 ARG A C 1
ATOM 3527 O O . ARG A 1 451 ? -18.698 -13.789 9.125 1.00 98.56 451 ARG A O 1
ATOM 3534 N N . PHE A 1 452 ? -17.820 -15.846 9.133 1.00 98.44 452 PHE A N 1
ATOM 3535 C CA . PHE A 1 452 ? -18.631 -16.376 10.215 1.00 98.44 452 PHE A CA 1
ATOM 3536 C C . PHE A 1 452 ? -17.715 -16.785 11.360 1.00 98.44 452 PHE A C 1
ATOM 3538 O O . PHE A 1 452 ? -16.741 -17.510 11.156 1.00 98.44 452 PHE A O 1
ATOM 3545 N N . GLN A 1 453 ? -18.031 -16.334 12.565 1.00 98.00 453 GLN A N 1
ATOM 3546 C CA . GLN A 1 453 ? -17.325 -16.719 13.773 1.00 98.00 453 GLN A CA 1
ATOM 3547 C C . GLN A 1 453 ? -18.324 -17.206 14.809 1.00 98.00 453 GLN A C 1
ATOM 3549 O O . GLN A 1 453 ? -19.294 -16.520 15.116 1.00 98.00 453 GLN A O 1
ATOM 3554 N N . ARG A 1 454 ? -18.034 -18.362 15.396 1.00 96.88 454 ARG A N 1
ATOM 3555 C CA . ARG A 1 454 ? -18.686 -18.869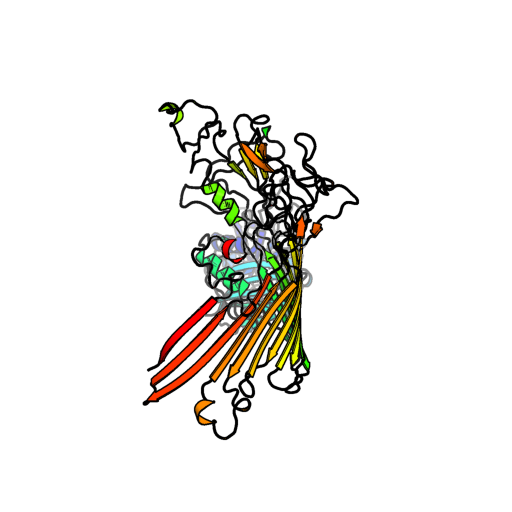 16.596 1.00 96.88 454 ARG A CA 1
ATOM 3556 C C . ARG A 1 454 ? -17.636 -19.007 17.687 1.00 96.88 454 ARG A C 1
ATOM 3558 O O . ARG A 1 454 ? -16.701 -19.795 17.545 1.00 96.88 454 ARG A O 1
ATOM 3565 N N . SER A 1 455 ? -17.809 -18.250 18.762 1.00 93.75 455 SER A N 1
ATOM 3566 C CA . SER A 1 455 ? -17.027 -18.372 19.990 1.00 93.75 455 SER A CA 1
ATOM 3567 C C . SER A 1 455 ? -17.269 -19.726 20.658 1.00 93.75 455 SER A C 1
ATOM 3569 O O . SER A 1 455 ? -18.307 -20.357 20.443 1.00 93.75 455 SER A O 1
ATOM 3571 N N . LEU A 1 456 ? -16.306 -20.166 21.473 1.00 91.31 456 LEU A N 1
ATOM 3572 C CA . LEU A 1 456 ? -16.358 -21.455 22.157 1.00 91.31 456 LEU A CA 1
ATOM 3573 C C . LEU A 1 456 ? -17.649 -21.584 22.981 1.00 91.31 456 LEU A C 1
ATOM 3575 O O . LEU A 1 456 ? -17.878 -20.837 23.930 1.00 91.31 456 LEU A O 1
ATOM 3579 N N . SER A 1 457 ? -18.496 -22.543 22.611 1.00 88.44 457 SER A N 1
ATOM 3580 C CA . SER A 1 457 ? -19.734 -22.855 23.324 1.00 88.44 457 SER A CA 1
ATOM 3581 C C . SER A 1 457 ? -20.011 -24.345 23.229 1.00 88.44 457 SER A C 1
ATOM 3583 O O . SER A 1 457 ? -20.053 -24.898 22.126 1.00 88.44 457 SER A O 1
ATOM 3585 N N . HIS A 1 458 ? -20.210 -24.983 24.386 1.00 85.81 458 HIS A N 1
ATOM 3586 C CA . HIS A 1 458 ? -20.376 -26.436 24.503 1.00 85.81 458 HIS A CA 1
ATOM 3587 C C . HIS A 1 458 ? -19.218 -27.209 23.843 1.00 85.81 458 HIS A C 1
ATOM 3589 O O . HIS A 1 458 ? -19.435 -28.182 23.124 1.00 85.81 458 HIS A O 1
ATOM 3595 N N . GLY A 1 459 ? -17.990 -26.713 24.036 1.00 88.88 459 GLY A N 1
ATOM 3596 C CA . GLY A 1 459 ? -16.766 -27.302 23.489 1.00 88.88 459 GLY A CA 1
ATOM 3597 C C . GLY A 1 459 ? -16.495 -26.994 22.013 1.00 88.88 459 GLY A C 1
ATOM 3598 O O . GLY A 1 459 ? -15.409 -27.291 21.543 1.00 88.88 459 GLY A O 1
ATOM 3599 N N . LEU A 1 460 ? -17.426 -26.381 21.271 1.00 93.12 460 LEU A N 1
ATOM 3600 C CA . LEU A 1 460 ? -17.267 -26.129 19.835 1.0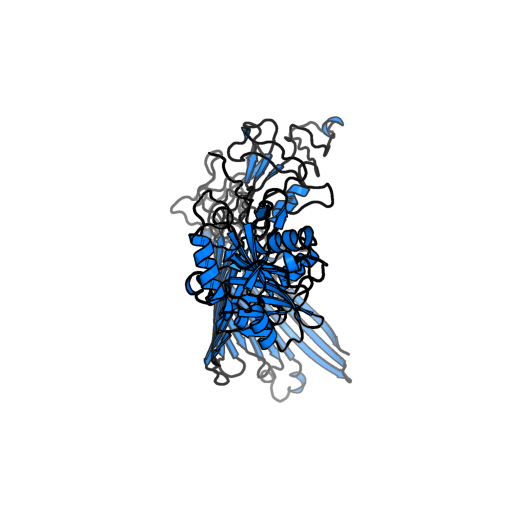0 93.12 460 LEU A CA 1
ATOM 3601 C C . LEU A 1 460 ? -16.955 -24.660 19.529 1.00 93.12 460 LEU A C 1
ATOM 3603 O O . LEU A 1 460 ? -17.711 -23.762 19.915 1.00 93.12 460 LEU A O 1
ATOM 3607 N N . GLN A 1 461 ? -15.895 -24.439 18.755 1.00 97.12 461 GLN A N 1
ATOM 3608 C CA . GLN A 1 461 ? -15.515 -23.162 18.154 1.00 97.12 461 GLN A CA 1
ATOM 3609 C C . GLN A 1 461 ? -15.423 -23.317 16.630 1.00 97.12 461 GLN A C 1
ATOM 3611 O O . GLN A 1 461 ? -14.927 -24.329 16.138 1.00 97.12 461 GLN A O 1
ATOM 3616 N N . ILE A 1 462 ? -15.901 -22.322 15.872 1.00 97.94 462 ILE A N 1
ATOM 3617 C CA . ILE A 1 462 ? -15.875 -22.337 14.398 1.00 97.94 462 ILE A CA 1
ATOM 3618 C C . ILE A 1 462 ? -15.436 -20.970 13.872 1.00 97.94 462 ILE A C 1
ATOM 3620 O O . ILE A 1 462 ? -15.897 -19.931 14.347 1.00 97.94 462 ILE A O 1
ATOM 3624 N N . LEU A 1 463 ? -14.603 -20.979 12.835 1.00 98.25 463 LEU A N 1
ATOM 3625 C CA . LEU A 1 463 ? -14.284 -19.814 12.021 1.00 98.25 463 LEU A CA 1
ATOM 3626 C C . LEU A 1 463 ? -14.395 -20.186 10.542 1.00 98.25 463 LEU A C 1
ATOM 3628 O O . LEU A 1 463 ? -13.751 -21.122 10.084 1.00 98.25 463 LEU A O 1
ATOM 3632 N N . GLY A 1 464 ? -15.180 -19.434 9.782 1.00 98.38 464 GLY A N 1
ATOM 3633 C CA . GLY A 1 464 ? -15.259 -19.530 8.328 1.00 98.38 464 GLY A CA 1
ATOM 3634 C C . GLY A 1 464 ? -15.001 -18.169 7.697 1.00 98.38 464 GLY A C 1
ATOM 3635 O O . GLY A 1 464 ? -15.508 -17.160 8.178 1.00 98.38 464 GLY A O 1
ATOM 3636 N N . SER A 1 465 ? -14.219 -18.132 6.626 1.00 98.38 465 SER A N 1
ATOM 3637 C CA . SER A 1 465 ? -13.924 -16.933 5.848 1.00 98.38 465 SER A CA 1
ATOM 3638 C C . SER A 1 465 ? -13.944 -17.267 4.363 1.00 98.38 465 SER A C 1
ATOM 3640 O O . SER A 1 465 ? -13.227 -18.158 3.910 1.00 98.38 465 SER A O 1
ATOM 3642 N N . TYR A 1 466 ? -14.767 -16.555 3.607 1.00 98.50 466 TYR A N 1
ATOM 3643 C CA . TYR A 1 466 ? -14.870 -16.660 2.162 1.00 98.50 466 TYR A CA 1
ATOM 3644 C C . TYR A 1 466 ? -14.598 -15.298 1.531 1.00 98.50 466 TYR A C 1
ATOM 3646 O O . TYR A 1 466 ? -15.236 -14.308 1.874 1.00 98.50 466 TYR A O 1
ATOM 3654 N N . GLY A 1 467 ? -13.660 -15.258 0.593 1.00 98.38 467 GLY A N 1
ATOM 3655 C CA . GLY A 1 467 ? -13.351 -14.101 -0.227 1.00 98.38 467 GLY A CA 1
ATOM 3656 C C . GLY A 1 467 ? -13.679 -14.378 -1.686 1.00 98.38 467 GLY A C 1
ATOM 3657 O O . GLY A 1 467 ? -13.207 -15.367 -2.252 1.00 98.38 467 GLY A O 1
ATOM 3658 N N . TRP A 1 468 ? -14.443 -13.482 -2.298 1.00 98.44 468 TRP A N 1
ATOM 3659 C CA . TRP A 1 468 ? -14.530 -13.342 -3.744 1.00 98.44 468 TRP A CA 1
ATOM 3660 C C . TRP A 1 468 ? -13.805 -12.067 -4.156 1.00 98.44 468 TRP A C 1
ATOM 3662 O O . TRP A 1 468 ? -14.063 -11.023 -3.564 1.00 98.44 468 TRP A O 1
ATOM 3672 N N . ALA A 1 469 ? -12.905 -12.129 -5.134 1.00 97.69 469 ALA A N 1
ATOM 3673 C CA . ALA A 1 469 ? -12.108 -10.969 -5.521 1.00 97.69 469 ALA A CA 1
ATOM 3674 C C . ALA A 1 469 ? -11.841 -10.888 -7.027 1.00 97.69 469 ALA A C 1
ATOM 3676 O O . ALA A 1 469 ? -11.916 -11.885 -7.745 1.00 97.69 469 ALA A O 1
ATOM 3677 N N . HIS A 1 470 ? -11.504 -9.689 -7.500 1.00 97.31 470 HIS A N 1
ATOM 3678 C CA . HIS A 1 470 ? -10.970 -9.437 -8.837 1.00 97.31 470 HIS A CA 1
ATOM 3679 C C . HIS A 1 470 ? -9.890 -8.359 -8.772 1.00 97.31 470 HIS A C 1
ATOM 3681 O O . HIS A 1 470 ? -10.160 -7.243 -8.335 1.00 97.31 470 HIS A O 1
ATOM 3687 N N . ALA A 1 471 ? -8.690 -8.687 -9.248 1.00 95.81 471 ALA A N 1
ATOM 3688 C CA . ALA A 1 471 ? -7.573 -7.767 -9.433 1.00 95.81 471 ALA A CA 1
ATOM 3689 C C . ALA A 1 471 ? -7.238 -7.562 -10.925 1.00 95.81 471 ALA A C 1
ATOM 3691 O O . ALA A 1 471 ? -7.127 -8.534 -11.679 1.00 95.81 471 ALA A O 1
ATOM 3692 N N . ILE A 1 472 ? -7.020 -6.314 -11.348 1.00 94.56 472 ILE A N 1
ATOM 3693 C CA . ILE A 1 472 ? -6.575 -5.941 -12.702 1.00 94.56 472 ILE A CA 1
ATOM 3694 C C . ILE A 1 472 ? -5.392 -4.977 -12.592 1.00 94.56 472 ILE A C 1
ATOM 3696 O O . ILE A 1 472 ? -5.501 -3.959 -11.915 1.00 94.56 472 ILE A O 1
ATOM 3700 N N . ASP A 1 473 ? -4.299 -5.263 -13.296 1.00 93.00 473 ASP A N 1
ATOM 3701 C CA . ASP A 1 473 ? -3.074 -4.454 -13.309 1.00 93.00 473 ASP A CA 1
ATOM 3702 C C . ASP A 1 473 ? -2.324 -4.567 -14.653 1.00 93.00 473 ASP A C 1
ATOM 3704 O O . ASP A 1 473 ? -2.856 -5.098 -15.637 1.00 93.00 473 ASP A O 1
ATOM 3708 N N . TYR A 1 474 ? -1.084 -4.071 -14.697 1.00 87.50 474 TYR A N 1
ATOM 3709 C CA . TYR A 1 474 ? -0.197 -4.130 -15.865 1.00 87.50 474 TYR A CA 1
ATOM 3710 C C . TYR A 1 474 ? 0.929 -5.181 -15.755 1.00 87.50 474 TYR A C 1
ATOM 3712 O O . TYR A 1 474 ? 1.787 -5.238 -16.632 1.00 87.50 474 TYR A O 1
ATOM 3720 N N . GLY A 1 475 ? 0.920 -6.016 -14.708 1.00 79.25 475 GLY A N 1
ATOM 3721 C CA . GLY A 1 475 ? 1.989 -6.956 -14.345 1.00 79.25 475 GLY A CA 1
ATOM 3722 C C . GLY A 1 475 ? 2.459 -6.739 -12.900 1.00 79.25 475 GLY A C 1
ATOM 3723 O O . GLY A 1 475 ? 2.871 -5.635 -12.548 1.00 79.25 475 GLY A O 1
ATOM 3724 N N . SER A 1 476 ? 2.376 -7.779 -12.066 1.00 73.19 476 SER A N 1
ATOM 3725 C CA . SER A 1 476 ? 2.660 -7.755 -10.618 1.00 73.19 476 SER A CA 1
ATOM 3726 C C . SER A 1 476 ? 3.989 -8.427 -10.262 1.00 73.19 476 SER A C 1
ATOM 3728 O O . SER A 1 476 ? 4.694 -7.984 -9.356 1.00 73.19 476 SER A O 1
ATOM 3730 N N . THR A 1 477 ? 4.362 -9.478 -10.990 1.00 60.34 477 THR A N 1
ATOM 3731 C CA . THR A 1 477 ? 5.673 -10.132 -10.910 1.00 60.34 477 THR A CA 1
ATOM 3732 C C . THR A 1 477 ? 6.432 -9.834 -12.196 1.00 60.34 477 THR A C 1
ATOM 3734 O O . THR A 1 477 ? 5.989 -10.262 -13.255 1.00 60.34 477 THR A O 1
ATOM 3737 N N . ASN A 1 478 ? 7.508 -9.042 -12.085 1.00 53.84 478 ASN A N 1
ATOM 3738 C CA . ASN A 1 478 ? 8.419 -8.568 -13.142 1.00 53.84 478 ASN A CA 1
ATOM 3739 C C . ASN A 1 478 ? 8.081 -9.084 -14.563 1.00 53.84 478 ASN A C 1
ATOM 3741 O O . ASN A 1 478 ? 8.426 -10.225 -14.884 1.00 53.84 478 ASN A O 1
ATOM 3745 N N . PRO A 1 479 ? 7.365 -8.308 -15.397 1.00 51.09 479 PRO A N 1
ATOM 3746 C CA . PRO A 1 479 ? 6.793 -8.856 -16.613 1.00 51.09 479 PRO A CA 1
ATOM 3747 C C . PRO A 1 479 ? 7.900 -9.119 -17.636 1.00 51.09 479 PRO A C 1
ATOM 3749 O O . PRO A 1 479 ? 8.562 -8.198 -18.098 1.00 51.09 479 PRO A O 1
ATOM 3752 N N . ALA A 1 480 ? 8.047 -10.372 -18.065 1.00 53.97 480 ALA A N 1
ATOM 3753 C CA . ALA A 1 480 ? 8.823 -10.741 -19.254 1.00 53.97 480 ALA A CA 1
ATOM 3754 C C . ALA A 1 480 ? 8.119 -10.323 -20.574 1.00 53.97 480 ALA A C 1
ATOM 3756 O O . ALA A 1 480 ? 8.337 -10.930 -21.622 1.00 53.97 480 ALA A O 1
ATOM 3757 N N . PHE A 1 481 ? 7.232 -9.322 -20.488 1.00 59.16 481 PHE A N 1
ATOM 3758 C CA . PHE A 1 481 ? 6.259 -8.879 -21.482 1.00 59.16 481 PHE A CA 1
ATOM 3759 C C . PHE A 1 481 ? 6.053 -7.364 -21.413 1.00 59.16 481 PHE A C 1
ATOM 3761 O O . PHE A 1 481 ? 6.279 -6.735 -20.379 1.00 59.16 481 PHE A O 1
ATOM 3768 N N . ALA A 1 482 ? 5.508 -6.792 -22.487 1.00 64.44 482 ALA A N 1
ATOM 3769 C CA . ALA A 1 482 ? 5.013 -5.422 -22.483 1.00 64.44 482 ALA A CA 1
ATOM 3770 C C . ALA A 1 482 ? 3.892 -5.218 -21.440 1.00 64.44 482 ALA A C 1
ATOM 3772 O O . ALA A 1 482 ? 3.018 -6.072 -21.255 1.00 64.44 482 ALA A O 1
ATOM 3773 N N . PHE A 1 483 ? 3.889 -4.049 -20.793 1.00 72.69 483 PHE A N 1
ATOM 3774 C CA . PHE A 1 483 ? 2.872 -3.642 -19.820 1.00 72.69 483 PHE A CA 1
ATOM 3775 C C . PHE A 1 483 ? 1.494 -3.501 -20.491 1.00 72.69 483 PHE A C 1
ATOM 3777 O O . PHE A 1 483 ? 1.137 -2.448 -21.016 1.00 72.69 483 PHE A O 1
ATOM 3784 N N . THR A 1 484 ? 0.694 -4.564 -20.456 1.00 83.25 484 THR A N 1
ATOM 3785 C CA . THR A 1 484 ? -0.690 -4.600 -20.958 1.00 83.25 484 THR A CA 1
ATOM 3786 C C . THR A 1 484 ? -1.660 -4.627 -19.786 1.00 83.25 484 THR A C 1
ATOM 3788 O O . THR A 1 484 ? -1.352 -5.215 -18.762 1.00 83.25 484 THR A O 1
ATOM 3791 N N . ARG A 1 485 ? -2.845 -4.016 -19.865 1.00 88.38 485 ARG A N 1
ATOM 3792 C CA . ARG A 1 485 ? -3.803 -4.069 -18.744 1.00 88.38 485 ARG A CA 1
ATOM 3793 C C . ARG A 1 485 ? -4.618 -5.366 -18.792 1.00 88.38 485 ARG A C 1
ATOM 3795 O O . ARG A 1 485 ? -5.353 -5.579 -19.750 1.00 88.38 485 ARG A O 1
ATOM 3802 N N . ALA A 1 486 ? -4.523 -6.213 -17.767 1.00 91.25 486 ALA A N 1
ATOM 3803 C CA . ALA A 1 486 ? -5.244 -7.492 -17.690 1.00 91.25 486 ALA A CA 1
ATOM 3804 C C . ALA A 1 486 ? -5.397 -7.980 -16.237 1.00 91.25 486 ALA A C 1
ATOM 3806 O O . ALA A 1 486 ? -5.048 -7.258 -15.304 1.00 91.25 486 ALA A O 1
ATOM 3807 N N . ASN A 1 487 ? -5.930 -9.193 -16.032 1.00 92.94 487 ASN A N 1
ATOM 3808 C CA . ASN A 1 487 ? -5.999 -9.798 -14.695 1.00 92.94 487 ASN A CA 1
ATOM 3809 C C . ASN A 1 487 ? -4.612 -9.786 -14.036 1.00 92.94 487 ASN A C 1
ATOM 3811 O O . ASN A 1 487 ? -3.625 -10.112 -14.691 1.00 92.94 487 ASN A O 1
ATOM 3815 N N . SER A 1 488 ? -4.546 -9.444 -12.752 1.00 92.31 488 SER A N 1
ATOM 3816 C CA . SER A 1 488 ? -3.297 -9.485 -11.983 1.00 92.31 488 SER A CA 1
ATOM 3817 C C . SER A 1 488 ? -2.724 -10.899 -11.905 1.00 92.31 488 SER A C 1
ATOM 3819 O O . SER A 1 488 ? -3.482 -11.867 -11.867 1.00 92.31 488 SER A O 1
ATOM 3821 N N . ASP A 1 489 ? -1.401 -11.028 -11.792 1.00 88.62 489 ASP A N 1
ATOM 3822 C CA . ASP A 1 489 ? -0.730 -12.321 -11.570 1.00 88.62 489 ASP A CA 1
ATOM 3823 C C . ASP A 1 489 ? -1.202 -12.988 -10.257 1.00 88.62 489 ASP A C 1
ATOM 3825 O O . ASP A 1 489 ? -1.157 -14.208 -10.101 1.00 88.62 489 ASP A O 1
ATOM 3829 N N . LEU A 1 490 ? -1.736 -12.184 -9.328 1.00 90.12 490 LEU A N 1
ATOM 3830 C CA . LEU A 1 490 ? -2.237 -12.599 -8.017 1.00 90.12 490 LEU A CA 1
ATOM 3831 C C . LEU A 1 490 ? -3.781 -12.680 -7.947 1.00 90.12 490 LEU A C 1
ATOM 3833 O O . LEU A 1 490 ? -4.347 -12.792 -6.860 1.00 90.12 490 LEU A O 1
ATOM 3837 N N . ASP A 1 491 ? -4.484 -12.638 -9.089 1.00 93.50 491 ASP A N 1
ATOM 3838 C CA . ASP A 1 491 ? -5.956 -12.628 -9.174 1.00 93.50 491 ASP A CA 1
ATOM 3839 C C . ASP A 1 491 ? -6.601 -13.998 -8.859 1.00 93.50 491 ASP A C 1
ATOM 3841 O O . ASP A 1 491 ? -7.008 -14.763 -9.748 1.00 93.50 491 ASP A O 1
ATOM 3845 N N . VAL A 1 492 ? -6.730 -14.302 -7.565 1.00 94.50 492 VAL A N 1
ATOM 3846 C CA . VAL A 1 492 ? -7.488 -15.451 -7.044 1.00 94.50 492 VAL A CA 1
ATOM 3847 C C . VAL A 1 492 ? -8.954 -15.061 -6.842 1.00 94.50 492 VAL A C 1
ATOM 3849 O O . VAL A 1 492 ? -9.274 -14.233 -5.994 1.00 94.50 492 VAL A O 1
ATOM 3852 N N . ARG A 1 493 ? -9.859 -15.702 -7.593 1.00 96.19 493 ARG A N 1
ATOM 3853 C CA . ARG A 1 493 ? -11.288 -15.343 -7.621 1.00 96.19 493 ARG A CA 1
ATOM 3854 C C . ARG A 1 493 ? -12.086 -15.770 -6.420 1.00 96.19 493 ARG A C 1
ATOM 3856 O O . ARG A 1 493 ? -12.933 -15.012 -5.975 1.00 96.19 493 ARG A O 1
ATOM 3863 N N . HIS A 1 494 ? -11.850 -16.978 -5.938 1.00 97.75 494 HIS A N 1
ATOM 3864 C CA . HIS A 1 494 ? -12.537 -17.523 -4.781 1.00 97.75 494 HIS A CA 1
ATOM 3865 C C . HIS A 1 494 ? -11.495 -18.091 -3.834 1.00 97.75 494 HIS A C 1
ATOM 3867 O O . HIS A 1 494 ? -10.614 -18.843 -4.261 1.00 97.75 494 HIS A O 1
ATOM 3873 N N . ASN A 1 495 ? -11.610 -17.743 -2.561 1.00 97.75 495 ASN A N 1
ATOM 3874 C CA . ASN A 1 495 ? -10.768 -18.257 -1.497 1.00 97.75 495 ASN A CA 1
ATOM 3875 C C . ASN A 1 495 ? -11.631 -18.532 -0.264 1.00 97.75 495 ASN A C 1
ATOM 3877 O O . ASN A 1 495 ? -12.246 -17.621 0.276 1.00 97.75 495 ASN A O 1
ATOM 3881 N N . LEU A 1 496 ? -11.681 -19.781 0.170 1.00 98.31 496 LEU A N 1
ATOM 3882 C CA . LEU A 1 496 ? -12.412 -20.260 1.330 1.00 98.31 496 LEU A CA 1
ATOM 3883 C C . LEU A 1 496 ? -11.410 -20.836 2.327 1.00 98.31 496 LEU A C 1
ATOM 3885 O O . LEU A 1 496 ? -10.642 -21.747 2.013 1.00 98.31 496 LEU A O 1
ATOM 3889 N N . GLN A 1 497 ? -11.463 -20.332 3.550 1.00 98.19 497 GLN A N 1
ATOM 3890 C CA . GLN A 1 497 ? -10.779 -20.901 4.698 1.00 98.19 497 GLN A CA 1
ATOM 3891 C C . GLN A 1 497 ? -11.813 -21.179 5.778 1.00 98.19 497 GLN A C 1
ATOM 3893 O O . GLN A 1 497 ? -12.578 -20.292 6.146 1.00 98.19 497 GLN A O 1
ATOM 3898 N N . ALA A 1 498 ? -11.845 -22.400 6.293 1.00 98.38 498 ALA A N 1
ATOM 3899 C CA . ALA A 1 498 ? -12.712 -22.753 7.405 1.00 98.38 498 ALA A CA 1
ATOM 3900 C C . ALA A 1 498 ? -11.950 -23.607 8.410 1.00 98.38 498 ALA A C 1
ATOM 3902 O O . ALA A 1 498 ? -11.124 -24.436 8.035 1.00 98.3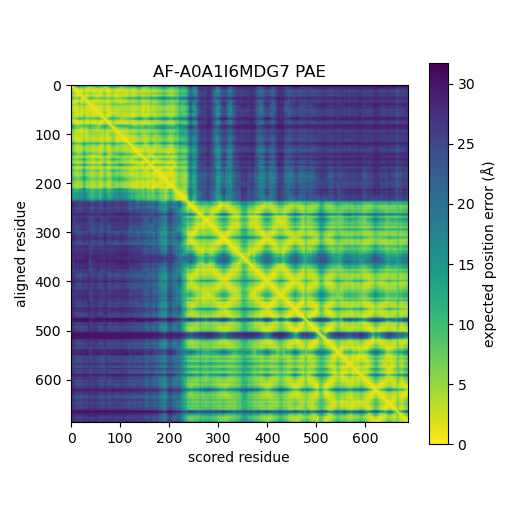8 498 ALA A O 1
ATOM 3903 N N . ALA A 1 499 ? -12.228 -23.403 9.687 1.00 98.38 499 ALA A N 1
ATOM 3904 C CA . ALA A 1 499 ? -11.657 -24.175 10.766 1.00 98.38 499 ALA A CA 1
ATOM 3905 C C . ALA A 1 499 ? -12.686 -24.396 11.871 1.00 98.38 499 ALA A C 1
ATOM 3907 O O . ALA A 1 499 ? -13.566 -23.561 12.099 1.00 98.38 499 ALA A O 1
ATOM 3908 N N . PHE A 1 500 ? -12.556 -25.517 12.565 1.00 97.75 500 PHE A N 1
ATOM 3909 C CA . PHE A 1 500 ? -13.287 -25.779 13.792 1.00 97.75 500 PHE A CA 1
ATOM 3910 C C . PHE A 1 500 ? -12.386 -26.491 14.796 1.00 97.75 500 PHE A C 1
ATOM 3912 O O . PHE A 1 500 ? -11.487 -27.233 14.404 1.00 97.75 500 PHE A O 1
ATOM 3919 N N . THR A 1 501 ? -12.691 -26.293 16.072 1.00 96.81 501 THR A N 1
ATOM 3920 C CA . THR A 1 501 ? -12.136 -27.053 17.193 1.00 96.81 501 THR A CA 1
ATOM 3921 C C . THR A 1 501 ? -13.303 -27.522 18.041 1.00 96.81 501 THR A C 1
ATOM 3923 O O . THR A 1 501 ? -14.202 -26.735 18.349 1.00 96.81 501 THR A O 1
ATOM 3926 N N . TRP A 1 502 ? -13.317 -28.809 18.374 1.00 93.62 502 TRP A N 1
ATOM 3927 C CA . TRP A 1 502 ? -14.324 -29.413 19.230 1.00 93.62 502 TRP A CA 1
ATOM 3928 C C . TRP A 1 502 ? -13.670 -30.155 20.391 1.00 93.62 502 TRP A C 1
ATOM 3930 O O . TRP A 1 502 ? -13.125 -31.248 20.227 1.00 93.62 502 TRP A O 1
ATOM 3940 N N . ASP A 1 503 ? -13.775 -29.547 21.564 1.00 90.81 503 ASP A N 1
ATOM 3941 C CA . ASP A 1 503 ? -13.269 -30.050 22.829 1.00 90.81 503 ASP A CA 1
ATOM 3942 C C . ASP A 1 503 ? -14.330 -30.864 23.551 1.00 90.81 503 ASP A C 1
ATOM 3944 O O . ASP A 1 503 ? -15.507 -30.501 23.581 1.00 90.81 503 ASP A O 1
ATOM 3948 N N . GLU A 1 504 ? -13.887 -31.965 24.150 1.00 82.31 504 GLU A N 1
ATOM 3949 C CA . GLU A 1 504 ? -14.717 -32.864 24.940 1.00 82.31 504 GLU A CA 1
ATOM 3950 C C . GLU A 1 504 ? -16.033 -33.241 24.234 1.00 82.31 504 GLU A C 1
ATOM 3952 O O . GLU A 1 504 ? -17.122 -32.964 24.748 1.00 82.31 504 GLU A O 1
ATOM 3957 N N . PRO A 1 505 ? -15.984 -33.925 23.073 1.00 67.69 505 PRO A N 1
ATOM 3958 C CA . PRO A 1 505 ? -17.178 -34.388 22.368 1.00 67.69 505 PRO A CA 1
ATOM 3959 C C . PRO A 1 505 ? -17.819 -35.603 23.083 1.00 67.69 505 PRO A C 1
ATOM 3961 O O . PRO A 1 505 ? -18.091 -36.647 22.488 1.00 67.69 505 PRO A O 1
ATOM 3964 N N . LEU A 1 506 ? -18.061 -35.473 24.394 1.00 64.56 506 LEU A N 1
ATOM 3965 C CA . LEU A 1 506 ? -18.473 -36.495 25.363 1.00 64.56 506 LEU A CA 1
ATOM 3966 C C . LEU A 1 506 ? -19.775 -37.208 24.978 1.00 64.56 506 LEU A C 1
ATOM 3968 O O . LEU A 1 506 ? -20.010 -38.329 25.420 1.00 64.56 506 LEU A O 1
ATOM 3972 N N . HIS A 1 507 ? -20.610 -36.584 24.144 1.00 61.75 507 HIS A N 1
ATOM 3973 C CA . HIS A 1 507 ? -21.862 -37.161 23.650 1.00 61.75 507 HIS A CA 1
ATOM 3974 C C . HIS A 1 507 ? -21.664 -38.288 22.623 1.00 61.75 507 HIS A C 1
ATOM 3976 O O . HIS A 1 507 ? -22.602 -39.045 22.388 1.00 61.75 507 HIS A O 1
ATOM 3982 N N . MET A 1 508 ? -20.466 -38.439 22.042 1.00 56.88 508 MET A N 1
ATOM 3983 C CA . MET A 1 508 ? -20.151 -39.540 21.118 1.00 56.88 508 MET A CA 1
ATOM 3984 C C . MET A 1 508 ? -19.880 -40.876 21.833 1.00 56.88 508 MET A C 1
ATOM 3986 O O . MET A 1 508 ? -19.816 -41.915 21.181 1.00 56.88 508 MET A O 1
ATOM 3990 N N . PHE A 1 509 ? -19.744 -40.874 23.165 1.00 58.62 509 PHE A N 1
ATOM 3991 C CA . PHE A 1 509 ? -19.441 -42.064 23.961 1.00 58.62 509 PHE A CA 1
ATOM 3992 C C . PHE A 1 509 ? -20.545 -42.328 24.998 1.00 58.62 509 PHE A C 1
ATOM 3994 O O . PHE A 1 509 ? -21.020 -41.420 25.679 1.00 58.62 509 PHE A O 1
ATOM 4001 N N . GLY A 1 510 ? -20.972 -43.589 25.134 1.00 59.72 510 GLY A N 1
ATOM 4002 C CA . GLY A 1 510 ? -22.015 -43.987 26.089 1.00 59.72 510 GLY A CA 1
ATOM 4003 C C . GLY A 1 510 ? -21.663 -43.658 27.550 1.00 59.72 510 GLY A C 1
ATOM 4004 O O . GLY A 1 510 ? -20.493 -43.516 27.907 1.00 59.72 510 GLY A O 1
ATOM 4005 N N . ARG A 1 511 ? -22.681 -43.580 28.428 1.00 62.00 511 ARG A N 1
ATOM 4006 C CA . ARG A 1 511 ? -22.533 -43.193 29.854 1.00 62.00 511 ARG A CA 1
ATOM 4007 C C . ARG A 1 511 ? -21.448 -43.982 30.610 1.00 62.00 511 ARG A C 1
ATOM 4009 O O . ARG A 1 511 ? -20.834 -43.421 31.513 1.00 62.00 511 ARG A O 1
ATOM 4016 N N . SER A 1 512 ? -21.181 -45.227 30.212 1.00 65.50 512 SER A N 1
ATOM 4017 C CA . SER A 1 512 ? -20.176 -46.119 30.810 1.00 65.50 512 SER A CA 1
ATOM 4018 C C . SER A 1 512 ? -18.715 -45.782 30.454 1.00 65.50 512 SER A C 1
ATOM 4020 O O . SER A 1 512 ? -17.812 -46.325 31.077 1.00 65.50 512 SER A O 1
ATOM 4022 N N . MET A 1 513 ? -18.455 -44.881 29.492 1.00 62.56 513 MET A N 1
ATOM 4023 C CA . MET A 1 513 ? -17.103 -44.502 29.030 1.00 62.56 513 MET A CA 1
ATOM 4024 C C . MET A 1 513 ? -16.717 -43.042 29.336 1.00 62.56 513 MET A C 1
ATOM 4026 O O . MET A 1 513 ? -15.738 -42.532 28.794 1.00 62.56 513 MET A O 1
ATOM 4030 N N . LYS A 1 514 ? -17.433 -42.361 30.245 1.00 63.25 514 LYS A N 1
ATOM 4031 C CA . LYS A 1 514 ? -17.207 -40.937 30.578 1.00 63.25 514 LYS A CA 1
ATOM 4032 C C . LYS A 1 514 ? -15.753 -40.577 30.916 1.00 63.25 514 LYS A C 1
ATOM 4034 O O . LYS A 1 514 ? -15.300 -39.509 30.525 1.00 63.25 514 LYS A O 1
ATOM 4039 N N . ASN A 1 515 ? -15.015 -41.454 31.598 1.00 64.94 515 ASN A N 1
ATOM 4040 C CA . ASN A 1 515 ? -13.614 -41.194 31.961 1.00 64.94 515 ASN A CA 1
ATOM 4041 C C . ASN A 1 515 ? -12.657 -41.336 30.765 1.00 64.94 515 ASN A C 1
ATOM 4043 O O . ASN A 1 515 ? -11.698 -40.580 30.657 1.00 64.94 515 ASN A O 1
ATOM 4047 N N . PHE A 1 516 ? -12.944 -42.249 29.832 1.00 67.31 516 PHE A N 1
ATOM 4048 C CA . PHE A 1 516 ? -12.191 -42.381 28.581 1.00 67.31 516 PHE A CA 1
ATOM 4049 C C . PHE A 1 516 ? -12.506 -41.242 27.598 1.00 67.31 516 PHE A C 1
ATOM 4051 O O . PHE A 1 516 ? -11.645 -40.842 26.816 1.00 67.31 516 PHE A O 1
ATOM 4058 N N . ALA A 1 517 ? -13.718 -40.688 27.668 1.00 67.75 517 ALA A N 1
ATOM 4059 C CA . ALA A 1 517 ? -14.210 -39.647 26.773 1.00 67.75 517 ALA A CA 1
ATOM 4060 C C . ALA A 1 517 ? -13.700 -38.220 27.097 1.00 67.75 517 ALA A C 1
ATOM 4062 O O . ALA A 1 517 ? -13.810 -37.340 26.247 1.00 67.75 517 ALA A O 1
ATOM 4063 N N . ARG A 1 518 ? -13.116 -37.977 28.281 1.00 78.88 518 ARG A N 1
ATOM 4064 C CA . ARG A 1 518 ? -12.554 -36.664 28.687 1.00 78.88 518 ARG A CA 1
ATOM 4065 C C . ARG A 1 518 ? -11.227 -36.341 28.009 1.00 78.88 518 ARG A C 1
ATOM 4067 O O . ARG A 1 518 ? -10.494 -37.262 27.677 1.00 78.88 518 ARG A O 1
ATOM 4074 N N . GLY A 1 519 ? -10.890 -35.064 27.832 1.00 86.88 519 GLY A N 1
ATOM 4075 C CA . GLY A 1 519 ? -9.590 -34.648 27.281 1.00 86.88 519 GLY A CA 1
ATOM 4076 C C . GLY A 1 519 ? -9.379 -34.967 25.795 1.00 86.88 519 GLY A C 1
ATOM 4077 O O . GLY A 1 519 ? -8.267 -34.822 25.301 1.00 86.88 519 GLY A O 1
ATOM 4078 N N . TRP A 1 520 ? -10.411 -35.423 25.077 1.00 90.69 520 TRP A N 1
ATOM 4079 C CA . TRP A 1 520 ? -10.370 -35.518 23.617 1.00 90.69 520 TRP A CA 1
ATOM 4080 C C . TRP A 1 520 ? -10.660 -34.156 22.989 1.00 90.69 520 TRP A C 1
ATOM 4082 O O . TRP A 1 520 ? -11.564 -33.451 23.437 1.00 90.69 520 TRP A O 1
ATOM 4092 N N . GLY A 1 521 ? -9.945 -33.835 21.917 1.00 93.19 521 GLY A N 1
ATOM 4093 C CA . GLY A 1 521 ? -10.228 -32.702 21.047 1.00 93.19 521 GLY A CA 1
ATOM 4094 C C . GLY A 1 521 ? -10.098 -33.104 19.581 1.00 93.19 521 GLY A C 1
ATOM 4095 O O . GLY A 1 521 ? -9.286 -33.968 19.234 1.00 93.19 521 GLY A O 1
ATOM 4096 N N . ILE A 1 522 ? -10.911 -32.493 18.727 1.00 95.50 522 ILE A N 1
ATOM 4097 C CA . ILE A 1 522 ? -10.832 -32.651 17.273 1.00 95.50 522 ILE A CA 1
ATOM 4098 C C . ILE A 1 522 ? -10.720 -31.268 16.650 1.00 95.50 522 ILE A C 1
ATOM 4100 O O . ILE A 1 522 ? -11.589 -30.424 16.857 1.00 95.50 522 ILE A O 1
ATOM 4104 N N . ASP A 1 523 ? -9.690 -31.072 15.838 1.00 97.19 523 ASP A N 1
ATOM 4105 C CA . ASP A 1 523 ? -9.488 -29.864 15.053 1.00 97.19 523 ASP A CA 1
ATOM 4106 C C . ASP A 1 523 ? -9.649 -30.189 13.569 1.00 97.19 523 ASP A C 1
ATOM 4108 O O . ASP A 1 523 ? -9.159 -31.210 13.084 1.00 97.19 523 ASP A O 1
ATOM 4112 N N . GLY A 1 524 ? -10.310 -29.314 12.824 1.00 97.62 524 GLY A N 1
ATOM 4113 C CA . GLY A 1 524 ? -10.434 -29.421 11.377 1.00 97.62 524 GLY A CA 1
ATOM 4114 C C . GLY A 1 524 ? -10.064 -28.112 10.704 1.00 97.62 524 GLY A C 1
ATOM 4115 O O . GLY A 1 524 ? -10.436 -27.041 11.180 1.00 97.62 524 GLY A O 1
ATOM 4116 N N . ARG A 1 525 ? -9.361 -28.187 9.571 1.00 97.69 525 ARG A N 1
ATOM 4117 C CA . ARG A 1 525 ? -9.025 -27.028 8.735 1.00 97.69 525 ARG A CA 1
ATOM 4118 C C . ARG A 1 525 ? -9.231 -27.342 7.262 1.00 97.69 525 ARG A C 1
ATOM 4120 O O . ARG A 1 525 ? -8.587 -28.230 6.714 1.00 97.69 525 ARG A O 1
ATOM 4127 N N . LEU A 1 526 ? -10.086 -26.565 6.614 1.00 97.56 526 LEU A N 1
ATOM 4128 C CA . LEU A 1 526 ? -10.310 -26.552 5.177 1.00 97.56 526 LEU A CA 1
ATOM 4129 C C . LEU A 1 526 ? -9.655 -25.313 4.567 1.00 97.56 526 LEU A C 1
ATOM 4131 O O . LEU A 1 526 ? -9.923 -24.188 4.988 1.00 97.56 526 LEU A O 1
ATOM 4135 N N . THR A 1 527 ? -8.870 -25.527 3.520 1.00 96.25 527 THR A N 1
ATOM 4136 C CA . THR A 1 527 ? -8.420 -24.477 2.605 1.00 96.25 527 THR A CA 1
ATOM 4137 C C . THR A 1 527 ? -8.918 -24.847 1.220 1.00 96.25 527 THR A C 1
ATOM 4139 O O . THR A 1 527 ? -8.663 -25.962 0.775 1.00 96.25 527 THR A O 1
ATOM 4142 N N . ALA A 1 528 ? -9.609 -23.945 0.530 1.00 97.19 528 ALA A N 1
ATOM 4143 C CA . ALA A 1 528 ? -10.043 -24.145 -0.847 1.00 97.19 528 ALA A CA 1
ATOM 4144 C C . ALA A 1 528 ? -9.952 -22.832 -1.628 1.00 97.19 528 ALA A C 1
ATOM 4146 O O . ALA A 1 528 ? -10.463 -21.810 -1.187 1.00 97.19 528 ALA A O 1
ATOM 4147 N N . ARG A 1 529 ? -9.324 -22.835 -2.801 1.00 96.19 529 ARG A N 1
ATOM 4148 C CA . ARG A 1 529 ? -9.203 -21.644 -3.646 1.00 96.19 529 ARG A CA 1
ATOM 4149 C C . ARG A 1 529 ? -9.225 -21.981 -5.126 1.00 96.19 529 ARG A C 1
ATOM 4151 O O . ARG A 1 529 ? -8.780 -23.050 -5.547 1.00 96.19 529 ARG A O 1
ATOM 4158 N N . THR A 1 530 ? -9.656 -21.022 -5.935 1.00 96.00 530 THR A N 1
ATOM 4159 C CA . THR A 1 530 ? -9.389 -21.062 -7.375 1.00 96.00 530 THR A CA 1
ATOM 4160 C C . THR A 1 530 ? -7.909 -20.839 -7.678 1.00 96.00 530 THR A C 1
ATOM 4162 O O . THR A 1 530 ? -7.117 -20.423 -6.827 1.00 96.00 530 THR A O 1
ATOM 4165 N N . SER A 1 531 ? -7.537 -21.114 -8.920 1.00 92.69 531 SER A N 1
ATOM 4166 C CA . SER A 1 531 ? -6.170 -20.973 -9.392 1.00 92.69 531 SER A CA 1
ATOM 4167 C C . SER A 1 531 ? -5.722 -19.521 -9.528 1.00 92.69 531 SER A C 1
ATOM 4169 O O . SER A 1 531 ? -6.540 -18.605 -9.673 1.00 92.69 531 SER A O 1
ATOM 4171 N N . PHE A 1 532 ? -4.405 -19.356 -9.621 1.00 91.62 532 PHE A N 1
ATOM 4172 C CA . PHE A 1 532 ? -3.811 -18.160 -10.202 1.00 91.62 532 PHE A CA 1
ATOM 4173 C C . PHE A 1 532 ? -4.056 -18.124 -11.723 1.00 91.62 532 PHE A C 1
ATOM 4175 O O . PHE A 1 532 ? -4.265 -19.187 -12.342 1.00 91.62 532 PHE A O 1
ATOM 4182 N N . PRO A 1 533 ? -4.099 -16.931 -12.332 1.00 92.81 533 PRO A N 1
ATOM 4183 C CA . PRO A 1 533 ? -4.038 -16.801 -13.779 1.00 92.81 533 PRO A CA 1
ATOM 4184 C C . PRO A 1 533 ? -2.678 -17.239 -14.329 1.00 92.81 533 PRO A C 1
ATOM 4186 O O . PRO A 1 533 ? -1.691 -17.292 -13.602 1.00 92.81 533 PRO A O 1
ATOM 4189 N N . VAL A 1 534 ? -2.642 -17.565 -15.616 1.00 91.81 534 VAL A N 1
ATOM 4190 C CA . VAL A 1 534 ? -1.427 -17.953 -16.334 1.00 91.81 534 VAL A CA 1
ATOM 4191 C C . VAL A 1 534 ? -1.382 -17.205 -17.660 1.00 91.81 534 VAL A C 1
ATOM 4193 O O . VAL A 1 534 ? -2.391 -17.112 -18.371 1.00 91.81 534 VAL A O 1
ATOM 4196 N N . THR A 1 535 ? -0.208 -16.672 -17.986 1.00 91.25 535 THR A N 1
ATOM 4197 C CA . THR A 1 535 ? 0.080 -16.076 -19.292 1.00 91.25 535 THR A CA 1
ATOM 4198 C C . THR A 1 535 ? 0.797 -17.108 -20.156 1.00 91.25 535 THR A C 1
ATOM 4200 O O . THR A 1 535 ? 1.860 -17.565 -19.744 1.00 91.25 535 THR A O 1
ATOM 4203 N N . PRO A 1 536 ? 0.240 -17.505 -21.314 1.00 92.06 536 PRO A N 1
ATOM 4204 C CA . PRO A 1 536 ? 0.957 -18.352 -22.260 1.00 92.06 536 PRO A CA 1
ATOM 4205 C C . PRO A 1 536 ? 2.165 -17.602 -22.840 1.00 92.06 536 PRO A C 1
ATOM 4207 O O . PRO A 1 536 ? 2.063 -16.431 -23.210 1.00 92.06 536 PRO A O 1
ATOM 4210 N N . LEU A 1 537 ? 3.307 -18.279 -22.897 1.00 91.44 537 LEU A N 1
ATOM 4211 C CA . LEU A 1 537 ? 4.578 -17.750 -23.375 1.00 91.44 537 LEU A CA 1
ATOM 4212 C C . LEU A 1 537 ? 4.840 -18.261 -24.797 1.00 91.44 537 LEU A C 1
ATOM 4214 O O . LEU A 1 537 ? 4.571 -19.422 -25.090 1.00 91.44 537 LEU A O 1
ATOM 4218 N N . GLY A 1 538 ? 5.348 -17.398 -25.674 1.00 90.56 538 GLY A N 1
ATOM 4219 C CA . GLY A 1 538 ? 5.769 -17.776 -27.026 1.00 90.56 538 GLY A CA 1
ATOM 4220 C C . GLY A 1 538 ? 7.276 -17.976 -27.132 1.00 90.56 538 GLY A C 1
ATOM 4221 O O . GLY A 1 538 ? 7.911 -18.452 -26.193 1.00 90.56 538 GLY A O 1
ATOM 4222 N N . ASN A 1 539 ? 7.854 -17.565 -28.259 1.00 88.06 539 ASN A N 1
ATOM 4223 C CA . ASN A 1 539 ? 9.296 -17.621 -28.477 1.00 88.06 539 ASN A CA 1
ATOM 4224 C C . ASN A 1 539 ? 10.034 -16.670 -27.534 1.00 88.06 539 ASN A C 1
ATOM 4226 O O . ASN A 1 539 ? 9.534 -15.595 -27.197 1.00 88.06 539 ASN A O 1
ATOM 4230 N N . ILE A 1 540 ? 11.245 -17.064 -27.142 1.00 85.31 540 ILE A N 1
ATOM 4231 C CA . ILE A 1 540 ? 12.176 -16.187 -26.435 1.00 85.31 540 ILE A CA 1
ATOM 4232 C C . ILE A 1 540 ? 13.010 -15.453 -27.476 1.00 85.31 540 ILE A C 1
ATOM 4234 O O . ILE A 1 540 ? 13.744 -16.082 -28.239 1.00 85.31 540 ILE A O 1
ATOM 4238 N N . PHE A 1 541 ? 12.936 -14.131 -27.462 1.00 80.50 541 PHE A N 1
ATOM 4239 C CA . PHE A 1 541 ? 13.799 -13.264 -28.248 1.00 80.50 541 PHE A CA 1
ATOM 4240 C C . PHE A 1 541 ? 14.815 -12.572 -27.348 1.00 80.50 541 PHE A C 1
ATOM 4242 O O . PHE A 1 541 ? 14.592 -12.416 -26.146 1.00 80.50 541 PHE A O 1
ATOM 4249 N N . SER A 1 542 ? 15.934 -12.166 -27.941 1.00 79.56 542 SER A N 1
ATOM 4250 C CA . SER A 1 542 ? 16.901 -11.278 -27.306 1.00 79.56 542 SER A CA 1
ATOM 4251 C C . SER A 1 542 ? 16.756 -9.896 -27.916 1.00 79.56 542 SER A C 1
ATOM 4253 O O . SER A 1 542 ? 16.855 -9.750 -29.132 1.00 79.56 542 SER A O 1
ATOM 4255 N N . ASP A 1 543 ? 16.518 -8.894 -27.078 1.00 68.19 543 ASP A N 1
ATOM 4256 C CA . ASP A 1 543 ? 16.565 -7.501 -27.496 1.00 68.19 543 ASP A CA 1
ATOM 4257 C C . ASP A 1 543 ? 18.002 -7.187 -27.957 1.00 68.19 543 ASP A C 1
ATOM 4259 O O . ASP A 1 543 ? 18.933 -7.283 -27.152 1.00 68.19 543 ASP A O 1
ATOM 4263 N N . PRO A 1 544 ? 18.222 -6.851 -29.240 1.00 60.66 544 PRO A N 1
ATOM 4264 C CA . PRO A 1 544 ? 19.560 -6.594 -29.765 1.00 60.66 544 PRO A CA 1
ATOM 4265 C C . PRO A 1 544 ? 20.206 -5.340 -29.159 1.00 60.66 544 PRO A C 1
ATOM 4267 O O . PRO A 1 544 ? 21.423 -5.188 -29.227 1.00 60.66 544 PRO A O 1
ATOM 4270 N N . ALA A 1 545 ? 19.402 -4.453 -28.573 1.00 56.19 545 ALA A N 1
ATOM 4271 C CA . ALA A 1 545 ? 19.823 -3.199 -27.976 1.00 56.19 545 ALA A CA 1
ATOM 4272 C C . ALA A 1 545 ? 20.259 -3.406 -26.509 1.00 56.19 545 ALA A C 1
ATOM 4274 O O . ALA A 1 545 ? 21.316 -2.938 -26.085 1.00 56.19 545 ALA A O 1
ATOM 4275 N N . THR A 1 546 ? 19.489 -4.177 -25.733 1.00 63.47 546 THR A N 1
ATOM 4276 C CA . THR A 1 546 ? 19.723 -4.363 -24.284 1.00 63.47 546 THR A CA 1
ATOM 4277 C C . THR A 1 546 ? 20.326 -5.720 -23.900 1.00 63.47 546 THR A C 1
ATOM 4279 O O . THR A 1 546 ? 20.832 -5.876 -22.789 1.00 63.47 546 THR A O 1
ATOM 4282 N N . GLY A 1 547 ? 20.290 -6.713 -24.794 1.00 65.88 547 GLY A N 1
ATOM 4283 C CA . GLY A 1 547 ? 20.686 -8.101 -24.529 1.00 65.88 547 GLY A CA 1
ATOM 4284 C C . GLY A 1 547 ? 19.668 -8.905 -23.707 1.00 65.88 547 GLY A C 1
ATOM 4285 O O . GLY A 1 547 ? 19.876 -10.099 -23.470 1.00 65.88 547 GLY A O 1
ATOM 4286 N N . ASP A 1 548 ? 18.563 -8.284 -23.287 1.00 68.25 548 ASP A N 1
ATOM 4287 C CA . ASP A 1 548 ? 17.542 -8.922 -22.462 1.00 68.25 548 ASP A CA 1
ATOM 4288 C C . ASP A 1 548 ? 16.752 -9.976 -23.220 1.00 68.25 548 ASP A C 1
ATOM 4290 O O . ASP A 1 548 ? 16.426 -9.824 -24.396 1.00 68.25 548 ASP A O 1
ATOM 4294 N N . ARG A 1 549 ? 16.369 -11.030 -22.499 1.00 76.19 549 ARG A N 1
ATOM 4295 C CA . ARG A 1 549 ? 15.450 -12.046 -23.007 1.00 76.19 549 ARG A CA 1
ATOM 4296 C C . ARG A 1 549 ? 14.012 -11.683 -22.667 1.00 76.19 549 ARG A C 1
ATOM 4298 O O . ARG A 1 549 ? 13.697 -11.457 -21.500 1.00 76.19 549 ARG A O 1
ATOM 4305 N N . TYR A 1 550 ? 13.134 -11.711 -23.662 1.00 78.12 550 TYR A N 1
ATOM 4306 C CA . TYR A 1 550 ? 11.698 -11.504 -23.483 1.00 78.12 550 TYR A CA 1
ATOM 4307 C C . TYR A 1 550 ? 10.894 -12.527 -24.283 1.00 78.12 550 TYR A C 1
ATOM 4309 O O . TYR A 1 550 ? 11.388 -13.100 -25.255 1.00 78.12 550 TYR A O 1
ATOM 4317 N N . TYR A 1 551 ? 9.653 -12.770 -23.862 1.00 86.06 551 TYR A N 1
ATOM 4318 C CA . TYR A 1 551 ? 8.754 -13.668 -24.579 1.00 86.06 551 TYR A CA 1
ATOM 4319 C C . TYR A 1 551 ? 7.897 -12.884 -25.573 1.00 86.06 551 TYR A C 1
ATOM 4321 O O . TYR A 1 551 ? 7.325 -11.848 -25.234 1.00 86.06 551 TYR A O 1
ATOM 4329 N N . SER A 1 552 ? 7.725 -13.426 -26.778 1.00 85.50 552 SER A N 1
ATOM 4330 C CA . SER A 1 552 ? 6.859 -12.859 -27.821 1.00 85.50 552 SER A CA 1
ATOM 4331 C C . SER A 1 552 ? 5.379 -12.829 -27.436 1.00 85.50 552 SER A C 1
ATOM 4333 O O . SER A 1 552 ? 4.587 -12.104 -28.025 1.00 85.50 552 SER A O 1
ATOM 4335 N N . GLY A 1 553 ? 4.983 -13.660 -26.471 1.00 89.81 553 GLY A N 1
ATOM 4336 C CA . GLY A 1 553 ? 3.580 -13.996 -26.236 1.00 89.81 553 GLY A CA 1
ATOM 4337 C C . GLY A 1 553 ? 3.041 -14.891 -27.350 1.00 89.81 553 GLY A C 1
ATOM 4338 O O . GLY A 1 553 ? 3.804 -15.421 -28.156 1.00 89.81 553 GLY A O 1
ATOM 4339 N N . VAL A 1 554 ? 1.726 -15.080 -27.384 1.00 92.12 554 VAL A N 1
ATOM 4340 C CA . VAL A 1 554 ? 1.051 -15.974 -28.338 1.00 92.12 554 VAL A CA 1
ATOM 4341 C C . VAL A 1 554 ? -0.143 -15.264 -28.968 1.00 92.12 554 VAL A C 1
ATOM 4343 O O . VAL A 1 554 ? -0.686 -14.328 -28.380 1.00 92.12 554 VAL A O 1
ATOM 4346 N N . ASP A 1 555 ? -0.588 -15.735 -30.125 1.00 94.00 555 ASP A N 1
ATOM 4347 C CA . ASP A 1 555 ? -1.850 -15.329 -30.736 1.00 94.00 555 ASP A CA 1
ATOM 4348 C C . ASP A 1 555 ? -2.995 -16.230 -30.273 1.00 94.00 555 ASP A C 1
ATOM 4350 O O . ASP A 1 555 ? -2.850 -17.448 -30.184 1.00 94.00 555 ASP A O 1
ATOM 4354 N N . LEU A 1 556 ? -4.151 -15.632 -29.985 1.00 95.00 556 LEU A N 1
ATOM 4355 C CA . LEU A 1 556 ? -5.398 -16.331 -29.693 1.00 95.00 556 LEU A CA 1
ATOM 4356 C C . LEU A 1 556 ? -6.187 -16.543 -30.990 1.00 95.00 556 LEU A C 1
ATOM 4358 O O . LEU A 1 556 ? -6.630 -15.580 -31.617 1.00 95.00 556 LEU A O 1
ATOM 4362 N N . ILE A 1 557 ? -6.441 -17.804 -31.342 1.00 95.75 557 ILE A N 1
ATOM 4363 C CA . ILE A 1 557 ? -7.249 -18.172 -32.509 1.00 95.75 557 ILE A CA 1
ATOM 4364 C C . ILE A 1 557 ? -8.743 -18.106 -32.129 1.00 95.75 557 ILE A C 1
ATOM 4366 O O . ILE A 1 557 ? -9.187 -18.841 -31.237 1.00 95.75 557 ILE A O 1
ATOM 4370 N N . PRO A 1 558 ? -9.556 -17.243 -32.774 1.00 94.75 558 PRO A N 1
ATOM 4371 C CA . PRO A 1 558 ? -10.976 -17.114 -32.454 1.00 94.75 558 PRO A CA 1
ATOM 4372 C C . PRO A 1 558 ? -11.760 -18.418 -32.655 1.00 94.75 558 PRO A C 1
ATOM 4374 O O . PRO A 1 558 ? -11.491 -19.198 -33.564 1.00 94.75 558 PRO A O 1
ATOM 4377 N N . GLY A 1 559 ? -12.773 -18.646 -31.814 1.00 94.38 559 GLY A N 1
ATOM 4378 C CA . GLY A 1 559 ? -13.683 -19.794 -31.934 1.00 94.38 559 GLY A CA 1
ATOM 4379 C C . GLY A 1 559 ? -13.136 -21.133 -31.422 1.00 94.38 559 GLY A C 1
ATOM 4380 O O . GLY A 1 559 ? -13.891 -22.101 -31.365 1.00 94.38 559 GLY A O 1
ATOM 4381 N N . LYS A 1 560 ? -11.869 -21.202 -30.997 1.00 95.62 560 LYS A N 1
ATOM 4382 C CA . LYS A 1 560 ? -11.262 -22.416 -30.433 1.00 95.62 560 LYS A CA 1
ATOM 4383 C C . LYS A 1 560 ? -11.409 -22.473 -28.904 1.00 95.62 560 LYS A C 1
ATOM 4385 O O . LYS A 1 560 ? -11.290 -21.444 -28.229 1.00 95.62 560 LYS A O 1
ATOM 4390 N N . PRO A 1 561 ? -11.661 -23.655 -28.308 1.00 95.94 561 PRO A N 1
ATOM 4391 C CA . PRO A 1 561 ? -11.738 -23.788 -26.858 1.00 95.94 561 PRO A CA 1
ATOM 4392 C C . PRO A 1 561 ? -10.353 -23.589 -26.239 1.00 95.94 561 PRO A C 1
ATOM 4394 O O . PRO A 1 561 ? -9.395 -24.219 -26.660 1.00 95.94 561 PRO A O 1
ATOM 4397 N N . ARG A 1 562 ? -10.235 -22.767 -25.192 1.00 95.94 562 ARG A N 1
ATOM 4398 C CA . ARG A 1 562 ? -8.938 -22.488 -24.533 1.00 95.94 562 ARG A CA 1
ATOM 4399 C C . ARG A 1 562 ? -8.373 -23.658 -23.721 1.00 95.94 562 ARG A C 1
ATOM 4401 O O . ARG A 1 562 ? -7.207 -23.630 -23.337 1.00 95.94 562 ARG A O 1
ATOM 4408 N N . TYR A 1 563 ? -9.207 -24.649 -23.418 1.00 95.81 563 TYR A N 1
ATOM 4409 C CA . TYR A 1 563 ? -8.852 -25.807 -22.606 1.00 95.81 563 TYR A CA 1
ATOM 4410 C C . TYR A 1 563 ? -9.282 -27.082 -23.314 1.00 95.81 563 TYR A C 1
ATOM 4412 O O . TYR A 1 563 ? -10.419 -27.170 -23.779 1.00 95.81 563 TYR A O 1
ATOM 4420 N N . LEU A 1 564 ? -8.407 -28.080 -23.297 1.00 95.19 564 LEU A N 1
ATOM 4421 C CA . LEU A 1 564 ? -8.742 -29.453 -23.654 1.00 95.19 564 LEU A CA 1
ATOM 4422 C C . LEU A 1 564 ? -9.060 -30.232 -22.377 1.00 95.19 564 LEU A C 1
ATOM 4424 O O . LEU A 1 564 ? -8.495 -29.961 -21.314 1.00 95.19 564 LEU A O 1
ATOM 4428 N N . ARG A 1 565 ? -9.988 -31.186 -22.466 1.00 95.44 565 ARG A N 1
ATOM 4429 C CA . ARG A 1 565 ? -10.384 -32.062 -21.357 1.00 95.44 565 ARG A CA 1
ATOM 4430 C C . ARG A 1 565 ? -10.291 -33.509 -21.800 1.00 95.44 565 ARG A C 1
ATOM 4432 O O . ARG A 1 565 ? -10.658 -33.831 -22.924 1.00 95.44 565 ARG A O 1
ATOM 4439 N N . GLY A 1 566 ? -9.842 -34.374 -20.902 1.00 92.75 566 GLY A N 1
ATOM 4440 C CA . GLY A 1 566 ? -9.701 -35.791 -21.200 1.00 92.75 566 GLY A CA 1
ATOM 4441 C C . GLY A 1 566 ? -9.214 -36.582 -19.990 1.00 92.75 566 GLY A C 1
ATOM 4442 O O . GLY A 1 566 ? -8.500 -36.030 -19.155 1.00 92.75 566 GLY A O 1
ATOM 4443 N N . PRO A 1 567 ? -9.581 -37.869 -19.884 1.00 91.69 567 PRO A N 1
ATOM 4444 C CA . PRO A 1 567 ? -9.242 -38.705 -18.731 1.00 91.69 567 PRO A CA 1
ATOM 4445 C C . PRO A 1 567 ? -7.743 -39.025 -18.628 1.00 91.69 567 PRO A C 1
ATOM 4447 O O . PRO A 1 567 ? -7.263 -39.320 -17.540 1.00 91.69 567 PRO A O 1
ATOM 4450 N N . PHE A 1 568 ? -7.004 -38.945 -19.738 1.00 89.12 568 PHE A N 1
ATOM 4451 C CA . PHE A 1 568 ? -5.559 -39.198 -19.785 1.00 89.12 568 PHE A CA 1
ATOM 4452 C C . PHE A 1 568 ? -4.712 -37.964 -19.451 1.00 89.12 568 PHE A C 1
ATOM 4454 O O . PHE A 1 568 ? -3.500 -38.075 -19.291 1.00 89.12 568 PHE A O 1
ATOM 4461 N N . LEU A 1 569 ? -5.336 -36.786 -19.347 1.00 90.81 569 LEU A N 1
ATOM 4462 C CA . LEU A 1 569 ? -4.640 -35.558 -18.988 1.00 90.81 569 LEU A CA 1
ATOM 4463 C C . LEU A 1 569 ? -4.472 -35.488 -17.465 1.00 90.81 569 LEU A C 1
ATOM 4465 O O . LEU A 1 569 ? -5.454 -35.693 -16.742 1.00 90.81 569 LEU A O 1
ATOM 4469 N N . PRO A 1 570 ? -3.285 -35.136 -16.946 1.00 88.50 570 PRO A N 1
ATOM 4470 C CA . PRO A 1 570 ? -3.106 -34.866 -15.525 1.00 88.50 570 PRO A CA 1
ATOM 4471 C C . PRO A 1 570 ? -4.108 -33.811 -15.027 1.00 88.50 570 PRO A C 1
ATOM 4473 O O . PRO A 1 570 ? -4.224 -32.720 -15.583 1.00 88.50 570 PRO A O 1
ATOM 4476 N N . GLY A 1 571 ? -4.901 -34.154 -14.009 1.00 88.31 571 GLY A N 1
ATOM 4477 C CA . GLY A 1 571 ? -5.972 -33.282 -13.506 1.00 88.31 571 GLY A CA 1
ATOM 4478 C C . GLY A 1 571 ? -7.180 -33.129 -14.444 1.00 88.31 571 GLY A C 1
ATOM 4479 O O . GLY A 1 571 ? -8.032 -32.268 -14.217 1.00 88.31 571 GLY A O 1
ATOM 4480 N N . GLY A 1 572 ? -7.275 -33.950 -15.493 1.00 93.19 572 GLY A N 1
ATOM 4481 C CA . GLY A 1 572 ? -8.406 -34.024 -16.418 1.00 93.19 572 GLY A CA 1
ATOM 4482 C C . GLY A 1 572 ? -8.481 -32.897 -17.454 1.00 93.19 572 GLY A C 1
ATOM 4483 O O . GLY A 1 572 ? -9.481 -32.810 -18.175 1.00 93.19 572 GLY A O 1
ATOM 4484 N N . ARG A 1 573 ? -7.479 -32.006 -17.522 1.00 94.38 573 ARG A N 1
ATOM 4485 C CA . ARG A 1 573 ? -7.448 -30.879 -18.471 1.00 94.38 573 ARG A CA 1
ATOM 4486 C C . ARG A 1 573 ? -6.042 -30.335 -18.737 1.00 94.38 573 ARG A C 1
ATOM 4488 O O . ARG A 1 573 ? -5.171 -30.450 -17.886 1.00 94.38 573 ARG A O 1
ATOM 4495 N N . MET A 1 574 ? -5.879 -29.646 -19.863 1.00 94.75 574 MET A N 1
ATOM 4496 C CA . MET A 1 574 ? -4.693 -28.848 -20.208 1.00 94.75 574 MET A CA 1
ATOM 4497 C C . MET A 1 574 ? -5.095 -27.585 -20.988 1.00 94.75 574 MET A C 1
ATOM 4499 O O . MET A 1 574 ? -6.265 -27.436 -21.362 1.00 94.75 574 MET A O 1
ATOM 4503 N N . PHE A 1 575 ? -4.162 -26.664 -21.234 1.00 96.12 575 PHE A N 1
ATOM 4504 C CA . PHE A 1 575 ? -4.390 -25.558 -22.176 1.00 96.12 575 PHE A CA 1
ATOM 4505 C C . PHE A 1 575 ? -4.379 -26.066 -23.622 1.00 96.12 575 PHE A C 1
ATOM 4507 O O . PHE A 1 575 ? -3.670 -27.012 -23.946 1.00 96.12 575 PHE A O 1
ATOM 4514 N N . ASN A 1 576 ? -5.190 -25.461 -24.490 1.00 95.81 576 ASN A N 1
ATOM 4515 C CA . ASN A 1 576 ? -5.288 -25.875 -25.888 1.00 95.81 576 ASN A CA 1
ATOM 4516 C C . ASN A 1 576 ? -4.216 -25.196 -26.758 1.00 95.81 576 ASN A C 1
ATOM 4518 O O . ASN A 1 576 ? -4.428 -24.083 -27.238 1.00 95.81 576 ASN A O 1
ATOM 4522 N N . GLY A 1 577 ? -3.088 -25.863 -26.979 1.00 94.19 577 GLY A N 1
ATOM 4523 C CA . GLY A 1 577 ? -2.035 -25.405 -27.882 1.00 94.19 577 GLY A CA 1
ATOM 4524 C C . GLY A 1 577 ? -0.797 -26.292 -27.810 1.00 94.19 577 GLY A C 1
ATOM 4525 O O . GLY A 1 577 ? -0.822 -27.350 -27.185 1.00 94.19 577 GLY A O 1
ATOM 4526 N N . GLY A 1 578 ? 0.289 -25.815 -28.407 1.00 91.12 578 GLY A N 1
ATOM 4527 C CA . GLY A 1 578 ? 1.583 -26.486 -28.402 1.00 91.12 578 GLY A CA 1
ATOM 4528 C C . GLY A 1 578 ? 1.758 -27.514 -29.520 1.00 91.12 578 GLY A C 1
ATOM 4529 O O . GLY A 1 578 ? 0.836 -27.749 -30.302 1.00 91.12 578 GLY A O 1
ATOM 4530 N N . PRO A 1 579 ? 2.951 -28.123 -29.629 1.00 89.75 579 PRO A N 1
ATOM 4531 C CA . PRO A 1 579 ? 3.337 -28.939 -30.784 1.00 89.75 579 PRO A CA 1
ATOM 4532 C C . PRO A 1 579 ? 2.594 -30.280 -30.883 1.00 89.75 579 PRO A C 1
ATOM 4534 O O . PRO A 1 579 ? 2.706 -30.965 -31.894 1.00 89.75 579 PRO A O 1
ATOM 4537 N N . THR A 1 580 ? 1.864 -30.680 -29.840 1.00 83.94 580 THR A N 1
ATOM 4538 C CA . THR A 1 580 ? 1.186 -31.982 -29.734 1.00 83.94 580 THR A CA 1
ATOM 4539 C C . THR A 1 580 ? -0.321 -31.913 -29.995 1.00 83.94 580 THR A C 1
ATOM 4541 O O . THR A 1 580 ? -1.015 -32.911 -29.807 1.00 83.94 580 THR A O 1
ATOM 4544 N N . VAL A 1 581 ? -0.845 -30.750 -30.401 1.00 91.19 581 VAL A N 1
ATOM 4545 C CA . VAL A 1 581 ? -2.284 -30.512 -30.563 1.00 91.19 581 VAL A CA 1
ATOM 4546 C C . VAL A 1 581 ? -2.637 -30.192 -32.014 1.00 91.19 581 VAL A C 1
ATOM 4548 O O . VAL A 1 581 ? -2.156 -29.209 -32.567 1.00 91.19 581 VAL A O 1
ATOM 4551 N N . ASP A 1 582 ? -3.547 -30.985 -32.590 1.00 89.81 582 ASP A N 1
ATOM 4552 C CA . ASP A 1 582 ? -3.967 -30.864 -33.995 1.00 89.81 582 ASP A CA 1
ATOM 4553 C C . ASP A 1 582 ? -4.809 -29.605 -34.289 1.00 89.81 582 ASP A C 1
ATOM 4555 O O . ASP A 1 582 ? -4.747 -29.066 -35.392 1.00 89.81 582 ASP A O 1
ATOM 4559 N N . ASP A 1 583 ? -5.602 -29.128 -33.317 1.00 93.56 583 ASP A N 1
ATOM 4560 C CA . ASP A 1 583 ? -6.485 -27.956 -33.461 1.00 93.56 583 ASP A CA 1
ATOM 4561 C C . ASP A 1 583 ? -6.275 -26.911 -32.338 1.00 93.56 583 ASP A C 1
ATOM 4563 O O . ASP A 1 583 ? -7.107 -26.781 -31.423 1.00 93.56 583 ASP A O 1
ATOM 4567 N N . PRO A 1 584 ? -5.136 -26.190 -32.353 1.00 96.06 584 PRO A N 1
ATOM 4568 C CA . PRO A 1 584 ? -4.713 -25.346 -31.243 1.00 96.06 584 PRO A CA 1
ATOM 4569 C C . PRO A 1 584 ? -5.553 -24.065 -31.119 1.00 96.06 584 PRO A C 1
ATOM 4571 O O . PRO A 1 584 ? -5.975 -23.468 -32.108 1.00 96.06 584 PRO A O 1
ATOM 4574 N N . ALA A 1 585 ? -5.757 -23.588 -29.885 1.00 97.00 585 ALA A N 1
ATOM 4575 C CA . ALA A 1 585 ? -6.347 -22.267 -29.626 1.00 97.00 585 ALA A CA 1
ATOM 4576 C C . ALA A 1 585 ? -5.301 -21.147 -29.544 1.00 97.00 585 ALA A C 1
ATOM 4578 O O . ALA A 1 585 ? -5.667 -19.971 -29.575 1.00 97.00 585 ALA A O 1
ATOM 4579 N N . PHE A 1 586 ? -4.023 -21.510 -29.424 1.00 96.44 586 PHE A N 1
ATOM 4580 C CA . PHE A 1 586 ? -2.902 -20.583 -29.351 1.00 96.44 586 PHE A CA 1
ATOM 4581 C C . PHE A 1 586 ? -1.849 -20.924 -30.401 1.00 96.44 586 PHE A C 1
ATOM 4583 O O . PHE A 1 586 ? -1.486 -22.090 -30.550 1.00 96.44 586 PHE A O 1
ATOM 4590 N N . ALA A 1 587 ? -1.345 -19.907 -31.092 1.00 94.88 587 ALA A N 1
ATOM 4591 C CA . ALA A 1 587 ? -0.275 -20.028 -32.078 1.00 94.88 587 ALA A CA 1
ATOM 4592 C C . ALA A 1 587 ? 0.860 -19.045 -31.771 1.00 94.88 587 ALA A C 1
ATOM 4594 O O . ALA A 1 587 ? 0.670 -18.066 -31.048 1.00 94.88 587 ALA A O 1
ATOM 4595 N N . LEU A 1 588 ? 2.051 -19.312 -32.304 1.00 93.31 588 LEU A N 1
ATOM 4596 C CA . LEU A 1 588 ? 3.143 -18.346 -32.244 1.00 93.31 588 LEU A CA 1
ATOM 4597 C C . LEU A 1 588 ? 2.830 -17.156 -33.165 1.00 93.31 588 LEU A C 1
ATOM 4599 O O . LEU A 1 588 ? 2.304 -17.380 -34.259 1.00 93.31 588 LEU A O 1
ATOM 4603 N N . PRO A 1 589 ? 3.157 -15.920 -32.753 1.00 91.12 589 PRO A N 1
ATOM 4604 C CA . PRO A 1 589 ? 3.044 -14.764 -33.628 1.00 91.12 589 PRO A CA 1
ATOM 4605 C C . PRO A 1 589 ? 4.034 -14.864 -34.796 1.00 91.12 589 PRO A C 1
ATOM 4607 O O . PRO A 1 589 ? 5.065 -15.535 -34.713 1.00 91.12 589 PRO A O 1
ATOM 4610 N N . ASN A 1 590 ? 3.722 -14.185 -35.899 1.00 86.81 590 ASN A N 1
ATOM 4611 C CA . ASN A 1 590 ? 4.579 -14.175 -37.083 1.00 86.81 590 ASN A CA 1
ATOM 4612 C C . ASN A 1 590 ? 5.801 -13.260 -36.883 1.00 86.81 590 ASN A C 1
ATOM 4614 O O . ASN A 1 590 ? 5.652 -12.065 -36.617 1.00 86.81 590 ASN A O 1
ATOM 4618 N N . GLY A 1 591 ? 7.004 -13.803 -37.095 1.00 82.94 591 GLY A N 1
ATOM 4619 C CA . GLY A 1 591 ? 8.262 -13.058 -36.959 1.00 82.94 591 GLY A CA 1
ATOM 4620 C C . GLY A 1 591 ? 8.495 -12.564 -35.528 1.00 82.94 591 GLY A C 1
ATOM 4621 O O . GLY A 1 591 ? 8.228 -13.288 -34.572 1.00 82.94 591 GLY A O 1
ATOM 4622 N N . ASP A 1 592 ? 8.956 -11.319 -35.396 1.00 75.81 592 ASP A N 1
ATOM 4623 C CA . ASP A 1 592 ? 9.317 -10.704 -34.107 1.00 75.81 592 ASP A CA 1
ATOM 4624 C C . ASP A 1 592 ? 8.165 -9.885 -33.487 1.00 75.81 592 ASP A C 1
ATOM 4626 O O . ASP A 1 592 ? 8.371 -9.056 -32.598 1.00 75.81 592 ASP A O 1
ATOM 4630 N N . GLN A 1 593 ? 6.932 -10.060 -33.978 1.00 81.06 593 GLN A N 1
ATOM 4631 C CA . GLN A 1 593 ? 5.772 -9.335 -33.458 1.00 81.06 593 GLN A CA 1
ATOM 4632 C C . GLN A 1 593 ? 5.316 -9.890 -32.104 1.00 81.06 593 GLN A C 1
ATOM 4634 O O . GLN A 1 593 ? 5.377 -11.091 -31.841 1.00 81.06 593 GLN A O 1
ATOM 4639 N N . ALA A 1 594 ? 4.804 -9.003 -31.247 1.00 83.19 594 ALA A N 1
ATOM 4640 C CA . ALA A 1 594 ? 4.135 -9.416 -30.021 1.00 83.19 594 ALA A CA 1
ATOM 4641 C C . ALA A 1 594 ? 2.784 -10.079 -30.345 1.00 83.19 594 ALA A C 1
ATOM 4643 O O . ALA A 1 594 ? 2.017 -9.565 -31.160 1.00 83.19 594 ALA A O 1
ATOM 4644 N N . GLY A 1 595 ? 2.486 -11.192 -29.677 1.00 89.00 595 GLY A N 1
ATOM 4645 C CA . GLY A 1 595 ? 1.224 -11.910 -29.825 1.00 89.00 595 GLY A CA 1
ATOM 4646 C C . GLY A 1 595 ? 0.017 -11.128 -29.299 1.00 89.00 595 GLY A C 1
ATOM 4647 O O . GLY A 1 595 ? 0.130 -10.276 -28.413 1.00 89.00 595 GLY A O 1
ATOM 4648 N N . ASN A 1 596 ? -1.165 -11.434 -29.836 1.00 90.69 596 ASN A N 1
ATOM 4649 C CA . ASN A 1 596 ? -2.412 -10.731 -29.525 1.00 90.69 596 ASN A CA 1
ATOM 4650 C C . ASN A 1 596 ? -3.186 -11.289 -28.310 1.00 90.69 596 ASN A C 1
ATOM 4652 O O . ASN A 1 596 ? -4.182 -10.690 -27.887 1.00 90.69 596 ASN A O 1
ATOM 4656 N N . ALA A 1 597 ? -2.774 -12.429 -27.742 1.00 90.69 597 ALA A N 1
ATOM 4657 C CA . ALA A 1 597 ? -3.455 -13.013 -26.596 1.00 90.69 597 ALA A CA 1
ATOM 4658 C C . ALA A 1 597 ? -3.249 -12.134 -25.347 1.00 90.69 597 ALA A C 1
ATOM 4660 O O . ALA A 1 597 ? -2.112 -11.816 -24.991 1.00 90.69 597 ALA A O 1
ATOM 4661 N N . PRO A 1 598 ? -4.320 -11.772 -24.617 1.00 88.44 598 PRO A N 1
ATOM 4662 C CA . PRO A 1 598 ? -4.171 -10.984 -23.400 1.00 88.44 598 PRO A CA 1
ATOM 4663 C C . PRO A 1 598 ? -3.333 -11.708 -22.339 1.00 88.44 598 PRO A C 1
ATOM 4665 O O . PRO A 1 598 ? -3.465 -12.924 -22.153 1.00 88.44 598 PRO A O 1
ATOM 4668 N N . ARG A 1 599 ? -2.552 -10.947 -21.560 1.00 88.12 599 ARG A N 1
ATOM 4669 C CA . ARG A 1 599 ? -1.904 -11.461 -20.342 1.00 88.12 599 ARG A CA 1
ATOM 4670 C C . ARG A 1 599 ? -2.949 -12.122 -19.435 1.00 88.12 599 ARG A C 1
ATOM 4672 O O . ARG A 1 599 ? -4.081 -11.646 -19.326 1.00 88.12 599 ARG A O 1
ATOM 4679 N N . ASN A 1 600 ? -2.567 -13.200 -18.750 1.00 91.44 600 ASN A N 1
ATOM 4680 C CA . ASN A 1 600 ? -3.375 -13.846 -17.711 1.00 91.44 600 ASN A CA 1
ATOM 4681 C C . ASN A 1 600 ? -4.783 -14.254 -18.187 1.00 91.44 600 ASN A C 1
ATOM 4683 O O . ASN A 1 600 ? -5.764 -14.217 -17.434 1.00 91.44 600 ASN A O 1
ATOM 4687 N N . THR A 1 601 ? -4.879 -14.640 -19.465 1.00 91.25 601 THR A N 1
ATOM 4688 C CA . THR A 1 601 ? -6.111 -15.105 -20.122 1.00 91.25 601 THR A CA 1
ATOM 4689 C C . THR A 1 601 ? -6.483 -16.550 -19.760 1.00 91.25 601 THR A C 1
ATOM 4691 O O . THR A 1 601 ? -7.640 -16.959 -19.919 1.00 91.25 601 THR A O 1
ATOM 4694 N N . LEU A 1 602 ? -5.521 -17.325 -19.244 1.00 94.38 602 LEU A N 1
ATOM 4695 C CA . LEU A 1 602 ? -5.696 -18.706 -18.795 1.00 94.38 602 LEU A CA 1
ATOM 4696 C C . LEU A 1 602 ? -5.685 -18.795 -17.267 1.00 94.38 602 LEU A C 1
ATOM 4698 O O . LEU A 1 602 ? -5.265 -17.876 -16.568 1.00 94.38 602 LEU A O 1
ATOM 4702 N N . ARG A 1 603 ? -6.181 -19.912 -16.736 1.00 94.19 603 ARG A N 1
ATOM 4703 C CA . ARG A 1 603 ? -6.253 -20.206 -15.303 1.00 94.19 603 ARG A CA 1
ATOM 4704 C C . ARG A 1 603 ? -5.761 -21.614 -15.039 1.00 94.19 603 ARG A C 1
ATOM 4706 O O . ARG A 1 603 ? -6.274 -22.562 -15.639 1.00 94.19 603 ARG A O 1
ATOM 4713 N N . GLY A 1 604 ? -4.809 -21.732 -14.116 1.00 93.69 604 GLY A N 1
ATOM 4714 C CA . GLY A 1 604 ? -4.249 -23.012 -13.704 1.00 93.69 604 GLY A CA 1
ATOM 4715 C C . GLY A 1 604 ? -5.170 -23.858 -12.826 1.00 93.69 604 GLY A C 1
ATOM 4716 O O . GLY A 1 604 ? -6.387 -23.699 -12.850 1.00 93.69 604 GLY A O 1
ATOM 4717 N N . PHE A 1 605 ? -4.627 -24.779 -12.035 1.00 93.75 605 PHE A N 1
ATOM 4718 C CA . PHE A 1 605 ? -5.443 -25.610 -11.145 1.00 93.75 605 PHE A CA 1
ATOM 4719 C C . PHE A 1 605 ? -5.768 -24.893 -9.831 1.00 93.75 605 PHE A C 1
ATOM 4721 O O . PHE A 1 605 ? -4.938 -24.187 -9.256 1.00 93.75 605 PHE A O 1
ATOM 4728 N N . GLY A 1 606 ? -7.025 -25.013 -9.396 1.00 93.62 606 GLY A N 1
ATOM 4729 C CA . GLY A 1 606 ? -7.413 -24.644 -8.038 1.00 93.62 606 GLY A CA 1
ATOM 4730 C C . GLY A 1 606 ? -6.850 -25.650 -7.040 1.00 93.62 606 GLY A C 1
ATOM 4731 O O . GLY A 1 606 ? -6.373 -26.714 -7.429 1.00 93.62 606 GLY A O 1
ATOM 4732 N N . ALA A 1 607 ? -6.924 -25.314 -5.760 1.00 94.00 607 ALA A N 1
ATOM 4733 C CA . ALA A 1 607 ? -6.442 -26.186 -4.702 1.00 94.00 607 ALA A CA 1
ATOM 4734 C C . ALA A 1 607 ? -7.487 -26.306 -3.604 1.00 94.00 607 ALA A C 1
ATOM 4736 O O . ALA A 1 607 ? -8.056 -25.291 -3.199 1.00 94.00 607 ALA A O 1
ATOM 4737 N N . TYR A 1 608 ? -7.711 -27.515 -3.100 1.00 95.06 608 TYR A N 1
ATOM 4738 C CA . TYR A 1 608 ? -8.446 -27.726 -1.865 1.00 95.06 608 TYR A CA 1
ATOM 4739 C C . TYR A 1 608 ? -7.845 -28.849 -1.027 1.00 95.06 608 TYR A C 1
ATOM 4741 O O . TYR A 1 608 ? -7.374 -29.872 -1.529 1.00 95.06 608 TYR A O 1
ATOM 4749 N N . GLN A 1 609 ? -7.854 -28.640 0.282 1.00 96.00 609 GLN A N 1
ATOM 4750 C CA . GLN A 1 609 ? -7.269 -29.554 1.243 1.00 96.00 609 GLN A CA 1
ATOM 4751 C C . GLN A 1 609 ? -8.013 -29.457 2.568 1.00 96.00 609 GLN A C 1
ATOM 4753 O O . GLN A 1 609 ? -8.264 -28.360 3.068 1.00 96.00 609 GLN A O 1
ATOM 4758 N N . PHE A 1 610 ? -8.327 -30.618 3.138 1.00 97.31 610 PHE A N 1
ATOM 4759 C CA . PHE A 1 610 ? -8.880 -30.737 4.478 1.00 97.31 610 PHE A CA 1
ATOM 4760 C C . PHE A 1 610 ? -7.877 -31.465 5.370 1.00 97.31 610 PHE A C 1
ATOM 4762 O O . PHE A 1 610 ? -7.470 -32.585 5.058 1.00 97.31 610 PHE A O 1
ATOM 4769 N N . ASN A 1 611 ? -7.466 -30.808 6.448 1.00 97.31 611 ASN A N 1
ATOM 4770 C CA . ASN A 1 611 ? -6.585 -31.352 7.472 1.00 97.31 611 ASN A CA 1
ATOM 4771 C C . ASN A 1 611 ? -7.399 -31.582 8.741 1.00 97.31 611 ASN A C 1
ATOM 4773 O O . ASN A 1 611 ? -8.285 -30.784 9.057 1.00 97.31 611 ASN A O 1
ATOM 4777 N N . VAL A 1 612 ? -7.076 -32.643 9.470 1.00 97.75 612 VAL A N 1
ATOM 4778 C CA . VAL A 1 612 ? -7.710 -32.978 10.746 1.00 97.75 612 VAL A CA 1
ATOM 4779 C C . VAL A 1 612 ? -6.624 -33.260 11.765 1.00 97.75 612 VAL A C 1
ATOM 4781 O O . VAL A 1 612 ? -5.675 -33.971 11.452 1.00 97.75 612 VAL A O 1
ATOM 4784 N N . ALA A 1 613 ? -6.778 -32.747 12.979 1.00 97.38 613 ALA A N 1
ATOM 4785 C CA . ALA A 1 613 ? -5.990 -33.175 14.120 1.00 97.38 613 ALA A CA 1
ATOM 4786 C C . ALA A 1 613 ? -6.905 -33.824 15.156 1.00 97.38 613 ALA A C 1
ATOM 4788 O O . ALA A 1 613 ? -8.007 -33.344 15.420 1.00 97.38 613 ALA A O 1
ATOM 4789 N N . VAL A 1 614 ? -6.444 -34.919 15.747 1.00 96.19 614 VAL A N 1
ATOM 4790 C CA . VAL A 1 614 ? -7.091 -35.532 16.905 1.00 96.19 614 VAL A CA 1
ATOM 4791 C C . VAL A 1 614 ? -6.112 -35.466 18.060 1.00 96.19 614 VAL A C 1
ATOM 4793 O O . VAL A 1 614 ? -4.978 -35.929 17.939 1.00 96.19 614 VAL A O 1
ATOM 4796 N N . ARG A 1 615 ? -6.548 -34.897 19.179 1.00 95.12 615 ARG A N 1
ATOM 4797 C CA . ARG A 1 615 ? -5.733 -34.747 20.383 1.00 95.12 615 ARG A CA 1
ATOM 4798 C C . ARG A 1 615 ? -6.384 -35.424 21.577 1.00 95.12 615 ARG A C 1
ATOM 4800 O O . ARG A 1 615 ? -7.609 -35.470 21.694 1.00 95.12 615 ARG A O 1
ATOM 4807 N N . LYS A 1 616 ? -5.545 -35.940 22.465 1.00 93.06 616 LYS A N 1
ATOM 4808 C CA . LYS A 1 616 ? -5.928 -36.569 23.720 1.00 93.06 616 LYS A CA 1
ATOM 4809 C C . LYS A 1 616 ? -4.995 -36.094 24.819 1.00 93.06 616 LYS A C 1
ATOM 4811 O O . LYS A 1 616 ? -3.802 -36.367 24.774 1.00 93.06 616 LYS A O 1
ATOM 4816 N N . GLU A 1 617 ? -5.554 -35.435 25.818 1.00 92.69 617 GLU A N 1
ATOM 4817 C CA . GLU A 1 617 ? -4.844 -35.083 27.038 1.00 92.69 617 GLU A CA 1
ATOM 4818 C C . GLU A 1 617 ? -5.064 -36.154 28.113 1.00 92.69 617 GLU A C 1
ATOM 4820 O O . GLU A 1 617 ? -6.192 -36.583 28.387 1.00 92.69 617 GLU A O 1
ATOM 4825 N N . LEU A 1 618 ? -3.962 -36.611 28.703 1.00 91.25 618 LEU A N 1
ATOM 4826 C CA . LEU A 1 618 ? -3.914 -37.580 29.787 1.00 91.25 618 LEU A CA 1
ATOM 4827 C C . LEU A 1 618 ? -3.283 -36.913 31.008 1.00 91.25 618 LEU A C 1
ATOM 4829 O O . LEU A 1 618 ? -2.083 -36.648 31.032 1.00 91.25 618 LEU A O 1
ATOM 4833 N N . SER A 1 619 ? -4.077 -36.657 32.043 1.00 88.88 619 SER A N 1
ATOM 4834 C CA . SER A 1 619 ? -3.545 -36.204 33.330 1.00 88.88 619 SER A CA 1
ATOM 4835 C C . SER A 1 619 ? -2.765 -37.345 33.994 1.00 88.88 619 SER A C 1
ATOM 4837 O O . SER A 1 619 ? -3.309 -38.437 34.163 1.00 88.88 619 SER A O 1
ATOM 4839 N N . ILE A 1 620 ? -1.503 -37.104 34.370 1.00 87.69 620 ILE A N 1
ATOM 4840 C CA . ILE A 1 620 ? -0.639 -38.119 34.995 1.00 87.69 620 ILE A CA 1
ATOM 4841 C C . ILE A 1 620 ? -0.667 -37.962 36.520 1.00 87.69 620 ILE A C 1
ATOM 4843 O O . ILE A 1 620 ? -1.184 -38.827 37.225 1.00 87.69 620 ILE A O 1
ATOM 4847 N N . ARG A 1 621 ? -0.108 -36.863 37.045 1.00 89.44 621 ARG A N 1
ATOM 4848 C CA . ARG A 1 621 ? -0.077 -36.549 38.483 1.00 89.44 621 ARG A CA 1
ATOM 4849 C C . ARG A 1 621 ? 0.246 -35.071 38.697 1.00 89.44 621 ARG A C 1
ATOM 4851 O O . ARG A 1 621 ? 1.132 -34.536 38.045 1.00 89.44 621 ARG A O 1
ATOM 4858 N N . GLY A 1 622 ? -0.412 -34.432 39.665 1.00 86.12 622 GLY A N 1
ATOM 4859 C CA . GLY A 1 622 ? -0.184 -33.011 39.945 1.00 86.12 622 GLY A CA 1
ATOM 4860 C C . GLY A 1 622 ? -0.567 -32.143 38.744 1.00 86.12 622 GLY A C 1
ATOM 4861 O O . GLY A 1 622 ? -1.643 -32.331 38.185 1.00 86.12 622 GLY A O 1
ATOM 4862 N N . GLN A 1 623 ? 0.317 -31.222 38.355 1.00 89.62 623 GLN A N 1
ATOM 4863 C CA . GLN A 1 623 ? 0.164 -30.378 37.161 1.00 89.62 623 GLN A CA 1
ATOM 4864 C C . GLN A 1 623 ? 0.710 -31.045 35.883 1.00 89.62 623 GLN A C 1
ATOM 4866 O O . GLN A 1 623 ? 0.632 -30.464 34.807 1.00 89.62 623 GLN A O 1
ATOM 4871 N N . THR A 1 624 ? 1.220 -32.280 35.979 1.00 94.56 624 THR A N 1
ATOM 4872 C CA . THR A 1 624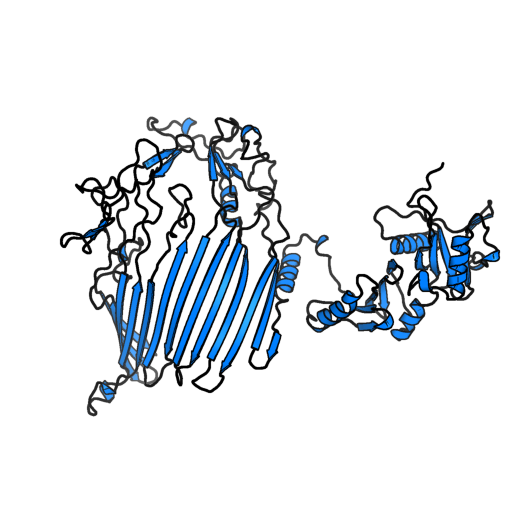 ? 1.793 -32.995 34.837 1.00 94.56 624 THR A CA 1
ATOM 4873 C C . THR A 1 624 ? 0.713 -33.650 33.970 1.00 94.56 624 THR A C 1
ATOM 4875 O O . THR A 1 624 ? -0.043 -34.510 34.449 1.00 94.56 624 THR A O 1
ATOM 4878 N N . SER A 1 625 ? 0.684 -33.316 32.677 1.00 93.88 625 SER A N 1
ATOM 4879 C CA . SER A 1 625 ? -0.185 -33.939 31.669 1.00 93.88 625 SER A CA 1
ATOM 4880 C C . SER A 1 625 ? 0.583 -34.337 30.405 1.00 93.88 625 SER A C 1
ATOM 4882 O O . SER A 1 625 ? 1.596 -33.740 30.050 1.00 93.88 625 SER A O 1
ATOM 4884 N N . LEU A 1 626 ? 0.123 -35.394 29.735 1.00 95.00 626 LEU A N 1
ATOM 4885 C CA . LEU A 1 626 ? 0.631 -35.841 28.439 1.00 95.00 626 LEU A CA 1
ATOM 4886 C C . LEU A 1 626 ? -0.421 -35.560 27.364 1.00 95.00 626 LEU A C 1
ATOM 4888 O O . LEU A 1 626 ? -1.507 -36.135 27.396 1.00 95.00 626 LEU A O 1
ATOM 4892 N N . GLU A 1 627 ? -0.082 -34.722 26.391 1.00 95.44 627 GLU A N 1
ATOM 4893 C CA . GLU A 1 627 ? -0.843 -34.543 25.159 1.00 95.44 627 GLU A CA 1
ATOM 4894 C C . GLU A 1 627 ? -0.332 -35.525 24.097 1.00 95.44 627 GLU A C 1
ATOM 4896 O O . GLU A 1 627 ? 0.850 -35.539 23.746 1.00 95.44 627 GLU A O 1
ATOM 4901 N N . ILE A 1 628 ? -1.242 -36.339 23.570 1.00 96.69 628 ILE A N 1
ATOM 4902 C CA . ILE A 1 628 ? -1.037 -37.177 22.390 1.00 96.69 628 ILE A CA 1
ATOM 4903 C C . ILE A 1 628 ? -1.810 -36.531 21.248 1.00 96.69 628 ILE A C 1
ATOM 4905 O O . ILE A 1 628 ? -3.030 -36.391 21.342 1.00 96.69 628 ILE A O 1
ATOM 4909 N N . ARG A 1 629 ? -1.132 -36.163 20.163 1.00 97.00 629 ARG A N 1
ATOM 4910 C CA . ARG A 1 629 ? -1.753 -35.489 19.021 1.00 97.00 629 ARG A CA 1
ATOM 4911 C C . ARG A 1 629 ? -1.381 -36.166 17.709 1.00 97.00 629 ARG A C 1
ATOM 4913 O O . ARG A 1 629 ? -0.209 -36.408 17.432 1.00 97.00 629 ARG A O 1
ATOM 4920 N N . LEU A 1 630 ? -2.399 -36.453 16.907 1.00 97.50 630 LEU A N 1
ATOM 4921 C CA . LEU A 1 630 ? -2.301 -37.039 15.578 1.00 97.50 630 LEU A CA 1
ATOM 4922 C C . LEU A 1 630 ? -2.798 -36.024 14.544 1.00 97.50 630 LEU A C 1
ATOM 4924 O O . LEU A 1 630 ? -4.001 -35.788 14.452 1.00 97.50 630 LEU A O 1
ATOM 4928 N N . ASP A 1 631 ? -1.889 -35.449 13.763 1.00 96.88 631 ASP A N 1
ATOM 4929 C CA . ASP A 1 631 ? -2.207 -34.548 12.655 1.00 96.88 631 ASP A CA 1
ATOM 4930 C C . ASP A 1 631 ? -2.254 -35.339 11.340 1.00 96.88 631 ASP A C 1
ATOM 4932 O O . ASP A 1 631 ? -1.302 -36.025 10.970 1.00 96.88 631 ASP A O 1
ATOM 4936 N N . ILE A 1 632 ? -3.373 -35.246 10.626 1.00 96.94 632 ILE A N 1
ATOM 4937 C CA . ILE A 1 632 ? -3.609 -35.862 9.321 1.00 96.94 632 ILE A CA 1
ATOM 4938 C C . ILE A 1 632 ? -3.766 -34.734 8.303 1.00 96.94 632 ILE A C 1
ATOM 4940 O O . ILE A 1 632 ? -4.771 -34.016 8.282 1.00 96.94 632 ILE A O 1
ATOM 4944 N N . PHE A 1 633 ? -2.778 -34.587 7.430 1.00 95.81 633 PHE A N 1
ATOM 4945 C CA . PHE A 1 633 ? -2.787 -33.608 6.350 1.00 95.81 633 PHE A CA 1
ATOM 4946 C C . PHE A 1 633 ? -3.397 -34.227 5.096 1.00 95.81 633 PHE A C 1
ATOM 4948 O O . PHE A 1 633 ? -3.179 -35.405 4.816 1.00 95.81 633 PHE A O 1
ATOM 4955 N N . ASN A 1 634 ? -4.170 -33.439 4.344 1.00 95.50 634 ASN A N 1
ATOM 4956 C CA . ASN A 1 634 ? -4.878 -33.884 3.142 1.00 95.50 634 ASN A CA 1
ATOM 4957 C C . ASN A 1 634 ? -5.642 -35.200 3.376 1.00 95.50 634 ASN A C 1
ATOM 4959 O O . ASN A 1 634 ? -5.390 -36.224 2.741 1.00 95.50 634 ASN A O 1
ATOM 4963 N N . VAL A 1 635 ? -6.591 -35.176 4.313 1.00 96.56 635 VAL A N 1
ATOM 4964 C CA . VAL A 1 635 ? -7.345 -36.354 4.774 1.00 96.56 635 VAL A CA 1
ATOM 4965 C C . VAL A 1 635 ? -7.996 -37.102 3.612 1.00 96.56 635 VAL A C 1
ATOM 4967 O O . VAL A 1 635 ? -8.032 -38.326 3.626 1.00 96.56 635 VAL A O 1
ATOM 4970 N N . PHE A 1 636 ? -8.434 -36.420 2.555 1.00 95.81 636 PHE A N 1
ATOM 4971 C CA . PHE A 1 636 ? -9.032 -37.061 1.376 1.00 95.81 636 PHE A CA 1
ATOM 4972 C C . PHE A 1 636 ? -8.018 -37.554 0.336 1.00 95.81 636 PHE A C 1
ATOM 4974 O O . PHE A 1 636 ? -8.417 -38.177 -0.642 1.00 95.81 636 PHE A O 1
ATOM 4981 N N . ASN A 1 637 ? -6.723 -37.311 0.550 1.00 94.88 637 ASN A N 1
ATOM 4982 C CA . ASN A 1 637 ? -5.648 -37.588 -0.401 1.00 94.88 637 ASN A CA 1
ATOM 4983 C C . ASN A 1 637 ? -5.937 -36.993 -1.794 1.00 94.88 637 ASN A C 1
ATOM 4985 O O . ASN A 1 637 ? -5.684 -37.627 -2.817 1.00 94.88 637 ASN A O 1
ATOM 4989 N N . HIS A 1 638 ? -6.534 -35.796 -1.836 1.00 93.56 638 HIS A N 1
ATOM 4990 C CA . HIS A 1 638 ? -6.885 -35.149 -3.094 1.00 93.56 638 HIS A CA 1
ATOM 4991 C C . HIS A 1 638 ? -5.621 -34.608 -3.780 1.00 93.56 638 HIS A C 1
ATOM 4993 O O . HIS A 1 638 ? -4.862 -33.874 -3.133 1.00 93.56 638 HIS A O 1
ATOM 4999 N N . PRO A 1 639 ? -5.375 -34.929 -5.064 1.00 92.00 639 PRO A N 1
ATOM 5000 C CA . PRO A 1 639 ? -4.223 -34.403 -5.775 1.00 92.00 639 PRO A CA 1
ATOM 5001 C C . PRO A 1 639 ? -4.405 -32.918 -6.105 1.00 92.00 639 PRO A C 1
ATOM 5003 O O . PRO A 1 639 ? -5.272 -32.543 -6.886 1.00 92.00 639 PRO A O 1
ATOM 5006 N N . ASN A 1 640 ? -3.545 -32.072 -5.543 1.00 93.12 640 ASN A N 1
ATOM 5007 C CA . ASN A 1 640 ? -3.517 -30.646 -5.845 1.00 93.12 640 ASN A CA 1
ATOM 5008 C C . ASN A 1 640 ? -2.374 -30.344 -6.819 1.00 93.12 640 ASN A C 1
ATOM 5010 O O . ASN A 1 640 ? -1.204 -30.342 -6.435 1.00 93.12 640 ASN A O 1
ATOM 5014 N N . PHE A 1 641 ? -2.715 -30.080 -8.077 1.00 92.75 641 PHE A N 1
ATOM 5015 C CA . PHE A 1 641 ? -1.749 -29.716 -9.113 1.00 92.75 641 PHE A CA 1
ATOM 5016 C C . PHE A 1 641 ? -1.259 -28.274 -8.933 1.00 92.75 641 PHE A C 1
ATOM 5018 O O . PHE A 1 641 ? -2.016 -27.397 -8.511 1.00 92.75 641 PHE A O 1
ATOM 5025 N N . GLY A 1 642 ? 0.017 -28.041 -9.232 1.00 89.44 642 GLY A N 1
ATOM 5026 C CA . GLY A 1 642 ? 0.694 -26.767 -9.016 1.00 89.44 642 GLY A CA 1
ATOM 5027 C C . GLY A 1 642 ? 1.134 -26.108 -10.315 1.00 89.44 642 GLY A C 1
ATOM 5028 O O . GLY A 1 642 ? 0.298 -25.678 -11.110 1.00 89.44 642 GLY A O 1
ATOM 5029 N N . TYR A 1 643 ? 2.453 -26.002 -10.491 1.00 89.69 643 TYR A N 1
ATOM 5030 C CA . TYR A 1 643 ? 3.092 -25.421 -11.667 1.00 89.69 643 TYR A CA 1
ATOM 5031 C C . TYR A 1 643 ? 2.567 -26.048 -12.966 1.00 89.69 643 TYR A C 1
ATOM 5033 O O . TYR A 1 643 ? 2.465 -27.270 -13.096 1.00 89.69 643 TYR A O 1
ATOM 5041 N N . LEU A 1 644 ? 2.255 -25.171 -13.914 1.00 91.50 644 LEU A N 1
ATOM 5042 C CA . LEU A 1 644 ? 1.812 -25.473 -15.267 1.00 91.50 644 LEU A CA 1
ATOM 5043 C C . LEU A 1 644 ? 2.849 -24.942 -16.229 1.00 91.50 644 LEU A C 1
ATOM 5045 O O . LEU A 1 644 ? 3.272 -23.802 -16.056 1.00 91.50 644 LEU A O 1
ATOM 5049 N N . ASP A 1 645 ? 3.197 -25.741 -17.230 1.00 92.62 645 ASP A N 1
ATOM 5050 C CA . ASP A 1 645 ? 4.079 -25.306 -18.303 1.00 92.62 645 ASP A CA 1
ATOM 5051 C C . ASP A 1 645 ? 3.355 -24.278 -19.191 1.00 92.62 645 ASP A C 1
ATOM 5053 O O . ASP A 1 645 ? 2.338 -24.608 -19.813 1.00 92.62 645 ASP A O 1
ATOM 5057 N N . PRO A 1 646 ? 3.803 -23.013 -19.226 1.00 92.69 646 PRO A N 1
ATOM 5058 C CA . PRO A 1 646 ? 3.161 -21.986 -20.021 1.00 92.69 646 PRO A CA 1
ATOM 5059 C C . PRO A 1 646 ? 3.830 -21.788 -21.393 1.00 92.69 646 PRO A C 1
ATOM 5061 O O . PRO A 1 646 ? 3.337 -20.953 -22.148 1.00 92.69 646 PRO A O 1
ATOM 5064 N N . GLY A 1 647 ? 4.924 -22.488 -21.724 1.00 93.62 647 GLY A N 1
ATOM 5065 C CA . GLY A 1 647 ? 5.682 -22.312 -22.968 1.00 93.62 647 GLY A CA 1
ATOM 5066 C C . GLY A 1 647 ? 5.021 -22.996 -24.161 1.00 93.62 647 GLY A C 1
ATOM 5067 O O . GLY A 1 647 ? 4.955 -24.216 -24.216 1.00 93.62 647 GLY A O 1
ATOM 5068 N N . LEU A 1 648 ? 4.525 -22.232 -25.139 1.00 94.69 648 LEU A N 1
ATOM 5069 C CA . LEU A 1 648 ? 3.798 -22.781 -26.291 1.00 94.69 648 LEU A CA 1
ATOM 5070 C C . LEU A 1 648 ? 4.663 -23.716 -27.147 1.00 94.69 648 LEU A C 1
ATOM 5072 O O . LEU A 1 648 ? 4.145 -24.624 -27.783 1.00 94.69 648 LEU A O 1
ATOM 5076 N N . THR A 1 649 ? 5.976 -23.510 -27.173 1.00 92.50 649 THR A N 1
ATOM 5077 C CA . THR A 1 649 ? 6.924 -24.367 -27.897 1.00 92.50 649 THR A CA 1
ATOM 5078 C C . THR A 1 649 ? 7.175 -25.710 -27.217 1.00 92.50 649 THR A C 1
ATOM 5080 O O . THR A 1 649 ? 7.733 -26.612 -27.843 1.00 92.50 649 THR A O 1
ATOM 5083 N N . ASP A 1 650 ? 6.775 -25.858 -25.956 1.00 93.44 650 ASP A N 1
ATOM 5084 C CA . ASP A 1 650 ? 7.161 -26.992 -25.131 1.00 93.44 650 ASP A CA 1
ATOM 5085 C C . ASP A 1 650 ? 6.163 -28.140 -25.307 1.00 93.44 650 ASP A C 1
ATOM 5087 O O . ASP A 1 650 ? 4.948 -27.955 -25.398 1.00 93.44 650 ASP A O 1
ATOM 5091 N N . ALA A 1 651 ? 6.668 -29.377 -25.336 1.00 91.12 651 ALA A N 1
ATOM 5092 C CA . ALA A 1 651 ? 5.833 -30.563 -25.548 1.00 91.12 651 ALA A 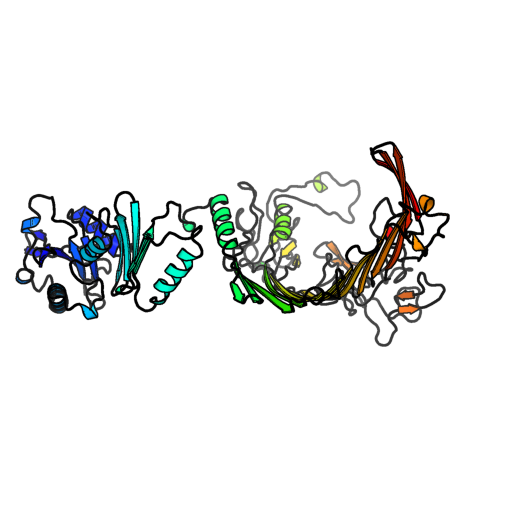CA 1
ATOM 5093 C C . ALA A 1 651 ? 4.779 -30.774 -24.442 1.00 91.12 651 ALA A C 1
ATOM 5095 O O . ALA A 1 651 ? 3.780 -31.462 -24.664 1.00 91.12 651 ALA A O 1
ATOM 5096 N N . GLN A 1 652 ? 5.004 -30.193 -23.257 1.00 92.31 652 GLN A N 1
ATOM 5097 C CA . GLN A 1 652 ? 4.117 -30.274 -22.098 1.00 92.31 652 GLN A CA 1
ATOM 5098 C C . GLN A 1 652 ? 3.244 -29.023 -21.920 1.00 92.31 652 GLN A C 1
ATOM 5100 O O . GLN A 1 652 ? 2.587 -28.906 -20.882 1.00 92.31 652 GLN A O 1
ATOM 5105 N N . PHE A 1 653 ? 3.183 -28.125 -22.916 1.00 94.62 653 PHE A N 1
ATOM 5106 C CA . PHE A 1 653 ? 2.401 -26.891 -22.848 1.00 94.62 653 PHE A CA 1
ATOM 5107 C C . PHE A 1 653 ? 1.003 -27.112 -22.260 1.00 94.62 653 PHE A C 1
ATOM 5109 O O . PHE A 1 653 ? 0.222 -27.968 -22.685 1.00 94.62 653 PHE A O 1
ATOM 5116 N N . GLY A 1 654 ? 0.678 -26.303 -21.256 1.00 93.75 654 GLY A N 1
ATOM 5117 C CA . GLY A 1 654 ? -0.615 -26.300 -20.599 1.00 93.75 654 GLY A CA 1
ATOM 5118 C C . GLY A 1 654 ? -0.886 -27.481 -19.678 1.00 93.75 654 GLY A C 1
ATOM 5119 O O . GLY A 1 654 ? -1.995 -27.551 -19.142 1.00 93.75 654 GLY A O 1
ATOM 5120 N N . GLN A 1 655 ? 0.073 -28.388 -19.478 1.00 94.00 655 GLN A N 1
ATOM 5121 C CA . GLN A 1 655 ? -0.039 -29.515 -18.554 1.00 94.00 655 GLN A CA 1
ATOM 5122 C C . GLN A 1 655 ? 0.615 -29.190 -17.204 1.00 94.00 655 GLN A C 1
ATOM 5124 O O . GLN A 1 655 ? 1.610 -28.459 -17.143 1.00 94.00 655 GLN A O 1
ATOM 5129 N N . PRO A 1 656 ? 0.076 -29.714 -16.088 1.00 93.06 656 PRO A N 1
ATOM 5130 C CA . PRO A 1 656 ? 0.737 -29.579 -14.804 1.00 93.06 656 PRO A CA 1
ATOM 5131 C C . PRO A 1 656 ? 1.907 -30.565 -14.737 1.00 93.06 656 PRO A C 1
ATOM 5133 O O . PRO A 1 656 ? 1.720 -31.771 -14.894 1.00 93.06 656 PRO A O 1
ATOM 5136 N N . THR A 1 657 ? 3.112 -30.067 -14.466 1.00 91.12 657 THR A N 1
ATOM 5137 C CA . THR A 1 657 ? 4.324 -30.906 -14.375 1.00 91.12 657 THR A CA 1
ATOM 5138 C C . THR A 1 657 ? 4.735 -31.194 -12.932 1.00 91.12 657 THR A C 1
ATOM 5140 O O . THR A 1 657 ? 5.628 -32.006 -12.691 1.00 91.12 657 THR A O 1
ATOM 5143 N N . ARG A 1 658 ? 4.085 -30.544 -11.952 1.00 89.50 658 ARG A N 1
ATOM 5144 C CA . ARG A 1 658 ? 4.347 -30.715 -10.515 1.00 89.50 658 ARG A CA 1
ATOM 5145 C C . ARG A 1 658 ? 3.076 -30.597 -9.677 1.00 89.50 658 ARG A C 1
ATOM 5147 O O . ARG A 1 658 ? 2.110 -29.926 -10.048 1.00 89.50 658 ARG A O 1
ATOM 5154 N N . MET A 1 659 ? 3.119 -31.203 -8.495 1.00 91.12 659 MET A N 1
ATOM 5155 C CA . MET A 1 659 ? 2.128 -30.981 -7.440 1.00 91.12 659 MET A CA 1
ATOM 5156 C C . MET A 1 659 ? 2.351 -29.612 -6.776 1.00 91.12 659 MET A C 1
ATOM 5158 O O . MET A 1 659 ? 3.445 -29.038 -6.828 1.00 91.12 659 MET A O 1
ATOM 5162 N N . LEU A 1 660 ? 1.309 -29.058 -6.156 1.00 90.88 660 LEU A N 1
ATOM 5163 C CA . LEU A 1 660 ? 1.341 -27.716 -5.568 1.00 90.88 660 LEU A CA 1
ATOM 5164 C C . LEU A 1 660 ? 2.422 -27.571 -4.487 1.00 90.88 660 LEU A C 1
ATOM 5166 O O . LEU A 1 660 ? 3.148 -26.580 -4.488 1.00 90.88 660 LEU A O 1
ATOM 5170 N N . ASN A 1 661 ? 2.600 -28.585 -3.642 1.00 88.88 661 ASN A N 1
ATOM 5171 C CA . ASN A 1 661 ? 3.626 -28.614 -2.596 1.00 88.88 661 ASN A CA 1
ATOM 5172 C C . ASN A 1 661 ? 5.070 -28.539 -3.133 1.00 88.88 661 ASN A C 1
ATOM 5174 O O . ASN A 1 661 ? 5.978 -28.154 -2.405 1.00 88.88 661 ASN A O 1
ATOM 5178 N N . GLN A 1 662 ? 5.296 -28.891 -4.402 1.00 87.38 662 GLN A N 1
ATOM 5179 C CA . GLN A 1 662 ? 6.605 -28.842 -5.068 1.00 87.38 662 GLN A CA 1
ATOM 5180 C C . GLN A 1 662 ? 6.799 -27.588 -5.931 1.00 87.38 662 GLN A C 1
ATOM 5182 O O . GLN A 1 662 ? 7.847 -27.409 -6.555 1.00 87.38 662 GLN A O 1
ATOM 5187 N N . SER A 1 663 ? 5.792 -26.717 -5.995 1.00 82.12 663 SER A N 1
ATOM 5188 C CA . SER A 1 663 ? 5.820 -25.526 -6.851 1.00 82.12 663 SER A CA 1
ATOM 5189 C C . SER A 1 663 ? 6.504 -24.324 -6.191 1.00 82.12 663 SER A C 1
ATOM 5191 O O . SER A 1 663 ? 6.841 -23.372 -6.883 1.00 82.12 663 SER A O 1
ATOM 5193 N N . PHE A 1 664 ? 6.751 -24.379 -4.876 1.00 65.44 664 PHE A N 1
ATOM 5194 C CA . PHE A 1 664 ? 7.319 -23.276 -4.084 1.00 65.44 664 PHE A CA 1
ATOM 5195 C C . PHE A 1 664 ? 8.794 -23.468 -3.685 1.00 65.44 664 PHE A C 1
ATOM 5197 O O . PHE A 1 664 ? 9.311 -22.711 -2.873 1.00 65.44 664 PHE A O 1
ATOM 5204 N N . GLY A 1 665 ? 9.486 -24.475 -4.231 1.00 57.19 665 GLY A N 1
ATOM 5205 C CA . GLY A 1 665 ? 10.939 -24.640 -4.061 1.00 57.19 665 GLY A CA 1
ATOM 5206 C C . GLY A 1 665 ? 11.432 -25.032 -2.657 1.00 57.19 665 GLY A C 1
ATOM 5207 O O . GLY A 1 665 ? 12.640 -25.104 -2.456 1.00 57.19 665 GLY A O 1
ATOM 5208 N N . ALA A 1 666 ? 10.547 -25.306 -1.692 1.00 55.25 666 ALA A N 1
ATOM 5209 C CA . ALA A 1 666 ? 10.940 -25.630 -0.320 1.00 55.25 666 ALA A CA 1
ATOM 5210 C C . ALA A 1 666 ? 11.330 -27.110 -0.123 1.00 55.25 666 ALA A C 1
ATOM 5212 O O . ALA A 1 666 ? 10.630 -28.035 -0.549 1.00 55.25 666 ALA A O 1
ATOM 5213 N N . THR A 1 667 ? 12.421 -27.342 0.613 1.00 50.19 667 THR A N 1
ATOM 5214 C CA . THR A 1 667 ? 12.822 -28.649 1.156 1.00 50.19 667 THR A CA 1
ATOM 5215 C C . THR A 1 667 ? 11.922 -29.015 2.341 1.00 50.19 667 THR A C 1
ATOM 5217 O O . THR A 1 667 ? 12.257 -28.743 3.488 1.00 50.19 667 THR A O 1
ATOM 5220 N N . GLY A 1 668 ? 10.741 -29.580 2.072 1.00 60.09 668 GLY A N 1
ATOM 5221 C CA . GLY A 1 668 ? 9.792 -29.948 3.139 1.00 60.09 668 GLY A CA 1
ATOM 5222 C C . GLY A 1 668 ? 8.376 -30.310 2.686 1.00 60.09 668 GLY A C 1
ATOM 5223 O O . GLY A 1 668 ? 7.432 -30.168 3.450 1.00 60.09 668 GLY A O 1
ATOM 5224 N N . SER A 1 669 ? 8.198 -30.778 1.448 1.00 72.69 669 SER A N 1
ATOM 5225 C CA . SER A 1 669 ? 6.890 -30.796 0.768 1.00 72.69 669 SER A CA 1
ATOM 5226 C C . SER A 1 669 ? 5.810 -31.743 1.335 1.00 72.69 669 SER A C 1
ATOM 5228 O O . SER A 1 669 ? 4.684 -31.733 0.841 1.00 72.69 669 SER A O 1
ATOM 5230 N N . LEU A 1 670 ? 6.116 -32.587 2.329 1.00 80.44 670 LEU A N 1
ATOM 5231 C CA . LEU A 1 670 ? 5.207 -33.655 2.776 1.00 80.44 670 LEU A CA 1
ATOM 5232 C C . LEU A 1 670 ? 4.002 -33.143 3.584 1.00 80.44 670 LEU A C 1
ATOM 5234 O O . LEU A 1 670 ? 2.914 -33.707 3.471 1.00 80.44 670 LEU A O 1
ATOM 5238 N N . TYR A 1 671 ? 4.195 -32.095 4.389 1.00 80.50 671 TYR A N 1
ATOM 5239 C CA . TYR A 1 671 ? 3.152 -31.495 5.240 1.00 80.50 671 TYR A CA 1
ATOM 5240 C C . TYR A 1 671 ? 2.636 -30.152 4.696 1.00 80.50 671 TYR A C 1
ATOM 5242 O O . TYR A 1 671 ? 1.728 -29.544 5.262 1.00 80.50 671 TYR A O 1
ATOM 5250 N N . GLU A 1 672 ? 3.203 -29.701 3.577 1.00 81.50 672 GLU A N 1
ATOM 5251 C CA . GLU A 1 672 ? 2.820 -28.470 2.890 1.00 81.50 672 GLU A CA 1
ATOM 5252 C C . GLU A 1 672 ? 1.478 -28.617 2.149 1.00 81.50 672 GLU A C 1
ATOM 5254 O O . GLU A 1 672 ? 1.092 -29.725 1.748 1.00 81.50 672 GLU A O 1
ATOM 5259 N N . PRO A 1 673 ? 0.756 -27.507 1.902 1.00 83.62 673 PRO A N 1
ATOM 5260 C CA . PRO A 1 673 ? -0.440 -27.518 1.073 1.00 83.62 673 PRO A CA 1
ATOM 5261 C C . PRO A 1 673 ? -0.200 -28.163 -0.297 1.00 83.62 673 PRO A C 1
ATOM 5263 O O . PRO A 1 673 ? 0.665 -27.758 -1.073 1.00 83.62 673 PRO A O 1
ATOM 5266 N N . GLY A 1 674 ? -1.028 -29.153 -0.607 1.00 88.12 674 GLY A N 1
ATOM 5267 C CA . GLY A 1 674 ? -1.014 -29.917 -1.843 1.00 88.12 674 GLY A CA 1
ATOM 5268 C C . GLY A 1 674 ? -0.116 -31.150 -1.857 1.00 88.12 674 GLY A C 1
ATOM 5269 O O . GLY A 1 674 ? -0.008 -31.789 -2.904 1.00 88.12 674 GLY A O 1
ATOM 5270 N N . GLY A 1 675 ? 0.486 -31.507 -0.720 1.00 89.44 675 GLY A N 1
ATOM 5271 C CA . GLY A 1 675 ? 1.139 -32.800 -0.536 1.00 89.44 675 GLY A CA 1
ATOM 5272 C C . GLY A 1 675 ? 0.150 -33.973 -0.513 1.00 89.44 675 GLY A C 1
ATOM 5273 O O . GLY A 1 675 ? -1.069 -33.770 -0.421 1.00 89.44 675 GLY A O 1
ATOM 5274 N N . PRO A 1 676 ? 0.650 -35.219 -0.611 1.00 91.94 676 PRO A N 1
ATOM 5275 C CA . PRO A 1 676 ? -0.178 -36.406 -0.413 1.00 91.94 676 PRO A CA 1
ATOM 5276 C C . PRO A 1 676 ? -0.688 -36.465 1.031 1.00 91.94 676 PRO A C 1
ATOM 5278 O O . PRO A 1 676 ? -0.247 -35.704 1.894 1.00 91.94 676 PRO A O 1
ATOM 5281 N N . ARG A 1 677 ? -1.598 -37.399 1.319 1.00 95.12 677 ARG A N 1
ATOM 5282 C CA . ARG A 1 677 ? -1.996 -37.666 2.702 1.00 95.12 677 ARG A CA 1
ATOM 5283 C C . ARG A 1 677 ? -0.764 -38.022 3.532 1.00 95.12 677 ARG A C 1
ATOM 5285 O O . ARG A 1 677 ? -0.082 -39.004 3.242 1.00 95.12 677 ARG A O 1
ATOM 5292 N N . SER A 1 678 ? -0.524 -37.256 4.585 1.00 94.75 678 SER A N 1
ATOM 5293 C CA . SER A 1 678 ? 0.577 -37.475 5.518 1.00 94.75 678 SER A CA 1
ATOM 5294 C C . SER A 1 678 ? 0.068 -37.410 6.952 1.00 94.75 678 SER A C 1
ATOM 5296 O O . SER A 1 678 ? -0.937 -36.760 7.244 1.00 94.75 678 SER A O 1
ATOM 5298 N N . ILE A 1 679 ? 0.714 -38.170 7.833 1.00 95.62 679 ILE A N 1
ATOM 5299 C CA . ILE A 1 679 ? 0.295 -38.337 9.223 1.00 95.62 679 ILE A CA 1
ATOM 5300 C C . ILE A 1 679 ? 1.493 -38.040 10.114 1.00 95.62 679 ILE A C 1
ATOM 5302 O O . ILE A 1 679 ? 2.568 -38.603 9.910 1.00 95.62 679 ILE A O 1
ATOM 5306 N N . GLN A 1 680 ? 1.291 -37.184 11.108 1.00 95.19 680 GLN A N 1
ATOM 5307 C CA . GLN A 1 680 ? 2.284 -36.841 12.113 1.00 95.19 680 GLN A CA 1
ATOM 5308 C C . GLN A 1 680 ? 1.735 -37.171 13.501 1.00 95.19 680 GLN A C 1
ATOM 5310 O O . GLN A 1 680 ? 0.656 -36.719 13.876 1.00 95.19 680 GLN A O 1
ATOM 5315 N N . LEU A 1 681 ? 2.487 -37.960 14.269 1.00 96.94 681 LEU A N 1
ATOM 5316 C CA . LEU A 1 681 ? 2.227 -38.198 15.686 1.00 96.94 681 LEU A CA 1
ATOM 5317 C C . LEU A 1 681 ? 3.153 -37.304 16.508 1.00 96.94 681 LEU A C 1
ATOM 5319 O O . LEU A 1 681 ? 4.363 -37.283 16.283 1.00 96.94 681 LEU A O 1
ATOM 5323 N N . SER A 1 682 ? 2.590 -36.598 17.480 1.00 97.25 682 SER A N 1
ATOM 5324 C CA . SER A 1 682 ? 3.339 -35.822 18.458 1.00 97.25 682 SER A CA 1
ATOM 5325 C C . SER A 1 682 ? 2.913 -36.190 19.876 1.00 97.25 682 SER A C 1
ATOM 5327 O O . SER A 1 682 ? 1.752 -36.499 20.148 1.00 97.25 682 SER A O 1
ATOM 5329 N N . LEU A 1 683 ? 3.899 -36.197 20.768 1.00 97.38 683 LEU A N 1
ATOM 5330 C CA . LEU A 1 683 ? 3.736 -36.414 22.197 1.00 97.38 683 LEU A CA 1
ATOM 5331 C C . LEU A 1 683 ? 4.326 -35.193 22.897 1.00 97.38 683 LEU A C 1
ATOM 5333 O O . LEU A 1 683 ? 5.486 -34.852 22.652 1.00 97.38 683 LEU A O 1
ATOM 5337 N N . ARG A 1 684 ? 3.546 -34.531 23.747 1.00 97.06 684 ARG A N 1
ATOM 5338 C CA . ARG A 1 684 ? 3.998 -33.367 24.512 1.00 97.06 684 ARG A CA 1
ATOM 5339 C C . ARG A 1 684 ? 3.703 -33.580 25.988 1.00 97.06 684 ARG A C 1
ATOM 5341 O O . ARG A 1 684 ? 2.564 -33.817 26.368 1.00 97.06 684 ARG A O 1
ATOM 5348 N N . LEU A 1 685 ? 4.742 -33.500 26.810 1.00 95.94 685 LEU A N 1
ATOM 5349 C CA . LEU A 1 685 ? 4.626 -33.557 28.262 1.00 95.94 685 LEU A CA 1
ATOM 5350 C C . LEU A 1 685 ? 4.597 -32.127 28.813 1.00 95.94 685 LEU A C 1
ATOM 5352 O O . LEU A 1 685 ? 5.532 -31.362 28.581 1.00 95.94 685 LEU A O 1
ATOM 5356 N N . HIS A 1 686 ? 3.534 -31.783 29.527 1.00 94.06 686 HIS A N 1
ATOM 5357 C CA . HIS A 1 686 ? 3.383 -30.550 30.295 1.00 94.06 686 HIS A CA 1
ATOM 5358 C C . HIS A 1 686 ? 3.690 -30.859 31.761 1.00 94.06 686 HIS A C 1
ATOM 5360 O O . HIS A 1 686 ? 3.285 -31.920 32.240 1.00 94.06 686 HIS A O 1
ATOM 5366 N N . PHE A 1 687 ? 4.415 -29.987 32.462 1.00 90.69 687 PHE A N 1
ATOM 5367 C CA . PHE A 1 687 ? 4.782 -30.161 33.869 1.00 90.69 687 PHE A CA 1
ATOM 5368 C C . PHE A 1 687 ? 4.778 -28.841 34.627 1.00 90.69 687 PHE A C 1
ATOM 5370 O O . PHE A 1 687 ? 5.004 -27.793 33.978 1.00 90.69 687 PHE A O 1
#

Organism: NCBI:txid474950

Radius of gyration: 39.8 Å; Cα contacts (8 Å, |Δi|>4): 1540; chains: 1; bounding box: 73×120×77 Å

Nearest PDB structures (foldseek):
  5odw-assembly2_B  TM=6.837E-01  e=1.331E-06  Pseudomonas aeruginosa PAO1
  6v81-assembly1_A  TM=6.853E-01  e=1.546E-05  Escherichia coli BW25113
  1xkh-assembly3_C  TM=5.755E-01  e=3.828E-05  Pseudomonas aeruginosa
  8p98-assembly1_A  TM=4.748E-01  e=5.270E-05  Bacteroides thetaiotaomicron VPI-5482
  6zm1-assembly1_B  TM=4.219E-01  e=2.108E-04  Bacteroides thetaiotaomicron VPI-5482

Foldseek 3Di:
DPQDDPQKAFEFEAELVPRFTFWDQDPVGTATDIFGADPPAQPQQRCQVRCCVPVVFRKGWQFWFDDDPRDHTYTYIYTPDDHPDPPSVVRGHHLVRDDCVRAPDRRSVQSVCQSVVVCLPRADSSHPCVVVVVCVVLVAPDKAPWRWRDDGRLWTWIWIDGPNFIKIKTFDDPPCLVVLVVLVVCCVVLVVQHFHWPDQDNVSSMTMTGDDDDDPPVRDPDVVVVVVVQVSLQVPWDWDCPDPFKIKTKGKHWDKAFEDQDDPQLGFKAWDDDPVQLLRIDIDPRPDGLADIDRPDIKIKMKMKGFPDDPALWTKIKIKIKIKDFDYPHVVSVVSSCWQLNFFDQDDDPDDPPDDVVSVDTDSDHDWLAARIEHEHEPNHQDTKMKMKIKIKMWTRNGHQKIKMKMKIKIKIFQAWDFDKDACCVSHVSYAIYTYITRGWMKIKIKIKIWIWGDQDQQKTKIKIKMAMWIWTQEDPPALDGRDIGTYQAGWGIKIKMKMKGAQPVVVDDPVCNVVSHQKMKIKIKIWTFFGFAFAFEDWDQDPRPRDTGTLGWAFDPPDDQKDADPPAVVRIFGFAAPPHPDGRIHHDPDSHRYPDDGRPGGAGIFMWMKMKIWGWDDDDDQKIKIKMKIKTRVVQDAAFCDAARYRHDPRHRGGPDFNLPNPPDPPSCRDGRHGTDMDIDMDIDD

Solvent-accessible surface area (backbone atoms only — not comparable to full-atom values): 37140 Å² total; per-residue (Å²): 132,86,77,56,60,88,46,40,31,36,52,47,35,31,36,74,88,77,68,19,33,48,39,45,77,60,101,89,45,74,37,62,46,78,47,77,46,63,89,92,55,49,61,41,42,42,48,37,52,50,39,34,72,75,68,64,39,52,54,42,65,24,33,73,50,90,63,61,92,76,54,75,42,40,32,38,26,39,44,75,55,85,72,89,57,90,75,57,72,81,30,47,38,54,73,86,76,53,47,63,88,73,46,44,72,72,55,45,50,53,49,53,30,28,78,71,65,64,24,81,93,48,21,83,50,26,44,78,63,55,68,54,52,52,34,59,74,68,70,45,93,63,80,42,79,71,44,45,58,40,60,38,39,45,32,37,34,33,37,30,31,56,85,95,42,54,30,34,42,40,27,36,30,88,93,46,54,64,51,43,65,49,50,59,52,47,26,73,72,37,57,94,80,34,61,54,70,79,44,79,39,75,97,51,38,22,37,31,27,50,60,77,91,79,77,60,73,94,78,54,88,54,65,65,65,50,50,52,51,50,50,55,53,5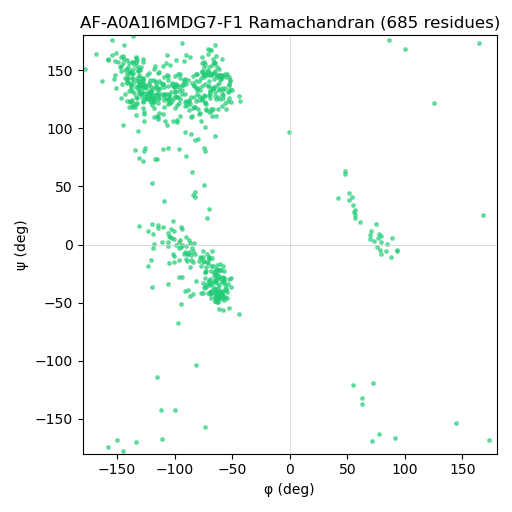5,63,67,53,49,74,45,70,81,46,102,43,34,38,39,34,56,34,61,36,79,51,75,71,66,59,81,75,38,81,84,85,58,36,39,45,30,65,38,70,41,87,92,44,45,66,55,51,44,80,36,64,79,64,50,67,56,30,52,64,57,84,81,43,72,27,49,32,41,36,39,40,37,52,79,34,79,51,91,35,51,28,29,37,39,39,38,37,38,34,45,46,76,54,77,66,56,72,72,52,53,54,26,63,59,19,53,62,63,38,59,64,86,91,84,76,98,68,74,83,80,74,53,75,78,80,64,70,74,64,40,72,85,58,85,56,44,50,63,37,46,44,35,38,47,47,59,76,51,65,66,23,34,30,44,38,38,37,44,34,41,38,34,33,66,40,82,59,24,39,43,33,45,33,42,40,40,38,44,31,38,28,32,70,39,88,43,77,43,64,34,44,92,60,22,73,53,39,21,37,36,40,33,44,50,48,76,39,53,36,39,38,43,33,44,37,41,36,40,41,34,51,78,52,94,42,36,30,39,40,37,39,38,37,41,38,49,33,37,22,45,64,76,66,86,58,57,50,81,77,50,84,29,50,21,61,79,31,43,43,39,39,38,42,36,37,37,40,36,38,47,66,46,87,82,48,60,87,93,40,58,81,78,36,47,50,32,35,42,36,39,39,40,44,37,32,50,23,44,37,38,52,62,32,29,56,78,45,64,42,90,77,77,67,47,74,36,41,33,26,24,26,62,46,84,98,47,60,66,55,45,72,41,90,87,36,67,93,41,35,29,39,26,30,26,82,82,43,96,81,46,16,40,44,73,39,75,81,94,43,72,26,76,42,63,59,35,74,41,67,56,53,43,43,61,43,41,30,40,34,44,36,36,48,43,82,75,58,93,79,26,31,40,38,42,35,42,40,30,37,23,69,81,52,50,87,15,48,32,46,55,38,42,38,37,84,36,85,56,25,34,30,57,82,39,40,31,23,65,58,74,79,60,96,63,35,58,81,37,73,39,20,60,59,38,78,46,81,48,78,46,80,46,113

Sequence (687 aa):
MNTVDPNTCKPVILDPASHRIFSVRDNTGVHLPTVHLDPGVRQARGFQKALSQRYRLETLQLAELPSTEGAIRYSVHEQLKPSSEPGLDHLFLPLAEIGSDELPAPQRSAITALLHGETQDLGRFARLGWIEELRSRLGAKELHDIRQVNCGIDFCLLSMRYEAERVWFKAVGEPNTREFALTLTLSRKFRDYLPSILMAIPEWNGWIAEDVDGIPLNQTSDPAAWEVAFTALATMQDEWQLSRSFTLSPGLRWEVSPPPHGAGTENAYTLAGSIALPATLSLAPRGTPLWHTELFNFAPRLGAVWAVDNMPGQELLIRAGAGVFFGTANRPAAEAFNALGFSATNHQTNVPVPVTPTQLNISTAVSAPYTNTTVFAFPQHLQLPYTIQWNVAMEKSVGIGQTLSLSWLGTDSRRLLQKRRTDVRNENPEFGEVNYFPGQLSSSYQALQIRFQRSLSHGLQILGSYGWAHAIDYGSTNPAFAFTRANSDLDVRHNLQAAFTWDEPLHMFGRSMKNFARGWGIDGRLTARTSFPVTPLGNIFSDPATGDRYYSGVDLIPGKPRYLRGPFLPGGRMFNGGPTVDDPAFALPNGDQAGNAPRNTLRGFGAYQFNVAVRKELSIRGQTSLEIRLDIFNVFNHPNFGYLDPGLTDAQFGQPTRMLNQSFGATGSLYEPGGPRSIQLSLRLHF

Mean predicted aligned error: 15.14 Å

Secondary structure (DSSP, 8-state):
-----TTEEEEEEEPTTT--EE-EEETTEEE---EE--TTS-HHHHHHHHHHHHH---EEEEEEPP--TTSPEEEEEEESS---STT-GGGEE-GGGS-TTTS-HHHHHHHHHHHTT--TTT-TT-STTHHHHHHHHTT-S--EEEEEEEE-SS-EEEEEEETTEEEEEEE--TT-THHHHHHHHHHHH-TTTS--EEEEEGGGTEEEEE------GGG---HHHHHHHHHHHHH----EEEETTEEEEEEEEEE--PPP--STT-PPP-EES-TTSGGG-EEPPTT--SSPPP--EEEEEEEEEEEEE-STT--EEEEEEEEEEE--SHHHHHHGGGSTTT-------S--SSPPTTTT-------S-EEEEEEEE--SS-PPPEEEEEEEEEEEE-STTEEEEEEEEEEEEEEEE--EEEE-TTT-TTEEEEEE--EEEEEEEEEEEEEEEEEEETTEEEEEEEEEEEEEES-SS--SS----EE-TT---EEEEEEEEEE--GGGS-GGGHHHHTTEEEEEEEEEEPPPEEPPB--EEE-TTT--EEE---EEPTTS-SEEE-TTSGGGEEESBSTT-SS-SEEPPSTTPPP-SPTT-EE---EEEEEEEEEEEEEEETTEEEEEEEEEESTT----B--B--BTTSTTTTSB-SBGGGTT--S-TTSSTTPPPEEEEEEEEE-

InterPro domains:
  IPR036942 TonB-dependent receptor-like, beta-barrel domain superfamily [G3DSA:2.40.170.20] (211-687)
  IPR039426 TonB-dependent receptor-like [PTHR30069] (236-687)
  IPR057601 TonB-dependent transporter Oar-like, beta-barrel domain [PF25183] (236-663)

pLDDT: mean 87.36, std 9.68, range [43.53, 98.56]